Protein AF-A0A2Z6P5V9-F1 (afdb_monomer_lite)

Foldseek 3Di:
DQVVVVVVCVVLPHDDDDRPDPPPDDDPVVVVVVVVVVSVVVVVVVVCVVVVVVVLVVVLVDDDPVNLVVLLVQCPPHDPVSNLVSLLSVVSNLCRVPVVVPPDDDDDPPPDDLLVVLVSVLVVQVVDDPDLSSLLSNCVNCVVPNCSLLVLLSLLCQLLDPPRPQDPSSNLSSLSSNLSSLCVQQPHDSDPDDDPDDGPHDPSQAVNQVSCLVRLLVNLVVCLLPPSSNLSSLLSLVSHQQQVCVVVVSLVSLLSSLVSLLVSCVNDLAPRSVVSSVVSLVSQCVRHDDPSNVSSVVSVVVSVVVVVVVVVVLVVVLVVLVVVLVVLVVVQVPDPHRDPVSVVVNVVSVVVSVVSVVVVVCSVPVSPPPDDDDDDPVPPVVPD

Sequence (384 aa):
MVELLTMLFEACGAKYHDKSDLMDEIDVDDVIVALVSCAKQDLYLKYLGWTLNDQVINIHQLIAEDDLGHLYDLLIDDPPEIRHATGALVYDHLITQKFNSSQSGSRGENDNSSKVHLDRMLRILEELPPNPIMTIYVIDDVWDYMKAIKDWKCIISMLLDENSSISDKGATNLVQLLCASVKKAIGERIVPAIDNRKQYHSKAQKDITVAMMESYPLLLRKFISDKAKVSLLVESVLYMKLEFYSSRRQEQNFKNVLQLMKEAFFKHGDKYPLRACVKAINFCCTESQGELQDFARSKLTELEKEIIAKLKSAIREVVNMCLHLSWSLQSIIDGESVSAASLTSLVSKRDALLQELEYFVNLATDSNEGGKSGSELAGRVREL

InterPro domains:
  IPR039662 Cohesin subunit Scc3/SA [PTHR11199] (60-317)
  IPR056396 Cohesin subunit SCC3/SA, HEAT-repeats domain [PF24571] (137-321)

Organism: Trifolium subterraneum (NCBI:txid3900)

pLDDT: mean 70.82, std 21.52, range [30.19, 98.25]

Secondary structure (DSSP, 8-state):
-HHHHHHHHHHHT------SSS-SS--HHHHHHHHHHHHHHHHHHHHHHHHHHHHHHHHTT---TTTHHHHHHTTTSS-HHHHHHHHHHHHHHHHHHHTSTT-SS---TT---HHHHHHHHHHHHHHS-S-HHHHHHHHHHTTTT-GGGG-HHHHHHHHH-TT----HHHHHHHHHHHHHHHHHHTT--SSSS--------HHHHHHHHHHHTTTHHHHHHHHTT-HHHHHHHHHGGGGS-THHHHHTT-HHHHHHHHHHHHHHHHH--SHHHHHHHHHHHHHHHHH--THHHHHHHHHHHHHHHHHHHHHHHHHHHHHHHHHHHHHHHHHHHTSSS--HHHHHHHHHHHHHHHHHHHHHHHHHHGGG-SS----SSTTSSS--

Structure (mmCIF, N/CA/C/O backbone):
data_AF-A0A2Z6P5V9-F1
#
_entry.id   AF-A0A2Z6P5V9-F1
#
loop_
_atom_site.group_PDB
_atom_site.id
_atom_site.type_symbol
_atom_site.label_atom_id
_atom_site.label_alt_id
_atom_site.label_comp_id
_atom_site.label_asym_id
_atom_site.label_entity_id
_atom_site.label_seq_id
_atom_site.pdbx_PDB_ins_code
_atom_site.Cartn_x
_atom_site.Cartn_y
_atom_site.Cartn_z
_atom_site.occupancy
_atom_site.B_iso_or_equiv
_atom_site.auth_seq_id
_atom_site.auth_comp_id
_atom_site.auth_asym_id
_atom_site.auth_atom_id
_atom_site.pdbx_PDB_model_num
ATOM 1 N N . MET A 1 1 ? 26.733 -48.497 -40.998 1.00 46.56 1 MET A N 1
ATOM 2 C CA . MET A 1 1 ? 25.335 -48.011 -41.049 1.00 46.56 1 MET A CA 1
ATOM 3 C C . MET A 1 1 ? 25.095 -46.902 -40.021 1.00 46.56 1 MET A C 1
ATOM 5 O O . MET A 1 1 ? 24.682 -45.827 -40.425 1.00 46.56 1 MET A O 1
ATOM 9 N N . VAL A 1 2 ? 25.459 -47.100 -38.745 1.00 46.34 2 VAL A N 1
ATOM 10 C CA . VAL A 1 2 ? 25.345 -46.085 -37.671 1.00 46.34 2 VAL A CA 1
ATOM 11 C C . VAL A 1 2 ? 26.013 -44.743 -38.016 1.00 46.34 2 VAL A C 1
ATOM 13 O O . VAL A 1 2 ? 25.368 -43.712 -37.900 1.00 46.34 2 VAL A O 1
ATOM 16 N N . GLU A 1 3 ? 27.259 -44.727 -38.506 1.00 44.28 3 GLU A N 1
ATOM 17 C CA . GLU A 1 3 ? 27.953 -43.471 -38.871 1.00 44.28 3 GLU A CA 1
ATOM 18 C C . GLU A 1 3 ? 27.327 -42.741 -40.069 1.00 44.28 3 GLU A C 1
ATOM 20 O O . GLU A 1 3 ? 27.308 -41.515 -40.109 1.00 44.28 3 GLU A O 1
ATOM 25 N N . LEU A 1 4 ? 26.771 -43.488 -41.026 1.00 44.81 4 LEU A N 1
ATOM 26 C CA . LEU A 1 4 ? 26.102 -42.941 -42.211 1.00 44.81 4 LEU A CA 1
ATOM 27 C C . LEU A 1 4 ? 24.759 -42.294 -41.835 1.00 44.81 4 LEU A C 1
ATOM 29 O O . LEU A 1 4 ? 24.437 -41.213 -42.321 1.00 44.81 4 LEU A O 1
ATOM 33 N N . LEU A 1 5 ? 24.026 -42.918 -40.907 1.00 47.19 5 LEU A N 1
ATOM 34 C CA . LEU A 1 5 ? 22.815 -42.366 -40.300 1.00 47.19 5 LEU A CA 1
ATOM 35 C C . LEU A 1 5 ? 23.125 -41.124 -39.458 1.00 47.19 5 LEU A C 1
ATOM 37 O O . LEU A 1 5 ? 22.460 -40.108 -39.623 1.00 47.19 5 LEU A O 1
ATOM 41 N N . THR A 1 6 ? 24.168 -41.157 -38.620 1.00 48.88 6 THR A N 1
ATOM 42 C CA . THR A 1 6 ? 24.596 -39.987 -37.831 1.00 48.88 6 THR A CA 1
ATOM 43 C C . THR A 1 6 ? 24.954 -38.795 -38.729 1.00 48.88 6 THR A C 1
ATOM 45 O O . THR A 1 6 ? 24.480 -37.693 -38.471 1.00 48.88 6 THR A O 1
ATOM 48 N N . MET A 1 7 ? 25.690 -39.010 -39.828 1.00 48.06 7 MET A N 1
ATOM 49 C CA . MET A 1 7 ? 26.002 -37.940 -40.789 1.00 48.06 7 MET A CA 1
ATOM 50 C C . MET A 1 7 ? 24.756 -37.378 -41.494 1.00 48.06 7 MET A C 1
ATOM 52 O O . MET A 1 7 ? 24.681 -36.174 -41.729 1.00 48.06 7 MET A O 1
ATOM 56 N N . LEU A 1 8 ? 23.764 -38.216 -41.813 1.00 44.12 8 LEU A N 1
ATOM 57 C CA . LEU A 1 8 ? 22.490 -37.772 -42.395 1.00 44.12 8 LEU A CA 1
ATOM 58 C C . LEU A 1 8 ? 21.645 -36.954 -41.400 1.00 44.12 8 LEU A C 1
ATOM 60 O O . LEU A 1 8 ? 21.058 -35.946 -41.796 1.00 44.12 8 LEU A O 1
ATOM 64 N N . PHE A 1 9 ? 21.627 -37.330 -40.115 1.00 48.09 9 PHE A N 1
ATOM 65 C CA . PHE A 1 9 ? 20.954 -36.568 -39.053 1.00 48.09 9 PHE A CA 1
ATOM 66 C C . PHE A 1 9 ? 21.620 -35.208 -38.801 1.00 48.09 9 PHE A C 1
ATOM 68 O O . PHE A 1 9 ? 20.924 -34.193 -38.709 1.00 48.09 9 PHE A O 1
ATOM 75 N N . GLU A 1 10 ? 22.954 -35.159 -38.772 1.00 52.38 10 GLU A N 1
ATOM 76 C CA . GLU A 1 10 ? 23.709 -33.910 -38.614 1.00 52.38 10 GLU A CA 1
ATOM 77 C C . GLU A 1 10 ? 23.544 -32.979 -39.825 1.00 52.38 10 GLU A C 1
ATOM 79 O O . GLU A 1 10 ? 23.341 -31.777 -39.645 1.00 52.38 10 GLU A O 1
ATOM 84 N N . ALA A 1 11 ? 23.530 -33.518 -41.052 1.00 43.78 11 ALA A N 1
ATOM 85 C CA . ALA A 1 11 ? 23.284 -32.745 -42.274 1.00 43.78 11 ALA A CA 1
ATOM 86 C C . ALA A 1 11 ? 21.861 -32.151 -42.343 1.00 43.78 11 ALA A C 1
ATOM 88 O O . ALA A 1 11 ? 21.660 -31.107 -42.964 1.00 43.78 11 ALA A O 1
ATOM 89 N N . CYS A 1 12 ? 20.883 -32.775 -41.675 1.00 41.38 12 CYS A N 1
ATOM 90 C CA . CYS A 1 12 ? 19.512 -32.262 -41.544 1.00 41.38 12 CYS A CA 1
ATOM 91 C C . CYS A 1 12 ? 19.313 -31.346 -40.312 1.00 41.38 12 CYS A C 1
ATOM 93 O O . CYS A 1 12 ? 18.281 -30.678 -40.195 1.00 41.38 12 CYS A O 1
ATOM 95 N N . GLY A 1 13 ? 20.317 -31.244 -39.429 1.00 42.06 13 GLY A N 1
ATOM 96 C CA . GLY A 1 13 ? 20.339 -30.355 -38.262 1.00 42.06 13 GLY A CA 1
ATOM 97 C C . GLY A 1 13 ? 19.771 -30.943 -36.963 1.00 42.06 13 GLY A C 1
ATOM 98 O O . GLY A 1 13 ? 19.563 -30.188 -36.013 1.00 42.06 13 GLY A O 1
ATOM 99 N N . ALA A 1 14 ? 19.536 -32.255 -36.896 1.00 44.34 14 ALA A N 1
ATOM 100 C CA . ALA A 1 14 ? 19.054 -32.936 -35.696 1.00 44.34 14 ALA A CA 1
ATOM 101 C C . ALA A 1 14 ? 20.234 -33.407 -34.823 1.00 44.34 14 ALA A C 1
ATOM 103 O O . ALA A 1 14 ? 21.149 -34.071 -35.308 1.00 44.34 14 ALA A O 1
ATOM 104 N N . LYS A 1 15 ? 20.223 -33.088 -33.519 1.00 49.62 15 LYS A N 1
ATOM 105 C CA . LYS A 1 15 ? 21.207 -33.607 -32.549 1.00 49.62 15 LYS A CA 1
ATOM 106 C C . LYS A 1 15 ? 20.645 -34.852 -31.867 1.00 49.62 15 LYS A C 1
ATOM 108 O O . LYS A 1 15 ? 19.795 -34.731 -30.991 1.00 49.62 15 LYS A O 1
ATOM 113 N N . TYR A 1 16 ? 21.116 -36.031 -32.262 1.00 49.59 16 TYR A N 1
ATOM 114 C CA . TYR A 1 16 ? 20.701 -37.308 -31.674 1.00 49.59 16 TYR A CA 1
ATOM 115 C C . TYR A 1 16 ? 21.801 -37.859 -30.758 1.00 49.59 16 TYR A C 1
ATOM 117 O O . TYR A 1 16 ? 22.963 -37.895 -31.161 1.00 49.59 16 TYR A O 1
ATOM 125 N N . HIS A 1 17 ? 21.455 -38.259 -29.528 1.00 47.31 17 HIS A N 1
ATOM 126 C CA . HIS A 1 17 ? 22.441 -38.533 -28.471 1.00 47.31 17 HIS A CA 1
ATOM 127 C C . HIS A 1 17 ? 22.511 -39.969 -27.939 1.00 47.31 17 HIS A C 1
ATOM 129 O O . HIS A 1 17 ? 23.351 -40.205 -27.077 1.00 47.31 17 HIS A O 1
ATOM 135 N N . ASP A 1 18 ? 21.750 -40.934 -28.464 1.00 49.59 18 ASP A N 1
ATOM 136 C CA . ASP A 1 18 ? 21.836 -42.316 -27.969 1.00 49.59 18 ASP A CA 1
ATOM 137 C C . ASP A 1 18 ? 21.997 -43.348 -29.088 1.00 49.59 18 ASP A C 1
ATOM 139 O O . ASP A 1 18 ? 21.361 -43.246 -30.139 1.00 49.59 18 ASP A O 1
ATOM 143 N N . LYS A 1 19 ? 22.932 -44.288 -28.895 1.00 52.59 19 LYS A N 1
ATOM 144 C CA . LYS A 1 19 ? 23.603 -45.024 -29.985 1.00 52.59 19 LYS A CA 1
ATOM 145 C C . LYS A 1 19 ? 23.482 -46.554 -29.925 1.00 52.59 19 LYS A C 1
ATOM 147 O O . LYS A 1 19 ? 24.199 -47.206 -30.679 1.00 52.59 19 LYS A O 1
ATOM 152 N N . SER A 1 20 ? 22.617 -47.147 -29.095 1.00 45.09 20 SER A N 1
ATOM 153 C CA . SER A 1 20 ? 22.606 -48.616 -28.912 1.00 45.09 20 SER A CA 1
ATOM 154 C C . SER A 1 20 ? 21.319 -49.375 -29.247 1.00 45.09 20 SER A C 1
ATOM 156 O O . SER A 1 20 ? 21.425 -50.568 -29.506 1.00 45.09 20 SER A O 1
ATOM 158 N N . ASP A 1 21 ? 20.141 -48.751 -29.324 1.00 49.25 21 ASP A N 1
ATOM 159 C CA . ASP A 1 21 ? 18.890 -49.535 -29.201 1.00 49.25 21 ASP A CA 1
ATOM 160 C C . ASP A 1 21 ? 18.117 -49.778 -30.513 1.00 49.25 21 ASP A C 1
ATOM 162 O O . ASP A 1 21 ? 16.981 -50.235 -30.489 1.00 49.25 21 ASP A O 1
ATOM 166 N N . LEU A 1 22 ? 18.710 -49.496 -31.678 1.00 48.38 22 LEU A N 1
ATOM 167 C CA . LEU A 1 22 ? 18.017 -49.574 -32.980 1.00 48.38 22 LEU A CA 1
ATOM 168 C C . LEU A 1 22 ? 18.578 -50.635 -33.942 1.00 48.38 22 LEU A C 1
ATOM 170 O O . LEU A 1 22 ? 18.295 -50.589 -35.135 1.00 48.38 22 LEU A O 1
ATOM 174 N N . MET A 1 23 ? 19.414 -51.556 -33.453 1.00 48.38 23 MET A N 1
ATOM 175 C CA . MET A 1 23 ? 20.180 -52.477 -34.309 1.00 48.38 23 MET A CA 1
ATOM 176 C C . MET A 1 23 ? 19.686 -53.925 -34.347 1.00 48.38 23 MET A C 1
ATOM 178 O O . MET A 1 23 ? 20.343 -54.723 -35.007 1.00 48.38 23 MET A O 1
ATOM 182 N N . ASP A 1 24 ? 18.530 -54.254 -33.766 1.00 47.72 24 ASP A N 1
ATOM 183 C CA . ASP A 1 24 ? 17.939 -55.584 -33.946 1.00 47.72 24 ASP A CA 1
ATOM 184 C C . ASP A 1 24 ? 16.589 -55.486 -34.679 1.00 47.72 24 ASP A C 1
ATOM 186 O O . ASP A 1 24 ? 15.593 -55.007 -34.146 1.00 47.72 24 ASP A O 1
ATOM 190 N N . GLU A 1 25 ? 16.615 -55.930 -35.941 1.00 48.53 25 GLU A N 1
ATOM 191 C CA . GLU A 1 25 ? 15.471 -56.229 -36.822 1.00 48.53 25 GLU A CA 1
ATOM 192 C C . GLU A 1 25 ? 14.499 -55.083 -37.157 1.00 48.53 25 GLU A C 1
ATOM 194 O O . GLU A 1 25 ? 13.292 -55.194 -36.952 1.00 48.53 25 GLU A O 1
ATOM 199 N N . ILE A 1 26 ? 14.986 -54.005 -37.782 1.00 46.47 26 ILE A N 1
ATOM 200 C CA . ILE A 1 26 ? 14.101 -53.030 -38.443 1.00 46.47 26 ILE A CA 1
ATOM 201 C C . ILE A 1 26 ? 14.476 -52.943 -39.925 1.00 46.47 26 ILE A C 1
ATOM 203 O O . ILE A 1 26 ? 15.636 -52.697 -40.266 1.00 46.47 26 ILE A O 1
ATOM 207 N N . ASP A 1 27 ? 13.494 -53.203 -40.794 1.00 52.12 27 ASP A N 1
ATOM 208 C CA . ASP A 1 27 ? 13.621 -53.169 -42.251 1.00 52.12 27 ASP A CA 1
ATOM 209 C C . ASP A 1 27 ? 14.150 -51.798 -42.701 1.00 52.12 27 ASP A C 1
ATOM 211 O O . ASP A 1 27 ? 13.705 -50.743 -42.238 1.00 52.12 27 ASP A O 1
ATOM 215 N N . VAL A 1 28 ? 15.145 -51.804 -43.587 1.00 45.47 28 VAL A N 1
ATOM 216 C CA . VAL A 1 28 ? 15.833 -50.589 -44.044 1.00 45.47 28 VAL A CA 1
ATOM 217 C C . VAL A 1 28 ? 14.844 -49.635 -44.718 1.00 45.47 28 VAL A C 1
ATOM 219 O O . VAL A 1 28 ? 14.992 -48.417 -44.592 1.00 45.47 28 VAL A O 1
ATOM 222 N N . ASP A 1 29 ? 13.807 -50.173 -45.361 1.00 45.69 29 ASP A N 1
ATOM 223 C CA . ASP A 1 29 ? 12.748 -49.381 -45.981 1.00 45.69 29 ASP A CA 1
ATOM 224 C C . ASP A 1 29 ? 11.890 -48.641 -44.939 1.00 45.69 29 ASP A C 1
ATOM 226 O O . ASP A 1 29 ? 11.593 -47.459 -45.130 1.00 45.69 29 ASP A O 1
ATOM 230 N N . ASP A 1 30 ? 11.591 -49.251 -43.787 1.00 48.59 30 ASP A N 1
ATOM 231 C CA . ASP A 1 30 ? 10.843 -48.602 -42.700 1.00 48.59 30 ASP A CA 1
ATOM 232 C C . ASP A 1 30 ? 11.660 -47.484 -42.038 1.00 48.59 30 ASP A C 1
ATOM 234 O O . ASP A 1 30 ? 11.131 -46.412 -41.726 1.00 48.59 30 ASP A O 1
ATOM 238 N N . VAL A 1 31 ? 12.975 -47.682 -41.894 1.00 45.12 31 VAL A N 1
ATOM 239 C CA . VAL A 1 31 ? 13.892 -46.651 -41.383 1.00 45.12 31 VAL A CA 1
ATOM 240 C C . VAL A 1 31 ? 13.989 -45.475 -42.356 1.00 45.12 31 VAL A C 1
ATOM 242 O O . VAL A 1 31 ? 13.964 -44.322 -41.925 1.00 45.12 31 VAL A O 1
ATOM 245 N N . ILE A 1 32 ? 14.053 -45.734 -43.667 1.00 46.00 32 ILE A N 1
ATOM 246 C CA . ILE A 1 32 ? 14.089 -44.686 -44.698 1.00 46.00 32 ILE A CA 1
ATOM 247 C C . ILE A 1 32 ? 12.756 -43.933 -44.758 1.00 46.00 32 ILE A C 1
ATOM 249 O O . ILE A 1 32 ? 12.761 -42.705 -44.843 1.00 46.00 32 ILE A O 1
ATOM 253 N N . VAL A 1 33 ? 11.616 -44.621 -44.665 1.00 49.47 33 VAL A N 1
ATOM 254 C CA . VAL A 1 33 ? 10.292 -43.981 -44.629 1.00 49.47 33 VAL A CA 1
ATOM 255 C C . VAL A 1 33 ? 10.134 -43.127 -43.370 1.00 49.47 33 VAL A C 1
ATOM 257 O O . VAL A 1 33 ? 9.698 -41.978 -43.474 1.00 49.47 33 VAL A O 1
ATOM 260 N N . ALA A 1 34 ? 10.561 -43.620 -42.204 1.00 46.56 34 ALA A N 1
ATOM 261 C CA . ALA A 1 34 ? 10.566 -42.850 -40.962 1.00 46.56 34 ALA A CA 1
ATOM 262 C C . ALA A 1 34 ? 11.502 -41.631 -41.043 1.00 46.56 34 ALA A C 1
ATOM 264 O O . ALA A 1 34 ? 11.118 -40.540 -40.631 1.00 46.56 34 ALA A O 1
ATOM 265 N N . LEU A 1 35 ? 12.686 -41.769 -41.651 1.00 41.47 35 LEU A N 1
ATOM 266 C CA . LEU A 1 35 ? 13.630 -40.669 -41.887 1.00 41.47 35 LEU A CA 1
ATOM 267 C C . LEU A 1 35 ? 13.083 -39.616 -42.845 1.00 41.47 35 LEU A C 1
ATOM 269 O O . LEU A 1 35 ? 13.191 -38.426 -42.566 1.00 41.47 35 LEU A O 1
ATOM 273 N N . VAL A 1 36 ? 12.481 -40.029 -43.960 1.00 46.72 36 VAL A N 1
ATOM 274 C CA . VAL A 1 36 ? 11.867 -39.114 -44.930 1.00 46.72 36 VAL A CA 1
ATOM 275 C C . VAL A 1 36 ? 10.646 -38.435 -44.319 1.00 46.72 36 VAL A C 1
ATOM 277 O O . VAL A 1 36 ? 10.418 -37.257 -44.589 1.00 46.72 36 VAL A O 1
ATOM 280 N N . SER A 1 37 ? 9.885 -39.131 -43.472 1.00 49.12 37 SER A N 1
ATOM 281 C CA . SER A 1 37 ? 8.759 -38.548 -42.744 1.00 49.12 37 SER A CA 1
ATOM 282 C C . SER A 1 37 ? 9.231 -37.548 -41.686 1.00 49.12 37 SER A C 1
ATOM 284 O O . SER A 1 37 ? 8.743 -36.424 -41.685 1.00 49.12 37 SER A O 1
ATOM 286 N N . CYS A 1 38 ? 10.236 -37.883 -40.868 1.00 44.44 38 CYS A N 1
ATOM 287 C CA . CYS A 1 38 ? 10.841 -36.971 -39.891 1.00 44.44 38 CYS A CA 1
ATOM 288 C C . CYS A 1 38 ? 11.495 -35.758 -40.562 1.00 44.44 38 CYS A C 1
ATOM 290 O O . CYS A 1 38 ? 11.271 -34.632 -40.133 1.00 44.44 38 CYS A O 1
ATOM 292 N N . ALA A 1 39 ? 12.235 -35.955 -41.657 1.00 43.41 39 ALA A N 1
ATOM 293 C CA . ALA A 1 39 ? 12.835 -34.864 -42.418 1.00 43.41 39 ALA A CA 1
ATOM 294 C C . ALA A 1 39 ? 11.764 -33.982 -43.065 1.00 43.41 39 ALA A C 1
ATOM 296 O O . ALA A 1 39 ? 11.879 -32.762 -43.012 1.00 43.41 39 ALA A O 1
ATOM 297 N N . LYS A 1 40 ? 10.692 -34.566 -43.626 1.00 45.75 40 LYS A N 1
ATOM 298 C CA . LYS A 1 40 ? 9.535 -33.799 -44.107 1.00 45.75 40 LYS A CA 1
ATOM 299 C C . LYS A 1 40 ? 8.867 -33.041 -42.975 1.00 45.75 40 LYS A C 1
ATOM 301 O O . LYS A 1 40 ? 8.488 -31.908 -43.207 1.00 45.75 40 LYS A O 1
ATOM 306 N N . GLN A 1 41 ? 8.743 -33.614 -41.785 1.00 48.19 41 GLN A N 1
ATOM 307 C CA . GLN A 1 41 ? 8.099 -32.982 -40.638 1.00 48.19 41 GLN A CA 1
ATOM 308 C C . GLN A 1 41 ? 8.947 -31.833 -40.079 1.00 48.19 41 GLN A C 1
ATOM 310 O O . GLN A 1 41 ? 8.400 -30.767 -39.837 1.00 48.19 41 GLN A O 1
ATOM 315 N N . ASP A 1 42 ? 10.273 -31.973 -40.012 1.00 44.38 42 ASP A N 1
ATOM 316 C CA . ASP A 1 42 ? 11.197 -30.891 -39.639 1.00 44.38 42 ASP A CA 1
ATOM 317 C C . ASP A 1 42 ? 11.323 -29.812 -40.723 1.00 44.38 42 ASP A C 1
ATOM 319 O O . ASP A 1 42 ? 11.409 -28.628 -40.406 1.00 44.38 42 ASP A O 1
ATOM 323 N N . LEU A 1 43 ? 11.295 -30.177 -42.009 1.00 41.69 43 LEU A N 1
ATOM 324 C CA . LEU A 1 43 ? 11.204 -29.219 -43.118 1.00 41.69 43 LEU A CA 1
ATOM 325 C C . LEU A 1 43 ? 9.846 -28.524 -43.140 1.00 41.69 43 LEU A C 1
ATOM 327 O O . LEU A 1 43 ? 9.798 -27.343 -43.445 1.00 41.69 43 LEU A O 1
ATOM 331 N N . TYR A 1 44 ? 8.763 -29.212 -42.782 1.00 43.22 44 TYR A N 1
ATOM 332 C CA . TYR A 1 44 ? 7.427 -28.636 -42.660 1.00 43.22 44 TYR A CA 1
ATOM 333 C C . TYR A 1 44 ? 7.327 -27.745 -41.424 1.00 43.22 44 TYR A C 1
ATOM 335 O O . TYR A 1 44 ? 6.705 -26.703 -41.507 1.00 43.22 44 TYR A O 1
ATOM 343 N N . LEU A 1 45 ? 7.994 -28.080 -40.316 1.00 43.16 45 LEU A N 1
ATOM 344 C CA . LEU A 1 45 ? 8.108 -27.237 -39.122 1.00 43.16 45 LEU A CA 1
ATOM 345 C C . LEU A 1 45 ? 9.053 -26.052 -39.342 1.00 43.16 45 LEU A C 1
ATOM 347 O O . LEU A 1 45 ? 8.778 -24.975 -38.832 1.00 43.16 45 LEU A O 1
ATOM 351 N N . LYS A 1 46 ? 10.123 -26.193 -40.135 1.00 43.88 46 LYS A N 1
ATOM 352 C CA . LYS A 1 46 ? 10.970 -25.070 -40.577 1.00 43.88 46 LYS A CA 1
ATOM 353 C C . LYS A 1 46 ? 10.271 -24.208 -41.614 1.00 43.88 46 LYS A C 1
ATOM 355 O O . LYS A 1 46 ? 10.431 -23.002 -41.560 1.00 43.88 46 LYS A O 1
ATOM 360 N N . TYR A 1 47 ? 9.502 -24.790 -42.530 1.00 38.25 47 TYR A N 1
ATOM 361 C CA . TYR A 1 47 ? 8.720 -24.058 -43.521 1.00 38.25 47 TYR A CA 1
ATOM 362 C C . TYR A 1 47 ? 7.539 -23.367 -42.853 1.00 38.25 47 TYR A C 1
ATOM 364 O O . TYR A 1 47 ? 7.368 -22.183 -43.071 1.00 38.25 47 TYR A O 1
ATOM 372 N N . LEU A 1 48 ? 6.797 -24.027 -41.962 1.00 38.3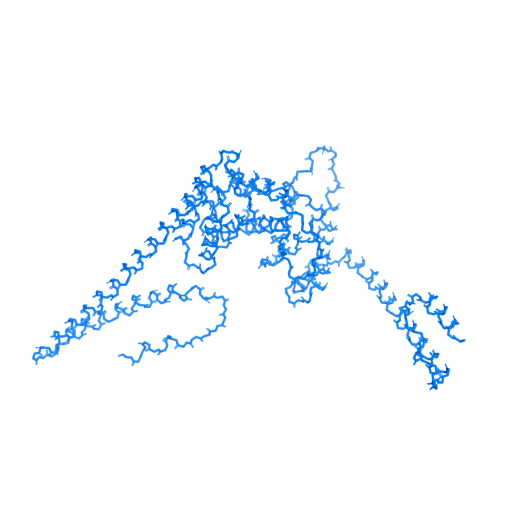1 48 LEU A N 1
ATOM 373 C CA . LEU A 1 48 ? 5.826 -23.383 -41.077 1.00 38.31 48 LEU A CA 1
ATOM 374 C C . LEU A 1 48 ? 6.514 -22.357 -40.196 1.00 38.31 48 LEU A C 1
ATOM 376 O O . LEU A 1 48 ? 5.983 -21.282 -40.059 1.00 38.31 48 LEU A O 1
ATOM 380 N N . GLY A 1 49 ? 7.699 -22.626 -39.657 1.00 37.66 49 GLY A N 1
ATOM 381 C CA . GLY A 1 49 ? 8.467 -21.675 -38.862 1.00 37.66 49 GLY A CA 1
ATOM 382 C C . GLY A 1 49 ? 8.880 -20.447 -39.666 1.00 37.66 49 GLY A C 1
ATOM 383 O O . GLY A 1 49 ? 8.744 -19.345 -39.172 1.00 37.66 49 GLY A O 1
ATOM 384 N N . TRP A 1 50 ? 9.316 -20.603 -40.916 1.00 34.91 50 TRP A N 1
ATOM 385 C CA . TRP A 1 50 ? 9.661 -19.507 -41.824 1.00 34.91 50 TRP A CA 1
ATOM 386 C C . TRP A 1 50 ? 8.426 -18.791 -42.353 1.00 34.91 50 TRP A C 1
ATOM 388 O O . TRP A 1 50 ? 8.452 -17.579 -42.432 1.00 34.91 50 TRP A O 1
ATOM 398 N N . THR A 1 51 ? 7.351 -19.508 -42.672 1.00 32.41 51 THR A N 1
ATOM 399 C CA . THR A 1 51 ? 6.091 -18.943 -43.177 1.00 32.41 51 THR A CA 1
ATOM 400 C C . THR A 1 51 ? 5.331 -18.259 -42.051 1.00 32.41 51 THR A C 1
ATOM 402 O O . THR A 1 51 ? 4.800 -17.186 -42.268 1.00 32.41 51 THR A O 1
ATOM 405 N N . LEU A 1 52 ? 5.344 -18.814 -40.837 1.00 36.75 52 LEU A N 1
ATOM 406 C CA . LEU A 1 52 ? 4.885 -18.160 -39.615 1.00 36.75 52 LEU A CA 1
ATOM 407 C C . LEU A 1 52 ? 5.806 -17.005 -39.273 1.00 36.75 52 LEU A C 1
ATOM 409 O O . LEU A 1 52 ? 5.286 -15.991 -38.877 1.00 36.75 52 LEU A O 1
ATOM 413 N N . ASN A 1 53 ? 7.125 -17.083 -39.458 1.00 36.44 53 ASN A N 1
ATOM 414 C CA . ASN A 1 53 ? 8.001 -15.937 -39.212 1.00 36.44 53 ASN A CA 1
ATOM 415 C C . ASN A 1 53 ? 7.790 -14.832 -40.261 1.00 36.44 53 ASN A C 1
ATOM 417 O O . ASN A 1 53 ? 7.723 -13.681 -39.880 1.00 36.44 53 ASN A O 1
ATOM 421 N N . ASP A 1 54 ? 7.578 -15.142 -41.543 1.00 32.31 54 ASP A N 1
ATOM 422 C CA . ASP A 1 54 ? 7.238 -14.167 -42.598 1.00 32.31 54 ASP A CA 1
ATOM 423 C C . ASP A 1 54 ? 5.806 -13.628 -42.453 1.00 32.31 54 ASP A C 1
ATOM 425 O O . ASP A 1 54 ? 5.541 -12.468 -42.767 1.00 32.31 54 ASP A O 1
ATOM 429 N N . GLN A 1 55 ? 4.866 -14.445 -41.966 1.00 34.16 55 GLN A N 1
ATOM 430 C CA . GLN A 1 55 ? 3.503 -14.021 -41.640 1.00 34.16 55 GLN A CA 1
ATOM 431 C C . GLN A 1 55 ? 3.463 -13.224 -40.339 1.00 34.16 55 GLN A C 1
ATOM 433 O O . GLN A 1 55 ? 2.751 -12.238 -40.287 1.00 34.16 55 GLN A O 1
ATOM 438 N N . VAL A 1 56 ? 4.257 -13.569 -39.328 1.00 37.12 56 VAL A N 1
ATOM 439 C CA . VAL A 1 56 ? 4.422 -12.822 -38.072 1.00 37.12 56 VAL A CA 1
ATOM 440 C C . VAL A 1 56 ? 5.159 -11.511 -38.348 1.00 37.12 56 VAL A C 1
ATOM 442 O O . VAL A 1 56 ? 4.692 -10.475 -37.907 1.00 37.12 56 VAL A O 1
ATOM 445 N N . ILE A 1 57 ? 6.192 -11.503 -39.199 1.00 34.53 57 ILE A N 1
ATOM 446 C CA . ILE A 1 57 ? 6.862 -10.286 -39.693 1.00 34.53 57 ILE A CA 1
ATOM 447 C C . ILE A 1 57 ? 5.921 -9.421 -40.553 1.00 34.53 57 ILE A C 1
ATOM 449 O O . ILE A 1 57 ? 6.013 -8.197 -40.497 1.00 34.53 57 ILE A O 1
ATOM 453 N N . ASN A 1 58 ? 4.980 -10.003 -41.305 1.00 33.12 58 ASN A N 1
ATOM 454 C CA . ASN A 1 58 ? 3.937 -9.226 -41.993 1.00 33.12 58 ASN A CA 1
ATOM 455 C C . ASN A 1 58 ? 2.825 -8.738 -41.047 1.00 33.12 58 ASN A C 1
ATOM 457 O O . ASN A 1 58 ? 2.349 -7.616 -41.204 1.00 33.12 58 ASN A O 1
ATOM 461 N N . ILE A 1 59 ? 2.450 -9.519 -40.028 1.00 37.94 59 ILE A N 1
ATOM 462 C CA . ILE A 1 59 ? 1.562 -9.083 -38.940 1.00 37.94 59 ILE A CA 1
ATOM 463 C C . ILE A 1 59 ? 2.230 -7.935 -38.162 1.00 37.94 59 ILE A C 1
ATOM 465 O O . ILE A 1 59 ? 1.549 -6.978 -37.804 1.00 37.94 59 ILE A O 1
ATOM 469 N N . HIS A 1 60 ? 3.564 -7.931 -38.012 1.00 37.75 60 HIS A N 1
ATOM 470 C CA . HIS A 1 60 ? 4.327 -6.826 -37.411 1.00 37.75 60 HIS A CA 1
ATOM 471 C C . HIS A 1 60 ? 4.158 -5.482 -38.147 1.00 37.75 60 HIS A C 1
ATOM 473 O O . HIS A 1 60 ? 4.469 -4.440 -37.573 1.00 37.75 60 HIS A O 1
ATOM 479 N N . GLN A 1 61 ? 3.647 -5.461 -39.386 1.00 42.25 61 GLN A N 1
ATOM 480 C CA . GLN A 1 61 ? 3.351 -4.215 -40.102 1.00 42.25 61 GLN A CA 1
ATOM 481 C C . GLN A 1 61 ? 1.872 -3.801 -40.076 1.00 42.25 61 GLN A C 1
ATOM 483 O O . GLN A 1 61 ? 1.590 -2.632 -40.337 1.00 42.25 61 GLN A O 1
ATOM 488 N N . LEU A 1 62 ? 0.929 -4.691 -39.743 1.00 44.28 62 LEU A N 1
ATOM 489 C CA . LEU A 1 62 ? -0.511 -4.441 -39.909 1.00 44.28 62 LEU A CA 1
ATOM 490 C C . LEU A 1 62 ? -1.378 -5.250 -38.918 1.00 44.28 62 LEU A C 1
ATOM 492 O O . LEU A 1 62 ? -2.254 -6.000 -39.336 1.00 44.28 62 LEU A O 1
ATOM 496 N N . ILE A 1 63 ? -1.189 -5.092 -37.604 1.00 48.47 63 ILE A N 1
ATOM 497 C CA . ILE A 1 63 ? -2.286 -5.405 -36.666 1.00 48.47 63 ILE A CA 1
ATOM 498 C C . ILE A 1 63 ? -3.241 -4.210 -36.722 1.00 48.47 63 ILE A C 1
ATOM 500 O O . ILE A 1 63 ? -2.858 -3.101 -36.338 1.00 48.47 63 ILE A O 1
ATOM 504 N N . ALA A 1 64 ? -4.442 -4.410 -37.268 1.00 52.97 64 ALA A N 1
ATOM 505 C CA . ALA A 1 64 ? -5.502 -3.410 -37.209 1.00 52.97 64 ALA A CA 1
ATOM 506 C C . ALA A 1 64 ? -5.928 -3.210 -35.744 1.00 52.97 64 ALA A C 1
ATOM 508 O O . ALA A 1 64 ? -5.903 -4.163 -34.967 1.00 52.97 64 ALA A O 1
ATOM 509 N N . GLU A 1 65 ? -6.326 -1.993 -35.352 1.00 49.88 65 GLU A N 1
ATOM 510 C CA . GLU A 1 65 ? -6.776 -1.701 -33.973 1.00 49.88 65 GLU A CA 1
ATOM 511 C C . GLU A 1 65 ? -7.889 -2.664 -33.505 1.00 49.88 65 GLU A C 1
ATOM 513 O O . GLU A 1 65 ? -7.964 -2.996 -32.323 1.00 49.88 65 GLU A O 1
ATOM 518 N N . ASP A 1 66 ? -8.680 -3.182 -34.449 1.00 51.06 66 ASP A N 1
ATOM 519 C CA . ASP A 1 66 ? -9.772 -4.131 -34.222 1.00 51.06 66 ASP A CA 1
ATOM 520 C C . ASP A 1 66 ? -9.299 -5.544 -33.806 1.00 51.06 66 ASP A C 1
ATOM 522 O O . ASP A 1 66 ? -10.008 -6.235 -33.076 1.00 51.06 66 ASP A O 1
ATOM 526 N N . ASP A 1 67 ? -8.087 -5.965 -34.191 1.00 51.56 67 ASP A N 1
ATOM 527 C CA . ASP A 1 67 ? -7.532 -7.301 -33.886 1.00 51.56 67 ASP A CA 1
ATOM 528 C C . ASP A 1 67 ? -6.745 -7.333 -32.563 1.00 51.56 67 ASP A C 1
ATOM 530 O O . ASP A 1 67 ? -6.416 -8.394 -32.021 1.00 51.56 67 ASP A O 1
ATOM 534 N N . LEU A 1 68 ? -6.458 -6.155 -32.009 1.00 53.38 68 LEU A N 1
ATOM 535 C CA . LEU A 1 68 ? -5.676 -5.977 -30.790 1.00 53.38 68 LEU A CA 1
ATOM 536 C C . LEU A 1 68 ? -6.438 -6.468 -29.544 1.00 53.38 68 LEU A C 1
ATOM 538 O O . LEU A 1 68 ? -5.828 -6.961 -28.595 1.00 53.38 68 LEU A O 1
ATOM 542 N N . GLY A 1 69 ? -7.776 -6.420 -29.586 1.00 53.22 69 GLY A N 1
ATOM 543 C CA . GLY A 1 69 ? -8.659 -6.953 -28.543 1.00 53.22 69 GLY A CA 1
ATOM 544 C C . GLY A 1 69 ? -8.432 -8.440 -28.260 1.00 53.22 69 GLY A C 1
ATOM 545 O O . GLY A 1 69 ? -8.352 -8.839 -27.101 1.00 53.22 69 GLY A O 1
ATOM 546 N N . HIS A 1 70 ? -8.225 -9.247 -29.304 1.00 59.53 70 HIS A N 1
ATOM 547 C CA . HIS A 1 70 ? -7.981 -10.684 -29.164 1.00 59.53 70 HIS A CA 1
ATOM 548 C C . HIS A 1 70 ? -6.606 -10.997 -28.564 1.00 59.53 70 HIS A C 1
ATOM 550 O O . HIS A 1 70 ? -6.474 -11.946 -27.797 1.00 59.53 70 HIS A O 1
ATOM 556 N N . LEU A 1 71 ? -5.588 -10.176 -28.840 1.00 56.09 71 LEU A N 1
ATOM 557 C CA . LEU A 1 71 ? -4.277 -10.295 -28.190 1.00 56.09 71 LEU A CA 1
ATOM 558 C C . LEU A 1 71 ? -4.354 -9.953 -26.694 1.00 56.09 71 LEU A C 1
ATOM 560 O O . LEU A 1 71 ? -3.602 -10.497 -25.890 1.00 56.09 71 LEU A O 1
ATOM 564 N N . TYR A 1 72 ? -5.285 -9.092 -26.288 1.00 58.03 72 TYR A N 1
ATOM 565 C CA . TYR A 1 72 ? -5.491 -8.783 -24.875 1.00 58.03 72 TYR A CA 1
ATOM 566 C C . TYR A 1 72 ? -6.174 -9.909 -24.104 1.00 58.03 72 TYR A C 1
ATOM 568 O O . TYR A 1 72 ? -5.786 -10.150 -22.962 1.00 58.03 72 TYR A O 1
ATOM 576 N N . ASP A 1 73 ? -7.104 -10.642 -24.718 1.00 58.78 73 ASP A N 1
ATOM 577 C CA . ASP A 1 73 ? -7.693 -11.845 -24.111 1.00 58.78 73 ASP A CA 1
ATOM 578 C C . ASP A 1 73 ? -6.614 -12.913 -23.849 1.00 58.78 73 ASP A C 1
ATOM 580 O O . ASP A 1 73 ? -6.554 -13.500 -22.763 1.00 58.78 73 ASP A O 1
ATOM 584 N N . LEU A 1 74 ? -5.676 -13.064 -24.795 1.00 56.78 74 LEU A N 1
ATOM 585 C CA . LEU A 1 74 ? -4.547 -13.996 -24.699 1.00 56.78 74 LEU A CA 1
ATOM 586 C C . LEU A 1 74 ? -3.518 -13.626 -23.611 1.00 56.78 74 LEU A C 1
ATOM 588 O O . LEU A 1 74 ? -2.635 -14.418 -23.294 1.00 56.78 74 LEU A O 1
ATOM 592 N N . LEU A 1 75 ? -3.586 -12.427 -23.023 1.00 54.66 75 LEU A N 1
ATOM 593 C CA . LEU A 1 75 ? -2.724 -12.022 -21.903 1.00 54.66 75 LEU A CA 1
ATOM 594 C C . LEU A 1 75 ? -3.299 -12.404 -20.533 1.00 54.66 75 LEU A C 1
ATOM 596 O O . LEU A 1 75 ? -2.588 -12.344 -19.524 1.00 54.66 75 LEU A O 1
ATOM 600 N N . ILE A 1 76 ? -4.568 -12.813 -20.483 1.00 50.41 76 ILE A N 1
ATOM 601 C CA . ILE A 1 76 ? -5.289 -13.085 -19.238 1.00 50.41 76 ILE A CA 1
ATOM 602 C C . ILE A 1 76 ? -5.240 -14.580 -18.912 1.00 50.41 76 ILE A C 1
ATOM 604 O O . ILE A 1 76 ? -4.699 -14.952 -17.865 1.00 50.41 76 ILE A O 1
ATOM 608 N N . ASP A 1 77 ? -5.729 -15.421 -19.826 1.00 51.81 77 ASP A N 1
ATOM 609 C CA . ASP A 1 77 ? -6.073 -16.820 -19.528 1.00 51.81 77 ASP A CA 1
ATOM 610 C C . ASP A 1 77 ? -5.101 -17.867 -20.101 1.00 51.81 77 ASP A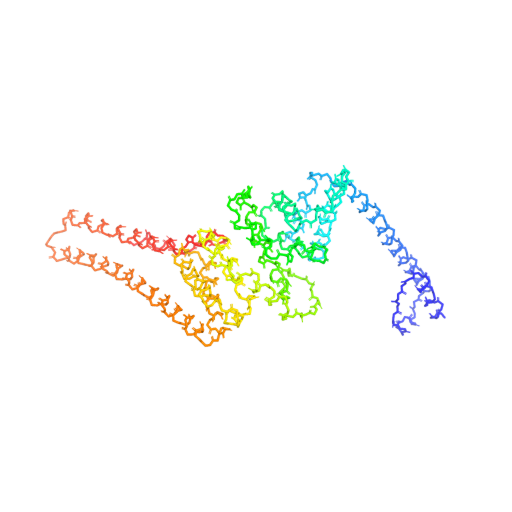 C 1
ATOM 612 O O . ASP A 1 77 ? -5.214 -19.052 -19.780 1.00 51.81 77 ASP A O 1
ATOM 616 N N . ASP A 1 78 ? -4.107 -17.456 -20.891 1.00 56.44 78 ASP A N 1
ATOM 617 C CA . ASP A 1 78 ? -3.237 -18.400 -21.593 1.00 56.44 78 ASP A CA 1
ATOM 618 C C . ASP A 1 78 ? -1.962 -18.822 -20.838 1.00 56.44 78 ASP A C 1
ATOM 620 O O . ASP A 1 78 ? -1.491 -18.143 -19.913 1.00 56.44 78 ASP A O 1
ATOM 624 N N . PRO A 1 79 ? -1.357 -19.959 -21.247 1.00 47.72 79 PRO A N 1
ATOM 625 C CA . PRO A 1 79 ? -0.051 -20.403 -20.783 1.00 47.72 79 PRO A CA 1
ATOM 626 C C . PRO A 1 79 ? 1.022 -19.299 -20.828 1.00 47.72 79 PRO A C 1
ATOM 628 O O . PRO A 1 79 ? 1.019 -18.456 -21.729 1.00 47.72 79 PRO A O 1
ATOM 631 N N . PRO A 1 80 ? 1.977 -19.298 -19.879 1.00 48.62 80 PRO A N 1
ATOM 632 C CA . PRO A 1 80 ? 3.065 -18.322 -19.802 1.00 48.62 80 PRO A CA 1
ATOM 633 C C . PRO A 1 80 ? 3.790 -18.010 -21.109 1.00 48.62 80 PRO A C 1
ATOM 635 O O . PRO A 1 80 ? 4.137 -16.860 -21.359 1.00 48.62 80 PRO A O 1
ATOM 638 N N . GLU A 1 81 ? 4.019 -19.027 -21.929 1.00 45.84 81 GLU A N 1
ATOM 639 C CA . GLU A 1 81 ? 4.748 -18.936 -23.187 1.00 45.84 81 GLU A CA 1
ATOM 640 C C . GLU A 1 81 ? 3.963 -18.121 -24.222 1.00 45.84 81 GLU A C 1
ATOM 642 O O . GLU A 1 81 ? 4.540 -17.289 -24.921 1.00 45.84 81 GLU A O 1
ATOM 647 N N . ILE A 1 82 ? 2.639 -18.307 -24.262 1.00 50.62 82 ILE A N 1
ATOM 648 C CA . ILE A 1 82 ? 1.720 -17.557 -25.124 1.00 50.62 82 ILE A CA 1
ATOM 649 C C . ILE A 1 82 ? 1.591 -16.128 -24.604 1.00 50.62 82 ILE A C 1
ATOM 651 O O . ILE A 1 82 ? 1.745 -15.189 -25.375 1.00 50.62 82 ILE A O 1
ATOM 655 N N . ARG A 1 83 ? 1.437 -15.937 -23.289 1.00 54.69 83 ARG A N 1
ATOM 656 C CA . ARG A 1 83 ? 1.391 -14.591 -22.696 1.00 54.69 83 ARG A CA 1
ATOM 657 C C . ARG A 1 83 ? 2.661 -13.786 -22.943 1.00 54.69 83 ARG A C 1
ATOM 659 O O . ARG A 1 83 ? 2.564 -12.600 -23.221 1.00 54.69 83 ARG A O 1
ATOM 666 N N . HIS A 1 84 ? 3.839 -14.402 -22.863 1.00 53.75 84 HIS A N 1
ATOM 667 C CA . HIS A 1 84 ? 5.102 -13.707 -23.115 1.00 53.75 84 HIS A CA 1
ATOM 668 C C . HIS A 1 84 ? 5.289 -13.374 -24.599 1.00 53.75 84 HIS A C 1
ATOM 670 O O . HIS A 1 84 ? 5.709 -12.269 -24.924 1.00 53.75 84 HIS A O 1
ATOM 676 N N . ALA A 1 85 ? 4.927 -14.285 -25.509 1.00 51.84 85 ALA A N 1
ATOM 677 C CA . ALA A 1 85 ? 4.943 -14.002 -26.943 1.00 51.84 85 ALA A CA 1
ATOM 678 C C . ALA A 1 85 ? 3.952 -12.886 -27.309 1.00 51.84 85 ALA A C 1
ATOM 680 O O . ALA A 1 85 ? 4.298 -11.974 -28.054 1.00 51.84 85 ALA A O 1
ATOM 681 N N . THR A 1 86 ? 2.751 -12.908 -26.731 1.00 55.03 86 THR A N 1
ATOM 682 C CA . THR A 1 86 ? 1.733 -11.871 -26.916 1.00 55.03 86 THR A CA 1
ATOM 683 C C . THR A 1 86 ? 2.146 -10.544 -26.282 1.00 55.03 86 THR A C 1
ATOM 685 O O . THR A 1 86 ? 1.958 -9.502 -26.896 1.00 55.03 86 THR A O 1
ATOM 688 N N . GLY A 1 87 ? 2.762 -10.554 -25.098 1.00 53.34 87 GLY A N 1
ATOM 689 C CA . GLY A 1 87 ? 3.309 -9.363 -24.439 1.00 53.34 87 GLY A CA 1
ATOM 690 C C . GLY A 1 87 ? 4.448 -8.738 -25.241 1.00 53.34 87 GLY A C 1
ATOM 691 O O . GLY A 1 87 ? 4.436 -7.534 -25.490 1.00 53.34 87 GLY A O 1
ATOM 692 N N . ALA A 1 88 ? 5.352 -9.567 -25.771 1.00 54.25 88 ALA A N 1
ATOM 693 C CA . ALA A 1 88 ? 6.411 -9.150 -26.682 1.00 54.25 88 ALA A CA 1
ATOM 694 C C . ALA A 1 88 ? 5.866 -8.607 -28.012 1.00 54.25 88 ALA A C 1
ATOM 696 O O . ALA A 1 88 ? 6.388 -7.612 -28.497 1.00 54.25 88 ALA A O 1
ATOM 697 N N . LEU A 1 89 ? 4.810 -9.202 -28.578 1.00 55.31 89 LEU A N 1
ATOM 698 C CA . LEU A 1 89 ? 4.138 -8.712 -29.790 1.00 55.31 89 LEU A CA 1
ATOM 699 C C . LEU A 1 89 ? 3.395 -7.400 -29.546 1.00 55.31 89 LEU A C 1
ATOM 701 O O . LEU A 1 89 ? 3.493 -6.482 -30.355 1.00 55.31 89 LEU A O 1
ATOM 705 N N . VAL A 1 90 ? 2.690 -7.284 -28.417 1.00 57.06 90 VAL A N 1
ATOM 706 C CA . VAL A 1 90 ? 2.078 -6.028 -27.983 1.00 57.06 90 VAL A CA 1
ATOM 707 C C . VAL A 1 90 ? 3.181 -4.997 -27.831 1.00 57.06 90 VAL A C 1
ATOM 709 O O . VAL A 1 90 ? 3.074 -3.951 -28.445 1.00 57.06 90 VAL A O 1
ATOM 712 N N . TYR A 1 91 ? 4.273 -5.295 -27.123 1.00 55.81 91 TYR A N 1
ATOM 713 C CA . TYR A 1 91 ? 5.415 -4.400 -26.948 1.00 55.81 91 TYR A CA 1
ATOM 714 C C . TYR A 1 91 ? 6.113 -4.020 -28.262 1.00 55.81 91 TYR A C 1
ATOM 716 O O . TYR A 1 91 ? 6.439 -2.851 -28.450 1.00 55.81 91 TYR A O 1
ATOM 724 N N . ASP A 1 92 ? 6.308 -4.949 -29.194 1.00 55.22 92 ASP A N 1
ATOM 725 C CA . ASP A 1 92 ? 6.893 -4.661 -30.505 1.00 55.22 92 ASP A CA 1
ATOM 72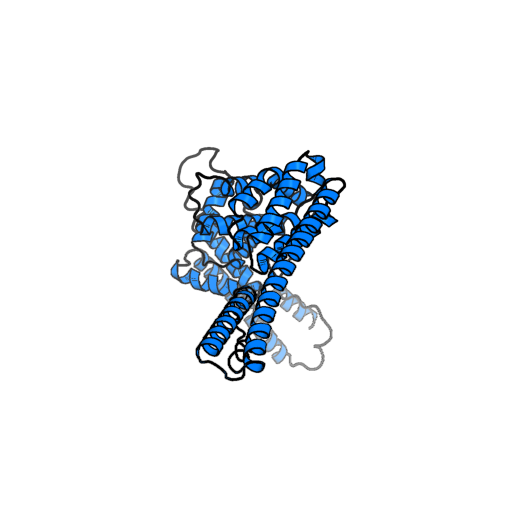6 C C . ASP A 1 92 ? 5.940 -3.818 -31.359 1.00 55.22 92 ASP A C 1
ATOM 728 O O . ASP A 1 92 ? 6.376 -2.890 -32.032 1.00 55.22 92 ASP A O 1
ATOM 732 N N . HIS A 1 93 ? 4.626 -4.016 -31.234 1.00 53.72 93 HIS A N 1
ATOM 733 C CA . HIS A 1 93 ? 3.610 -3.109 -31.766 1.00 53.72 93 HIS A CA 1
ATOM 734 C C . HIS A 1 93 ? 3.633 -1.736 -31.053 1.00 53.72 93 HIS A C 1
ATOM 736 O O . HIS A 1 93 ? 3.549 -0.699 -31.720 1.00 53.72 93 HIS A O 1
ATOM 742 N N . LEU A 1 94 ? 3.854 -1.698 -29.726 1.00 52.34 94 LEU A N 1
ATOM 743 C CA . LEU A 1 94 ? 4.027 -0.474 -28.928 1.00 52.34 94 LEU A CA 1
ATOM 744 C C . LEU A 1 94 ? 5.249 0.317 -29.410 1.00 52.34 94 LEU A C 1
ATOM 746 O O . LEU A 1 94 ? 5.162 1.545 -29.495 1.00 52.34 94 LEU A O 1
ATOM 750 N N . ILE A 1 95 ? 6.354 -0.369 -29.740 1.00 51.47 95 ILE A N 1
ATOM 751 C CA . ILE A 1 95 ? 7.576 0.190 -30.336 1.00 51.47 95 ILE A CA 1
ATOM 752 C C . ILE A 1 95 ? 7.306 0.650 -31.777 1.00 51.47 95 ILE A C 1
ATOM 754 O O . ILE A 1 95 ? 7.536 1.813 -32.116 1.00 51.47 95 ILE A O 1
ATOM 758 N N . THR A 1 96 ? 6.782 -0.232 -32.623 1.00 49.62 96 THR A N 1
ATOM 759 C CA . THR A 1 96 ? 6.749 -0.067 -34.081 1.00 49.62 96 THR A CA 1
ATOM 760 C C . THR A 1 96 ? 5.715 0.957 -34.549 1.00 49.62 96 THR A C 1
ATOM 762 O O . THR A 1 96 ? 6.056 1.804 -35.377 1.00 49.62 96 THR A O 1
ATOM 765 N N . GLN A 1 97 ? 4.493 0.980 -33.997 1.00 49.28 97 GLN A N 1
ATOM 766 C CA . GLN A 1 97 ? 3.452 1.908 -34.467 1.00 49.28 97 GLN A CA 1
ATOM 767 C C . GLN A 1 97 ? 3.630 3.350 -33.977 1.00 49.28 97 GLN A C 1
ATOM 769 O O . GLN A 1 97 ? 3.267 4.298 -34.682 1.00 49.28 97 GLN A O 1
ATOM 774 N N . LYS A 1 98 ? 4.198 3.560 -32.782 1.00 48.66 98 LYS A N 1
ATOM 775 C CA . LYS A 1 98 ? 4.271 4.910 -32.203 1.00 48.66 98 LYS A CA 1
ATOM 776 C C . LYS A 1 98 ? 5.706 5.419 -31.990 1.00 48.66 98 LYS A C 1
ATOM 778 O O . LYS A 1 98 ? 5.884 6.635 -31.986 1.00 48.66 98 LYS A O 1
ATOM 783 N N . PHE A 1 99 ? 6.758 4.599 -31.767 1.00 50.38 99 PHE A N 1
ATOM 784 C CA . PHE A 1 99 ? 8.112 5.151 -31.462 1.00 50.38 99 PHE A CA 1
ATOM 785 C C . PHE A 1 99 ? 8.820 5.674 -32.709 1.00 50.38 99 PHE A C 1
ATOM 787 O O . PHE A 1 99 ? 9.537 6.668 -32.611 1.00 50.38 99 PHE A O 1
ATOM 794 N N . ASN A 1 100 ? 8.526 5.103 -33.877 1.00 43.31 100 ASN A N 1
ATOM 795 C CA . ASN A 1 100 ? 9.119 5.526 -35.146 1.00 43.31 100 ASN A CA 1
ATOM 796 C C . ASN A 1 100 ? 8.346 6.659 -35.848 1.00 43.31 100 ASN A C 1
ATOM 798 O O . ASN A 1 100 ? 8.936 7.394 -36.636 1.00 43.31 100 ASN A O 1
ATOM 802 N N . SER A 1 101 ? 7.064 6.878 -35.536 1.00 42.41 101 SER A N 1
ATOM 803 C CA . SER A 1 101 ? 6.239 7.927 -36.166 1.00 42.41 101 SER A CA 1
ATOM 804 C C . SER A 1 101 ? 6.481 9.343 -35.617 1.00 42.41 101 SER A C 1
ATOM 806 O O . SER A 1 101 ? 5.864 10.294 -36.086 1.00 42.41 101 SER A O 1
ATOM 808 N N . SER A 1 102 ? 7.395 9.521 -34.653 1.00 43.66 102 SER A N 1
ATOM 809 C CA . SER A 1 102 ? 7.743 10.842 -34.095 1.00 43.66 102 SER A CA 1
ATOM 810 C C . SER A 1 102 ? 9.157 11.331 -34.438 1.00 43.66 102 SER A C 1
ATOM 812 O O . SER A 1 102 ? 9.502 12.454 -34.085 1.00 43.66 102 SER A O 1
ATOM 814 N N . GLN A 1 103 ? 9.973 10.564 -35.172 1.00 43.59 103 GLN A N 1
ATOM 815 C CA . GLN A 1 103 ? 11.248 11.066 -35.706 1.00 43.59 103 GLN A CA 1
ATOM 816 C C . GLN A 1 103 ? 11.078 11.649 -37.113 1.00 43.59 103 GLN A C 1
ATOM 818 O O . GLN A 1 103 ? 11.663 11.187 -38.088 1.00 43.59 103 GLN A O 1
ATOM 823 N N . SER A 1 104 ? 10.303 12.723 -37.224 1.00 39.44 104 SER A N 1
ATOM 824 C CA . SER A 1 104 ? 10.384 13.607 -38.389 1.00 39.44 104 SER A CA 1
ATOM 825 C C . SER A 1 104 ? 10.144 15.051 -37.969 1.00 39.44 104 SER A C 1
ATOM 827 O O . SER A 1 104 ? 9.094 15.631 -38.230 1.00 39.44 104 SER A O 1
ATOM 829 N N . GLY A 1 105 ? 11.130 15.644 -37.299 1.00 35.66 105 GLY A N 1
ATOM 830 C CA . GLY A 1 105 ? 11.146 17.086 -37.087 1.00 35.66 105 GLY A CA 1
ATOM 831 C C . GLY A 1 105 ? 12.013 17.536 -35.923 1.00 35.66 105 GLY A C 1
ATOM 832 O O . GLY A 1 105 ? 11.643 17.356 -34.777 1.00 35.66 105 GLY A O 1
ATOM 833 N N . SER A 1 106 ? 13.097 18.240 -36.256 1.00 35.09 106 SER A N 1
ATOM 834 C CA . SER A 1 106 ? 13.846 19.151 -35.379 1.00 35.09 106 SER A CA 1
ATOM 835 C C . SER A 1 106 ? 14.807 18.534 -34.348 1.00 35.09 106 SER A C 1
ATOM 837 O O . SER A 1 106 ? 14.460 18.217 -33.216 1.00 35.09 106 SER A O 1
ATOM 839 N N . ARG A 1 107 ? 16.091 18.535 -34.734 1.00 44.19 107 ARG A N 1
ATOM 840 C CA . ARG A 1 107 ? 17.261 18.542 -33.843 1.00 44.19 107 ARG A CA 1
ATOM 841 C C . ARG A 1 107 ? 17.086 19.553 -32.700 1.00 44.19 107 ARG A C 1
ATOM 843 O O . ARG A 1 107 ? 17.169 20.757 -32.923 1.00 44.19 107 ARG A O 1
ATOM 850 N N . GLY A 1 108 ? 16.967 19.043 -31.483 1.00 33.78 108 GLY A N 1
ATOM 851 C CA . GLY A 1 108 ? 17.235 19.758 -30.242 1.00 33.78 108 GLY A CA 1
ATOM 852 C C . GLY A 1 108 ? 17.604 18.735 -29.173 1.00 33.78 108 GLY A C 1
ATOM 853 O O . GLY A 1 108 ? 16.833 17.821 -28.908 1.00 33.78 108 GLY A O 1
ATOM 854 N N . GLU A 1 109 ? 18.792 18.849 -28.585 1.00 39.84 109 GLU A N 1
ATOM 855 C CA . GLU A 1 109 ? 19.372 17.914 -27.605 1.00 39.84 109 GLU A CA 1
ATOM 856 C C . GLU A 1 109 ? 18.655 17.894 -26.232 1.00 39.84 109 GLU A C 1
ATOM 858 O O . GLU A 1 109 ? 19.295 17.753 -25.199 1.00 39.84 109 GLU A O 1
ATOM 863 N N . ASN A 1 110 ? 17.323 18.006 -26.185 1.00 42.69 110 ASN A N 1
ATOM 864 C CA . ASN A 1 110 ? 16.544 17.936 -24.940 1.00 42.69 110 ASN A CA 1
ATOM 865 C C . ASN A 1 110 ? 15.253 17.098 -25.030 1.00 42.69 110 ASN A C 1
ATOM 867 O O . ASN A 1 110 ? 14.461 17.091 -24.091 1.00 42.69 110 ASN A O 1
ATOM 871 N N . ASP A 1 111 ? 15.060 16.330 -26.105 1.00 45.81 111 ASP A N 1
ATOM 872 C CA . ASP A 1 111 ? 13.833 15.550 -26.359 1.00 45.81 111 ASP A CA 1
ATOM 873 C C . ASP A 1 111 ? 13.817 14.148 -25.695 1.00 45.81 111 ASP A C 1
ATOM 875 O O . ASP A 1 111 ? 13.075 13.250 -26.080 1.00 45.81 111 ASP A O 1
ATOM 879 N N . ASN A 1 112 ? 14.667 13.929 -24.682 1.00 54.50 112 ASN A N 1
ATOM 880 C CA . ASN A 1 112 ? 14.917 12.620 -24.062 1.00 54.50 112 ASN A CA 1
ATOM 881 C C . ASN A 1 112 ? 14.648 12.620 -22.544 1.00 54.50 112 ASN A C 1
ATOM 883 O O . ASN A 1 112 ? 15.436 12.090 -21.761 1.00 54.50 112 ASN A O 1
ATOM 887 N N . SER A 1 113 ? 13.571 13.275 -22.099 1.00 79.31 113 SER A N 1
ATOM 888 C CA . SER A 1 113 ? 13.206 13.268 -20.676 1.00 79.31 113 SER A CA 1
ATOM 889 C C . SER A 1 113 ? 12.452 11.982 -20.315 1.00 79.31 113 SER A C 1
ATOM 891 O O . SER A 1 113 ? 11.557 11.557 -21.046 1.00 79.31 113 SER A O 1
ATOM 893 N N . SER A 1 114 ? 12.776 11.363 -19.170 1.00 85.88 114 SER A N 1
ATOM 894 C CA . SER A 1 114 ? 12.040 10.200 -18.639 1.00 85.88 114 SER A CA 1
ATOM 895 C C . SER A 1 114 ? 10.529 10.446 -18.602 1.00 85.88 114 SER A C 1
ATOM 897 O O . SER A 1 114 ? 9.754 9.533 -18.868 1.00 85.88 114 SER A O 1
ATOM 899 N N . LYS A 1 115 ? 10.121 11.700 -18.358 1.00 87.88 115 LYS A N 1
ATOM 900 C CA . LYS A 1 115 ? 8.726 12.146 -18.355 1.00 87.88 115 LYS A CA 1
ATOM 901 C C . LYS A 1 115 ? 8.031 11.904 -19.697 1.00 87.88 115 LYS A C 1
ATOM 903 O O . LYS A 1 115 ? 6.951 11.338 -19.698 1.00 87.88 115 LYS A O 1
ATOM 908 N N . VAL A 1 116 ? 8.660 12.247 -20.825 1.00 85.19 116 VAL A N 1
ATOM 909 C CA . VAL A 1 116 ? 8.079 12.038 -22.169 1.00 85.19 116 VAL A CA 1
ATOM 910 C C . VAL A 1 116 ? 7.850 10.551 -22.447 1.00 85.19 116 VAL A C 1
ATOM 912 O O . VAL A 1 116 ? 6.782 10.163 -22.921 1.00 85.19 116 VAL A O 1
ATOM 915 N N . HIS A 1 117 ? 8.825 9.706 -22.103 1.00 83.62 117 HIS A N 1
ATOM 916 C CA . HIS A 1 117 ? 8.707 8.253 -22.262 1.00 83.62 117 HIS A CA 1
ATOM 917 C C . HIS A 1 117 ? 7.604 7.669 -21.366 1.00 83.62 117 HIS A C 1
ATOM 919 O O . HIS A 1 117 ? 6.819 6.838 -21.822 1.00 83.62 117 HIS A O 1
ATOM 925 N N . LEU A 1 118 ? 7.509 8.125 -20.114 1.00 88.69 118 LEU A N 1
ATOM 926 C CA . LEU A 1 118 ? 6.476 7.698 -19.165 1.00 88.69 118 LEU A CA 1
ATOM 927 C C . LEU A 1 118 ? 5.079 8.179 -19.574 1.00 88.69 118 LEU A C 1
ATOM 929 O O . LEU A 1 118 ? 4.165 7.364 -19.607 1.00 88.69 118 LEU A O 1
ATOM 933 N N . ASP A 1 119 ? 4.910 9.449 -19.954 1.00 86.06 119 ASP A N 1
ATOM 934 C CA . ASP A 1 119 ? 3.638 9.997 -20.454 1.00 86.06 119 ASP A CA 1
ATOM 935 C C . ASP A 1 119 ? 3.129 9.187 -21.645 1.00 86.06 119 ASP A C 1
ATOM 937 O O . ASP A 1 119 ? 1.942 8.886 -21.767 1.00 86.06 119 ASP A O 1
ATOM 941 N N . ARG A 1 120 ? 4.045 8.789 -22.523 1.00 80.69 120 ARG A N 1
ATOM 942 C CA . ARG A 1 120 ? 3.717 7.984 -23.687 1.00 80.69 120 ARG A CA 1
ATOM 943 C C . ARG A 1 120 ? 3.302 6.559 -23.336 1.00 80.69 120 ARG A C 1
ATOM 945 O O . ARG A 1 120 ? 2.328 6.066 -23.898 1.00 80.69 120 ARG A O 1
ATOM 952 N N . MET A 1 121 ? 4.003 5.921 -22.402 1.00 82.25 121 MET A N 1
ATOM 953 C CA . MET A 1 121 ? 3.612 4.615 -21.870 1.00 82.25 121 MET A CA 1
ATOM 954 C C . MET A 1 121 ? 2.254 4.682 -21.164 1.00 82.25 121 MET A C 1
ATOM 956 O O . MET A 1 121 ? 1.442 3.781 -21.330 1.00 82.25 121 MET A O 1
ATOM 960 N N . LEU A 1 122 ? 1.967 5.756 -20.427 1.00 83.25 122 LEU A N 1
ATOM 961 C CA . LEU A 1 122 ? 0.679 5.927 -19.756 1.00 83.25 122 LEU A CA 1
ATOM 962 C C . LEU A 1 122 ? -0.481 6.049 -20.738 1.00 83.25 122 LEU A C 1
ATOM 964 O O . LEU A 1 122 ? -1.487 5.386 -20.521 1.00 83.25 122 LEU A O 1
ATOM 968 N N . ARG A 1 123 ? -0.329 6.809 -21.832 1.00 79.06 123 ARG A N 1
ATOM 969 C CA . ARG A 1 123 ? -1.356 6.887 -22.889 1.00 79.06 123 ARG A CA 1
ATOM 970 C C . ARG A 1 123 ? -1.689 5.509 -23.457 1.00 79.06 123 ARG A C 1
ATOM 972 O O . ARG A 1 123 ? -2.851 5.187 -23.643 1.00 79.06 123 ARG A O 1
ATOM 979 N N . ILE A 1 124 ? -0.669 4.677 -23.662 1.00 73.06 124 ILE A N 1
ATOM 980 C CA . ILE A 1 124 ? -0.842 3.292 -24.113 1.00 73.06 124 ILE A CA 1
ATOM 981 C C . ILE A 1 124 ? -1.594 2.472 -23.058 1.00 73.06 124 ILE A C 1
ATOM 983 O O . ILE A 1 124 ? -2.592 1.836 -23.368 1.00 73.06 124 ILE A O 1
ATOM 987 N N . LEU A 1 125 ? -1.155 2.504 -21.796 1.00 76.12 125 LEU A N 1
ATOM 988 C CA . LEU A 1 125 ? -1.825 1.775 -20.710 1.00 76.12 125 LEU A CA 1
ATOM 989 C C . LEU A 1 125 ? -3.268 2.266 -20.473 1.00 76.12 125 LEU A C 1
ATOM 991 O O . LEU A 1 125 ? -4.098 1.531 -19.940 1.00 76.12 125 LEU A O 1
ATOM 995 N N . GLU A 1 126 ? -3.582 3.512 -20.830 1.00 77.44 126 GLU A N 1
ATOM 996 C CA . GLU A 1 126 ? -4.942 4.056 -20.815 1.00 77.44 126 GLU A CA 1
ATOM 997 C C . GLU A 1 126 ? -5.803 3.540 -21.979 1.00 77.44 126 GLU A C 1
ATOM 999 O O . GLU A 1 126 ? -7.010 3.387 -21.783 1.00 77.44 126 GLU A O 1
ATOM 1004 N N . GLU A 1 127 ? -5.212 3.222 -23.135 1.00 71.12 127 GLU A N 1
ATOM 1005 C CA . GLU A 1 127 ? -5.881 2.553 -24.267 1.00 71.12 127 GLU A CA 1
ATOM 1006 C C . GLU A 1 127 ? -6.186 1.072 -23.945 1.00 71.12 127 GLU A C 1
ATOM 1008 O O . GLU A 1 127 ? -7.173 0.522 -24.431 1.00 71.12 127 GLU A O 1
ATOM 1013 N N . LEU A 1 128 ? -5.412 0.440 -23.051 1.00 64.69 128 LEU A N 1
ATOM 1014 C CA . LEU A 1 128 ? -5.629 -0.953 -22.640 1.00 64.69 128 LEU A CA 1
ATOM 1015 C C . LEU A 1 128 ? -6.901 -1.150 -21.786 1.00 64.69 128 LEU A C 1
ATOM 1017 O O . LEU A 1 128 ? -7.275 -0.271 -20.988 1.00 64.69 128 LEU A O 1
ATOM 1021 N N . PRO A 1 129 ? -7.539 -2.339 -21.854 1.00 60.19 129 PRO A N 1
ATOM 1022 C CA . PRO A 1 129 ? -8.560 -2.743 -20.894 1.00 60.19 129 PRO A CA 1
ATOM 1023 C C . PRO A 1 129 ? -8.031 -2.635 -19.453 1.00 60.19 129 PRO A C 1
ATOM 1025 O O . PRO A 1 129 ? -6.860 -2.938 -19.207 1.00 60.19 129 PRO A O 1
ATOM 1028 N N . PRO A 1 130 ? -8.858 -2.209 -18.479 1.00 60.28 130 PRO A N 1
ATOM 1029 C CA . PRO A 1 130 ? -8.434 -2.059 -17.092 1.00 60.28 130 PRO A CA 1
ATOM 1030 C C . PRO A 1 130 ? -8.179 -3.435 -16.464 1.00 60.28 130 PRO A C 1
ATOM 1032 O O . PRO A 1 130 ? -9.055 -4.023 -15.837 1.00 60.28 130 PRO A O 1
ATOM 1035 N N . ASN A 1 131 ? -6.963 -3.949 -16.628 1.00 61.78 131 ASN A N 1
ATOM 1036 C CA . ASN A 1 131 ? -6.521 -5.189 -16.014 1.00 61.78 131 ASN A CA 1
ATOM 1037 C C . ASN A 1 131 ? -5.175 -4.959 -15.299 1.00 61.78 131 ASN A C 1
ATOM 1039 O O . ASN A 1 131 ? -4.176 -4.668 -15.958 1.00 61.78 131 ASN A O 1
ATOM 1043 N N . PRO A 1 132 ? -5.110 -5.107 -13.960 1.00 61.03 132 PRO A N 1
ATOM 1044 C CA . PRO A 1 132 ? -3.885 -4.884 -13.186 1.00 61.03 132 PRO A CA 1
ATOM 1045 C C . PRO A 1 132 ? -2.737 -5.824 -13.578 1.00 61.03 132 PRO A C 1
ATOM 1047 O O . PRO A 1 132 ? -1.576 -5.520 -13.311 1.00 61.03 132 PRO A O 1
ATOM 1050 N N . ILE A 1 133 ? -3.052 -6.955 -14.211 1.00 63.78 133 ILE A N 1
ATOM 1051 C CA . ILE A 1 133 ? -2.079 -7.922 -14.710 1.00 63.78 133 ILE A CA 1
ATOM 1052 C C . ILE A 1 133 ? -1.363 -7.349 -15.941 1.00 63.78 133 ILE A C 1
ATOM 1054 O O . ILE A 1 133 ? -0.144 -7.409 -16.010 1.00 63.78 133 ILE A O 1
ATOM 1058 N N . MET A 1 134 ? -2.072 -6.684 -16.853 1.00 64.88 134 MET A N 1
ATOM 1059 C CA . MET A 1 134 ? -1.498 -6.141 -18.094 1.00 64.88 134 MET A CA 1
ATOM 1060 C C . MET A 1 134 ? -0.341 -5.173 -17.838 1.00 64.88 134 MET A C 1
ATOM 1062 O O . MET A 1 134 ? 0.724 -5.305 -18.436 1.00 64.88 134 MET A O 1
ATOM 1066 N N . THR A 1 135 ? -0.511 -4.248 -16.888 1.00 71.69 135 THR A N 1
ATOM 1067 C CA . THR A 1 135 ? 0.541 -3.298 -16.496 1.00 71.69 135 THR A CA 1
ATOM 1068 C C . THR A 1 135 ? 1.816 -4.020 -16.052 1.00 71.69 135 THR A C 1
ATOM 1070 O O . THR A 1 135 ? 2.919 -3.595 -16.385 1.00 71.69 135 THR A O 1
ATOM 1073 N N . ILE A 1 136 ? 1.676 -5.136 -15.332 1.00 73.06 136 ILE A N 1
ATOM 1074 C CA . ILE A 1 136 ? 2.796 -5.935 -14.831 1.00 73.06 136 ILE A CA 1
ATOM 1075 C C . ILE A 1 136 ? 3.560 -6.610 -15.977 1.00 73.06 136 ILE A C 1
ATOM 1077 O O . ILE A 1 136 ? 4.788 -6.576 -15.969 1.00 73.06 136 ILE A O 1
ATOM 1081 N N . TYR A 1 137 ? 2.857 -7.176 -16.961 1.00 69.38 137 TYR A N 1
ATOM 1082 C CA . TYR A 1 137 ? 3.482 -7.825 -18.120 1.00 69.38 137 TYR A CA 1
ATOM 1083 C C . TYR A 1 137 ? 4.197 -6.813 -19.010 1.00 69.38 137 TYR A C 1
ATOM 1085 O O . TYR A 1 137 ? 5.365 -7.008 -19.327 1.00 69.38 137 TYR A O 1
ATOM 1093 N N . VAL A 1 138 ? 3.562 -5.672 -19.301 1.00 73.75 138 VAL A N 1
ATOM 1094 C CA . VAL A 1 138 ? 4.208 -4.599 -20.072 1.00 73.75 138 VAL A CA 1
ATOM 1095 C C . VAL A 1 138 ? 5.499 -4.152 -19.380 1.00 73.75 138 VAL A C 1
ATOM 1097 O O . VAL A 1 138 ? 6.534 -4.018 -20.023 1.00 73.75 138 VAL A O 1
ATOM 1100 N N . ILE A 1 139 ? 5.482 -3.961 -18.057 1.00 77.94 139 ILE A N 1
ATOM 1101 C CA . ILE A 1 139 ? 6.692 -3.608 -17.293 1.00 77.94 139 ILE A CA 1
ATOM 1102 C C . ILE A 1 139 ? 7.746 -4.707 -17.365 1.00 77.94 139 ILE A C 1
ATOM 1104 O O . ILE A 1 139 ? 8.943 -4.401 -17.368 1.00 77.94 139 ILE A O 1
ATOM 1108 N N . ASP A 1 140 ? 7.316 -5.968 -17.390 1.00 76.12 140 ASP A N 1
ATOM 1109 C CA . ASP A 1 140 ? 8.222 -7.092 -17.512 1.00 76.12 140 ASP A CA 1
ATOM 1110 C C . ASP A 1 140 ? 8.984 -7.039 -18.844 1.00 76.12 140 ASP A C 1
ATOM 1112 O O . ASP A 1 140 ? 10.220 -7.003 -18.835 1.00 76.12 140 ASP A O 1
ATOM 1116 N N . ASP A 1 141 ? 8.246 -6.891 -19.942 1.00 72.00 141 ASP A N 1
ATOM 1117 C CA . ASP A 1 141 ? 8.759 -6.899 -21.312 1.00 72.00 141 ASP A CA 1
ATOM 1118 C C . ASP A 1 141 ? 9.637 -5.675 -21.616 1.00 72.00 141 ASP A C 1
ATOM 1120 O O . ASP A 1 141 ? 10.715 -5.791 -22.207 1.00 72.00 141 ASP A O 1
ATOM 1124 N N . VAL A 1 142 ? 9.244 -4.484 -21.145 1.00 73.94 142 VAL A N 1
ATOM 1125 C CA . VAL A 1 142 ? 9.994 -3.243 -21.416 1.00 73.94 142 VAL A CA 1
ATOM 1126 C C . VAL A 1 142 ? 11.226 -3.077 -20.516 1.00 73.94 142 VAL A C 1
ATOM 1128 O O . VAL A 1 142 ? 11.983 -2.112 -20.679 1.00 73.94 142 VAL A O 1
ATOM 1131 N N . TRP A 1 143 ? 11.450 -3.987 -19.556 1.00 83.38 143 TRP A N 1
ATOM 1132 C CA . TRP A 1 143 ? 12.375 -3.776 -18.437 1.00 83.38 143 TRP A CA 1
ATOM 1133 C C . TRP A 1 143 ? 13.804 -3.427 -18.848 1.00 83.38 143 TRP A C 1
ATOM 1135 O O . TRP A 1 143 ? 14.442 -2.540 -18.264 1.00 83.38 143 TRP A O 1
ATOM 1145 N N . ASP A 1 144 ? 14.325 -4.143 -19.838 1.00 77.50 144 ASP A N 1
ATOM 1146 C CA . ASP A 1 144 ? 15.715 -4.023 -20.273 1.00 77.50 144 ASP A CA 1
ATOM 1147 C C . ASP A 1 144 ? 15.925 -2.853 -21.252 1.00 77.50 144 ASP A C 1
ATOM 1149 O O . ASP A 1 144 ? 17.038 -2.335 -21.368 1.00 77.50 144 ASP A O 1
ATOM 1153 N N . TYR A 1 145 ? 14.850 -2.357 -21.868 1.00 70.81 145 TYR A N 1
ATOM 1154 C CA . TYR A 1 145 ? 14.895 -1.376 -22.954 1.00 70.81 145 TYR A CA 1
ATOM 1155 C C . TYR A 1 145 ? 14.497 0.037 -22.503 1.00 70.81 145 TYR A C 1
ATOM 1157 O O . TYR A 1 145 ? 15.172 1.018 -22.826 1.00 70.81 145 TYR A O 1
ATOM 1165 N N . MET A 1 146 ? 13.431 0.166 -21.710 1.00 80.19 146 MET A N 1
ATOM 1166 C CA . MET A 1 146 ? 12.874 1.456 -21.312 1.00 80.19 146 MET A CA 1
ATOM 1167 C C . MET A 1 146 ? 13.458 1.919 -19.974 1.00 80.19 146 MET A C 1
ATOM 1169 O O . MET A 1 146 ? 12.893 1.699 -18.906 1.00 80.19 146 MET A O 1
ATOM 1173 N N . LYS A 1 147 ? 14.594 2.627 -20.010 1.00 85.69 147 LYS A N 1
ATOM 1174 C CA . LYS A 1 147 ? 15.265 3.125 -18.787 1.00 85.69 147 LYS A CA 1
ATOM 1175 C C . LYS A 1 147 ? 14.369 4.004 -17.903 1.00 85.69 147 LYS A C 1
ATOM 1177 O O . LYS A 1 147 ? 14.557 4.019 -16.690 1.00 85.69 147 LYS A O 1
ATOM 1182 N N . ALA A 1 148 ? 13.397 4.700 -18.492 1.00 88.19 148 ALA A N 1
ATOM 1183 C CA . ALA A 1 148 ? 12.500 5.612 -17.786 1.00 88.19 148 ALA A CA 1
ATOM 1184 C C . ALA A 1 148 ? 11.637 4.925 -16.708 1.00 88.19 148 ALA A C 1
ATOM 1186 O O . ALA A 1 148 ? 11.335 5.550 -15.698 1.00 88.19 148 ALA A O 1
ATOM 1187 N N . ILE A 1 149 ? 11.316 3.629 -16.836 1.00 88.38 149 ILE A N 1
ATOM 1188 C CA . ILE A 1 149 ? 10.548 2.894 -15.805 1.00 88.38 149 ILE A CA 1
ATOM 1189 C C . ILE A 1 149 ? 11.337 2.702 -14.494 1.00 88.38 149 ILE A C 1
ATOM 1191 O O . ILE A 1 149 ? 10.759 2.381 -13.456 1.00 88.38 149 ILE A O 1
ATOM 1195 N N . LYS A 1 150 ? 12.669 2.856 -14.555 1.00 91.12 150 LYS A N 1
ATOM 1196 C CA . LYS A 1 150 ? 13.596 2.803 -13.413 1.00 91.12 150 LYS A CA 1
ATOM 1197 C C . LYS A 1 150 ? 13.858 4.200 -12.838 1.00 91.12 150 LYS A C 1
ATOM 1199 O O . LYS A 1 150 ? 14.538 4.325 -11.823 1.00 91.12 150 LYS A O 1
ATOM 1204 N N . ASP A 1 151 ? 13.328 5.255 -13.460 1.00 93.50 151 ASP A N 1
ATOM 1205 C CA . ASP A 1 151 ? 13.415 6.625 -12.959 1.00 93.50 151 ASP A CA 1
ATOM 1206 C C . ASP A 1 151 ? 12.293 6.893 -11.948 1.00 93.50 151 ASP A C 1
ATOM 1208 O O . ASP A 1 151 ? 11.324 7.612 -12.203 1.00 93.50 151 ASP A O 1
ATOM 1212 N N . TRP A 1 152 ? 12.421 6.280 -10.767 1.00 95.12 152 TRP A N 1
ATOM 1213 C CA . TRP A 1 152 ? 11.427 6.401 -9.698 1.00 95.12 152 TRP A CA 1
ATOM 1214 C C . TRP A 1 152 ? 11.203 7.850 -9.270 1.00 95.12 152 TRP A C 1
ATOM 1216 O O . TRP A 1 152 ? 10.077 8.213 -8.955 1.00 95.12 152 TRP A O 1
ATOM 1226 N N . LYS A 1 153 ? 12.235 8.705 -9.302 1.00 93.88 153 LYS A N 1
ATOM 1227 C CA . LYS A 1 153 ? 12.078 10.131 -8.979 1.00 93.88 153 LYS A CA 1
ATOM 1228 C C . LYS A 1 153 ? 11.150 10.824 -9.973 1.00 93.88 153 LYS A C 1
ATOM 1230 O O . LYS A 1 153 ? 10.265 11.563 -9.547 1.00 93.88 153 LYS A O 1
ATOM 1235 N N . CYS A 1 154 ? 11.319 10.560 -11.270 1.00 93.88 154 CYS A N 1
ATOM 1236 C CA . CYS A 1 154 ? 10.428 11.092 -12.295 1.00 93.88 154 CYS A CA 1
ATOM 1237 C C . CYS A 1 154 ? 8.992 10.573 -12.110 1.00 93.88 154 CYS A C 1
ATOM 1239 O O . CYS A 1 154 ? 8.070 11.384 -12.027 1.00 93.88 154 CYS A O 1
ATOM 1241 N N . ILE A 1 155 ? 8.811 9.262 -11.915 1.00 94.88 155 ILE A N 1
ATOM 1242 C CA . ILE A 1 155 ? 7.495 8.642 -11.678 1.00 94.88 155 ILE A CA 1
ATOM 1243 C C . ILE A 1 155 ? 6.784 9.277 -10.470 1.00 94.88 155 ILE A C 1
ATOM 1245 O O . ILE A 1 155 ? 5.624 9.674 -10.557 1.00 94.88 155 ILE A O 1
ATOM 1249 N N . ILE A 1 156 ? 7.492 9.428 -9.348 1.00 95.00 156 ILE A N 1
ATOM 1250 C CA . ILE A 1 156 ? 6.962 10.039 -8.123 1.00 95.00 156 ILE A CA 1
ATOM 1251 C C . ILE A 1 156 ? 6.606 11.513 -8.350 1.00 95.00 156 ILE A C 1
ATOM 1253 O O . ILE A 1 156 ? 5.555 11.962 -7.896 1.00 95.00 156 ILE A O 1
ATOM 1257 N N . SER A 1 157 ? 7.446 12.260 -9.074 1.00 94.12 157 SER A N 1
ATOM 1258 C CA . SER A 1 157 ? 7.174 13.665 -9.394 1.00 94.12 157 SER A CA 1
ATOM 1259 C C . SER A 1 157 ? 5.905 13.823 -10.231 1.00 94.12 157 SER A C 1
ATOM 1261 O O . SER A 1 157 ? 5.091 14.687 -9.931 1.00 94.12 157 SER A O 1
ATOM 1263 N N . MET A 1 158 ? 5.686 12.935 -11.206 1.00 93.62 158 MET A N 1
ATOM 1264 C CA . MET A 1 158 ? 4.471 12.917 -12.021 1.00 93.62 158 MET A CA 1
ATOM 1265 C C . MET A 1 158 ? 3.238 12.581 -11.178 1.00 93.62 158 MET A C 1
ATOM 1267 O O . MET A 1 158 ? 2.212 13.237 -11.311 1.00 93.62 158 MET A O 1
ATOM 1271 N N . LEU A 1 159 ? 3.343 11.613 -10.259 1.00 94.31 159 LEU A N 1
ATOM 1272 C CA . LEU A 1 159 ? 2.254 11.272 -9.337 1.00 94.31 159 LEU A CA 1
ATOM 1273 C C . LEU A 1 159 ? 1.899 12.414 -8.382 1.00 94.31 159 LEU A C 1
ATOM 1275 O O . LEU A 1 159 ? 0.747 12.510 -7.960 1.00 94.31 159 LEU A O 1
ATOM 1279 N N . LEU A 1 160 ? 2.861 13.257 -8.005 1.00 94.06 160 LEU A N 1
ATOM 1280 C CA . LEU A 1 160 ? 2.645 14.370 -7.080 1.00 94.06 160 LEU A CA 1
ATOM 1281 C C . LEU A 1 160 ? 2.213 15.663 -7.776 1.00 94.06 160 LEU A C 1
ATOM 1283 O O . LEU A 1 160 ? 1.481 16.426 -7.154 1.00 94.06 160 LEU A O 1
ATOM 1287 N N . ASP A 1 161 ? 2.582 15.872 -9.040 1.00 89.88 161 ASP A N 1
ATOM 1288 C CA . ASP A 1 161 ? 2.282 17.085 -9.808 1.00 89.88 161 ASP A CA 1
ATOM 1289 C C . ASP A 1 161 ? 0.772 17.379 -9.855 1.00 89.88 161 ASP A C 1
ATOM 1291 O O . ASP A 1 161 ? -0.015 16.638 -10.451 1.00 89.88 161 ASP A O 1
ATOM 1295 N N . GLU A 1 162 ? 0.362 18.464 -9.198 1.00 80.06 162 GLU A N 1
ATOM 1296 C CA . GLU A 1 162 ? -1.027 18.941 -9.160 1.00 80.06 162 GLU A CA 1
ATOM 1297 C C . GLU A 1 162 ? -1.470 19.550 -10.495 1.00 80.06 162 GLU A C 1
ATOM 1299 O O . GLU A 1 162 ? -2.662 19.592 -10.783 1.00 80.06 162 GLU A O 1
ATOM 1304 N N . ASN A 1 163 ? -0.518 19.979 -11.328 1.00 73.12 163 ASN A N 1
ATOM 1305 C CA . ASN A 1 163 ? -0.791 20.556 -12.643 1.00 73.12 163 ASN A CA 1
ATOM 1306 C C . ASN A 1 163 ? -0.828 19.493 -13.746 1.00 73.12 163 ASN A C 1
ATOM 1308 O O . ASN A 1 163 ? -1.063 19.816 -14.912 1.00 73.12 163 ASN A O 1
ATOM 1312 N N . SER A 1 164 ? -0.563 18.230 -13.403 1.00 69.69 164 SER A N 1
ATOM 1313 C CA . SER A 1 164 ? -0.591 17.141 -14.366 1.00 69.69 164 SER A CA 1
ATOM 1314 C C . SER A 1 164 ? -2.037 16.801 -14.732 1.00 69.69 164 SER A C 1
ATOM 1316 O O . SER A 1 164 ? -2.877 16.536 -13.876 1.00 69.69 164 SER A O 1
ATOM 1318 N N . SER A 1 165 ? -2.345 16.783 -16.029 1.00 70.38 165 SER A N 1
ATOM 1319 C CA . SER A 1 165 ? -3.654 16.379 -16.557 1.00 70.38 165 SER A CA 1
ATOM 1320 C C . SER A 1 165 ? -3.822 14.851 -16.578 1.00 70.38 165 SER A C 1
ATOM 1322 O O . SER A 1 165 ? -4.401 14.306 -17.517 1.00 70.38 165 SER A O 1
ATOM 1324 N N . ILE A 1 166 ? -3.239 14.145 -15.604 1.00 81.31 166 ILE A N 1
ATOM 1325 C CA . ILE A 1 166 ? -3.286 12.684 -15.529 1.00 81.31 166 ILE A CA 1
ATOM 1326 C C . ILE A 1 166 ? -4.691 12.284 -15.072 1.00 81.31 166 ILE A C 1
ATOM 1328 O O . ILE A 1 166 ? -5.174 12.740 -14.035 1.00 81.31 166 ILE A O 1
ATOM 1332 N N . SER A 1 167 ? -5.354 11.435 -15.857 1.00 86.94 167 SER A N 1
ATOM 1333 C CA . SER A 1 167 ? -6.671 10.900 -15.507 1.00 86.94 167 SER A CA 1
ATOM 1334 C C . SER A 1 167 ? -6.586 9.996 -14.266 1.00 86.94 167 SER A C 1
ATOM 1336 O O . SER A 1 167 ? -5.515 9.495 -13.928 1.00 86.94 167 SER A O 1
ATOM 1338 N N . ASP A 1 168 ? -7.702 9.709 -13.586 1.00 88.19 168 ASP A N 1
ATOM 1339 C CA . ASP A 1 168 ? -7.677 8.757 -12.458 1.00 88.19 168 ASP A CA 1
ATOM 1340 C C . ASP A 1 168 ? -7.198 7.349 -12.884 1.00 88.19 168 ASP A C 1
ATOM 1342 O O . ASP A 1 168 ? -6.457 6.674 -12.156 1.00 88.19 168 ASP A O 1
ATOM 1346 N N . LYS A 1 169 ? -7.535 6.940 -14.118 1.00 86.12 169 LYS A N 1
ATOM 1347 C CA . LYS A 1 169 ? -7.030 5.707 -14.740 1.00 86.12 169 LYS A CA 1
ATOM 1348 C C . LYS A 1 169 ? -5.514 5.782 -14.942 1.00 86.12 169 LYS A C 1
ATOM 1350 O O . LYS A 1 169 ? -4.799 4.879 -14.511 1.00 86.12 169 LYS A O 1
ATOM 1355 N N . GLY A 1 170 ? -5.013 6.881 -15.501 1.00 87.81 170 GLY A N 1
ATOM 1356 C CA . GLY A 1 170 ? -3.583 7.134 -15.677 1.00 87.81 170 GLY A CA 1
ATOM 1357 C C . GLY A 1 170 ? -2.816 7.154 -14.355 1.00 87.81 170 GLY A C 1
ATOM 1358 O O . GLY A 1 170 ? -1.746 6.559 -14.253 1.00 87.81 170 GLY A O 1
ATOM 1359 N N . ALA A 1 171 ? -3.388 7.746 -13.304 1.00 90.94 171 ALA A N 1
ATOM 1360 C CA . ALA A 1 171 ? -2.799 7.752 -11.968 1.00 90.94 171 ALA A CA 1
ATOM 1361 C C . ALA A 1 171 ? -2.733 6.334 -11.383 1.00 90.94 171 ALA A C 1
ATOM 1363 O O . ALA A 1 171 ? -1.724 5.957 -10.789 1.00 90.94 171 ALA A O 1
ATOM 1364 N N . THR A 1 172 ? -3.776 5.524 -11.589 1.00 90.75 172 THR A N 1
ATOM 1365 C CA . THR A 1 172 ? -3.789 4.105 -11.196 1.00 90.75 172 THR A CA 1
ATOM 1366 C C . THR A 1 172 ? -2.691 3.324 -11.917 1.00 90.75 172 THR A C 1
ATOM 1368 O O . THR A 1 172 ? -1.908 2.633 -11.264 1.00 90.75 172 THR A O 1
ATOM 1371 N N . ASN A 1 173 ? -2.580 3.492 -13.236 1.00 88.56 173 ASN A N 1
ATOM 1372 C CA . ASN A 1 173 ? -1.550 2.856 -14.057 1.00 88.56 173 ASN A CA 1
ATOM 1373 C C . ASN A 1 173 ? -0.141 3.282 -13.628 1.00 88.56 173 ASN A C 1
ATOM 1375 O O . ASN A 1 173 ? 0.753 2.447 -13.529 1.00 88.56 173 ASN A O 1
ATOM 1379 N N . LEU A 1 174 ? 0.062 4.561 -13.307 1.00 92.31 174 LEU A N 1
ATOM 1380 C CA . LEU A 1 174 ? 1.355 5.074 -12.866 1.00 92.31 174 LEU A CA 1
ATOM 1381 C C . LEU A 1 174 ? 1.740 4.577 -11.460 1.00 92.31 174 LEU A C 1
ATOM 1383 O O . LEU A 1 174 ? 2.909 4.274 -11.223 1.00 92.31 174 LEU A O 1
ATOM 1387 N N . VAL A 1 175 ? 0.776 4.431 -10.539 1.00 94.00 175 VAL A N 1
ATOM 1388 C CA . VAL A 1 175 ? 1.004 3.786 -9.229 1.00 94.00 175 VAL A CA 1
ATOM 1389 C C . VAL A 1 175 ? 1.367 2.313 -9.411 1.00 94.00 175 VAL A C 1
ATOM 1391 O O . VAL A 1 175 ? 2.339 1.844 -8.820 1.00 94.00 175 VAL A O 1
ATOM 1394 N N . GLN A 1 176 ? 0.633 1.584 -10.255 1.00 91.06 176 GLN A N 1
ATOM 1395 C CA . GLN A 1 176 ? 0.962 0.196 -10.586 1.00 91.06 176 GLN A CA 1
ATOM 1396 C C . GLN A 1 176 ? 2.357 0.088 -11.203 1.00 91.06 176 GLN A C 1
ATOM 1398 O O . GLN A 1 176 ? 3.123 -0.793 -10.813 1.00 91.06 176 GLN A O 1
ATOM 1403 N N . LEU A 1 177 ? 2.710 1.020 -12.093 1.00 91.44 177 LEU A N 1
ATOM 1404 C CA . LEU A 1 177 ? 4.024 1.096 -12.716 1.00 91.44 177 LEU A CA 1
ATOM 1405 C C . LEU A 1 177 ? 5.130 1.293 -11.690 1.00 91.44 177 LEU A C 1
ATOM 1407 O O . LEU A 1 177 ? 6.095 0.530 -11.689 1.00 91.44 177 LEU A O 1
ATOM 1411 N N . LEU A 1 178 ? 4.968 2.257 -10.781 1.00 94.38 178 LEU A N 1
ATOM 1412 C CA . LEU A 1 178 ? 5.902 2.485 -9.682 1.00 94.38 178 LEU A CA 1
ATOM 1413 C C . LEU A 1 178 ? 6.100 1.215 -8.845 1.00 94.38 178 LEU A C 1
ATOM 1415 O O . LEU A 1 178 ? 7.229 0.794 -8.604 1.00 94.38 178 LEU A O 1
ATOM 1419 N N . CYS A 1 179 ? 5.009 0.595 -8.399 1.00 92.31 179 CYS A N 1
ATOM 1420 C CA . CYS A 1 179 ? 5.080 -0.545 -7.492 1.00 92.31 179 CYS A CA 1
ATOM 1421 C C . CYS A 1 179 ? 5.652 -1.794 -8.176 1.00 92.31 179 CYS A C 1
ATOM 1423 O O . CYS A 1 179 ? 6.490 -2.479 -7.592 1.00 92.31 179 CYS A O 1
ATOM 1425 N N . ALA A 1 180 ? 5.246 -2.092 -9.411 1.00 89.44 180 ALA A N 1
ATOM 1426 C CA . ALA A 1 180 ? 5.770 -3.230 -10.160 1.00 89.44 180 ALA A CA 1
ATOM 1427 C C . ALA A 1 180 ? 7.243 -3.028 -10.546 1.00 89.44 180 ALA A C 1
ATOM 1429 O O . ALA A 1 180 ? 8.030 -3.970 -10.432 1.00 89.44 180 ALA A O 1
ATOM 1430 N N . SER A 1 181 ? 7.656 -1.807 -10.911 1.00 91.50 181 SER A N 1
ATOM 1431 C CA . SER A 1 181 ? 9.064 -1.526 -11.206 1.00 91.50 181 SER A CA 1
ATOM 1432 C C . SER A 1 181 ? 9.942 -1.659 -9.960 1.00 91.50 181 SER A C 1
ATOM 1434 O O . SER A 1 181 ? 11.029 -2.227 -10.045 1.00 91.50 181 SER A O 1
ATOM 1436 N N . VAL A 1 182 ? 9.460 -1.224 -8.790 1.00 91.88 182 VAL A N 1
ATOM 1437 C CA . VAL A 1 182 ? 10.127 -1.421 -7.491 1.00 91.88 182 VAL A CA 1
ATOM 1438 C C . VAL A 1 182 ? 10.281 -2.909 -7.161 1.00 91.88 182 VAL A C 1
ATOM 1440 O O . VAL A 1 182 ? 11.388 -3.340 -6.835 1.00 91.88 182 VAL A O 1
ATOM 1443 N N . LYS A 1 183 ? 9.213 -3.707 -7.300 1.00 88.75 183 LYS A N 1
ATOM 1444 C CA . LYS A 1 183 ? 9.241 -5.164 -7.076 1.00 88.75 183 LYS A CA 1
ATOM 1445 C C . LYS A 1 183 ? 10.238 -5.862 -7.999 1.00 88.75 183 LYS A C 1
ATOM 1447 O O . LYS A 1 183 ? 11.116 -6.591 -7.536 1.00 88.75 183 LYS A O 1
ATOM 1452 N N . LYS A 1 184 ? 10.171 -5.584 -9.303 1.00 86.50 184 LYS A N 1
ATOM 1453 C CA . LYS A 1 184 ? 11.080 -6.190 -10.285 1.00 86.50 184 LYS A CA 1
ATOM 1454 C C . LYS A 1 184 ? 12.536 -5.793 -10.042 1.00 86.50 184 LYS A C 1
ATOM 1456 O O . LYS A 1 184 ? 13.427 -6.634 -10.129 1.00 86.50 184 LYS A O 1
ATOM 1461 N N . ALA A 1 185 ? 12.793 -4.543 -9.660 1.00 87.88 185 ALA A N 1
ATOM 1462 C CA . ALA A 1 185 ? 14.141 -4.048 -9.384 1.00 87.88 185 ALA A CA 1
ATOM 1463 C C . ALA A 1 185 ? 14.863 -4.794 -8.258 1.00 87.88 185 ALA A C 1
ATOM 1465 O O . ALA A 1 185 ? 16.085 -4.939 -8.303 1.00 87.88 185 ALA A O 1
ATOM 1466 N N . ILE A 1 186 ? 14.122 -5.244 -7.244 1.00 83.44 186 ILE A N 1
ATOM 1467 C CA . ILE A 1 186 ? 14.676 -6.009 -6.123 1.00 83.44 186 ILE A CA 1
ATOM 1468 C C . ILE A 1 186 ? 14.678 -7.521 -6.385 1.00 83.44 186 ILE A C 1
ATOM 1470 O O . ILE A 1 186 ? 15.119 -8.278 -5.524 1.00 83.44 186 ILE A O 1
ATOM 1474 N N . GLY A 1 187 ? 14.224 -7.962 -7.561 1.00 74.25 187 GLY A N 1
ATOM 1475 C CA . GLY A 1 187 ? 14.179 -9.366 -7.957 1.00 74.25 187 GLY A CA 1
ATOM 1476 C C . GLY A 1 187 ? 12.948 -10.128 -7.465 1.00 74.25 187 GLY A C 1
ATOM 1477 O O . GLY A 1 187 ? 12.989 -11.358 -7.447 1.00 74.25 187 GLY A O 1
ATOM 1478 N N . GLU A 1 188 ? 11.869 -9.446 -7.054 1.00 76.62 188 GLU A N 1
ATOM 1479 C CA . GLU A 1 188 ? 10.583 -10.128 -6.908 1.00 76.62 188 GLU A CA 1
ATOM 1480 C C . GLU A 1 188 ? 10.040 -10.516 -8.281 1.00 76.62 188 GLU A C 1
ATOM 1482 O O . GLU A 1 188 ? 10.089 -9.746 -9.244 1.00 76.62 188 GLU A O 1
ATOM 1487 N N . ARG A 1 189 ? 9.480 -11.724 -8.347 1.00 69.50 189 ARG A N 1
ATOM 1488 C CA . ARG A 1 189 ? 8.778 -12.207 -9.530 1.00 69.50 189 ARG A CA 1
ATOM 1489 C C . ARG A 1 189 ? 7.455 -11.470 -9.634 1.00 69.50 189 ARG A C 1
ATOM 1491 O O . ARG A 1 189 ? 6.546 -11.723 -8.847 1.00 69.50 189 ARG A O 1
ATOM 1498 N N . ILE A 1 190 ? 7.370 -10.554 -10.591 1.00 71.94 190 ILE A N 1
ATOM 1499 C CA . ILE A 1 190 ? 6.129 -9.831 -10.866 1.00 71.94 190 ILE A CA 1
ATOM 1500 C C . ILE A 1 190 ? 5.201 -10.639 -11.790 1.00 71.94 190 ILE A C 1
ATOM 1502 O O . ILE A 1 190 ? 3.989 -10.568 -11.623 1.00 71.94 190 ILE A O 1
ATOM 1506 N N . VAL A 1 191 ? 5.751 -11.491 -12.668 1.00 63.34 191 VAL A N 1
ATOM 1507 C CA . VAL A 1 191 ? 5.003 -12.430 -13.524 1.00 63.34 191 VAL A CA 1
ATOM 1508 C C . VAL A 1 191 ? 5.191 -13.881 -13.032 1.00 63.34 191 VAL A C 1
ATOM 1510 O O . VAL A 1 191 ? 6.331 -14.308 -12.816 1.00 63.34 191 VAL A O 1
ATOM 1513 N N . PRO A 1 192 ? 4.117 -14.680 -12.839 1.00 54.72 192 PRO A N 1
ATOM 1514 C CA . PRO A 1 192 ? 4.225 -16.079 -12.438 1.00 54.72 192 PRO A CA 1
ATOM 1515 C C . PRO A 1 192 ? 4.493 -16.976 -13.653 1.00 54.72 192 PRO A C 1
ATOM 1517 O O . PRO A 1 192 ? 3.585 -17.642 -14.138 1.00 54.72 192 PRO A O 1
ATOM 1520 N N . ALA A 1 193 ? 5.735 -16.962 -14.146 1.00 51.75 193 ALA A N 1
ATOM 1521 C CA . ALA A 1 193 ? 6.414 -18.052 -14.856 1.00 51.75 193 ALA A CA 1
ATOM 1522 C C . ALA A 1 193 ? 7.693 -17.527 -15.529 1.00 51.75 193 ALA A C 1
ATOM 1524 O O . ALA A 1 193 ? 7.713 -16.437 -16.081 1.00 51.75 193 ALA A O 1
ATOM 1525 N N . ILE A 1 194 ? 8.740 -18.354 -15.476 1.00 47.62 194 ILE A N 1
ATOM 1526 C CA . ILE A 1 194 ? 10.045 -18.179 -16.128 1.00 47.62 194 ILE A CA 1
ATOM 1527 C C . ILE A 1 194 ? 10.805 -16.913 -15.697 1.00 47.62 194 ILE A C 1
ATOM 1529 O O . ILE A 1 194 ? 10.936 -15.955 -16.446 1.00 47.62 194 ILE A O 1
ATOM 1533 N N . ASP A 1 195 ? 11.440 -16.951 -14.521 1.00 41.88 195 ASP A N 1
ATOM 1534 C CA . ASP A 1 195 ? 12.643 -16.133 -14.355 1.00 41.88 195 ASP A CA 1
ATOM 1535 C C . ASP A 1 195 ? 13.744 -16.870 -13.578 1.00 41.88 195 ASP A C 1
ATOM 1537 O O . ASP A 1 195 ? 13.629 -17.153 -12.378 1.00 41.88 195 ASP A O 1
ATOM 1541 N N . ASN A 1 196 ? 14.809 -17.200 -14.315 1.00 47.66 196 ASN A N 1
ATOM 1542 C CA . ASN A 1 196 ? 16.068 -17.762 -13.823 1.00 47.66 196 ASN A CA 1
ATOM 1543 C C . ASN A 1 196 ? 17.118 -16.657 -13.564 1.00 47.66 196 ASN A C 1
ATOM 1545 O O . ASN A 1 196 ? 18.292 -16.963 -13.329 1.00 47.66 196 ASN A O 1
ATOM 1549 N N . ARG A 1 197 ? 16.748 -15.367 -13.638 1.00 49.50 197 ARG A N 1
ATOM 1550 C CA . ARG A 1 197 ? 17.683 -14.252 -13.437 1.00 49.50 197 ARG A CA 1
ATOM 1551 C C . ARG A 1 197 ? 18.153 -14.167 -11.984 1.00 49.50 197 ARG A C 1
ATOM 1553 O O . ARG A 1 197 ? 17.398 -14.293 -11.021 1.00 49.50 197 ARG A O 1
ATOM 1560 N N . LYS A 1 198 ? 19.461 -13.946 -11.840 1.00 46.31 198 LYS A N 1
ATOM 1561 C CA . LYS A 1 198 ? 20.150 -13.859 -10.553 1.00 46.31 198 LYS A CA 1
ATOM 1562 C C . LYS A 1 198 ? 19.705 -12.617 -9.780 1.00 46.31 198 LYS A C 1
ATOM 1564 O O . LYS A 1 198 ? 19.883 -11.486 -10.216 1.00 46.31 198 LYS A O 1
ATOM 1569 N N . GLN A 1 199 ? 19.197 -12.889 -8.594 1.00 49.38 199 GLN A N 1
ATOM 1570 C CA . GLN A 1 199 ? 19.089 -12.057 -7.405 1.00 49.38 199 GLN A CA 1
ATOM 1571 C C . GLN A 1 199 ? 20.242 -11.027 -7.221 1.00 49.38 199 GLN A C 1
ATOM 1573 O O . GLN A 1 199 ? 21.271 -11.326 -6.618 1.00 49.38 199 GLN A O 1
ATOM 1578 N N . TYR A 1 200 ? 20.086 -9.793 -7.725 1.00 49.12 200 TYR A N 1
ATOM 1579 C CA . TYR A 1 200 ? 21.020 -8.668 -7.500 1.00 49.12 200 TYR A CA 1
ATOM 1580 C C . TYR A 1 200 ? 20.374 -7.604 -6.595 1.00 49.12 200 TYR A C 1
ATOM 1582 O O . TYR A 1 200 ? 19.789 -6.627 -7.051 1.00 49.12 200 TYR A O 1
ATOM 1590 N N . HIS A 1 201 ? 20.473 -7.804 -5.280 1.00 58.75 201 HIS A N 1
ATOM 1591 C CA . HIS A 1 201 ? 19.468 -7.284 -4.342 1.00 58.75 201 HIS A CA 1
ATOM 1592 C C . HIS A 1 201 ? 19.737 -5.948 -3.641 1.00 58.75 201 HIS A C 1
ATOM 1594 O O . HIS A 1 201 ? 18.800 -5.303 -3.190 1.00 58.75 201 HIS A O 1
ATOM 1600 N N . SER A 1 202 ? 20.985 -5.491 -3.504 1.00 66.38 202 SER A N 1
ATOM 1601 C CA . SER A 1 202 ? 21.276 -4.391 -2.558 1.00 66.38 202 SER A CA 1
ATOM 1602 C C . SER A 1 202 ? 21.235 -2.985 -3.176 1.00 66.38 202 SER A C 1
ATOM 1604 O O . SER A 1 202 ? 20.794 -2.036 -2.524 1.00 66.38 202 SER A O 1
ATOM 1606 N N . LYS A 1 203 ? 21.704 -2.826 -4.425 1.00 81.38 203 LYS A N 1
ATOM 1607 C CA . LYS A 1 203 ? 21.893 -1.497 -5.036 1.00 81.38 203 LYS A CA 1
ATOM 1608 C C . LYS A 1 203 ? 20.569 -0.850 -5.442 1.00 81.38 203 LYS A C 1
ATOM 1610 O O . LYS A 1 203 ? 20.306 0.274 -5.035 1.00 81.38 203 LYS A O 1
ATOM 1615 N N . ALA A 1 204 ? 19.725 -1.576 -6.173 1.00 84.06 204 ALA A N 1
ATOM 1616 C CA . ALA A 1 204 ? 18.427 -1.066 -6.604 1.00 84.06 204 ALA A CA 1
ATOM 1617 C C . ALA A 1 204 ? 17.533 -0.706 -5.408 1.00 84.06 204 ALA A C 1
ATOM 1619 O O . ALA A 1 204 ? 16.959 0.375 -5.372 1.00 84.06 204 ALA A O 1
ATOM 1620 N N . GLN A 1 205 ? 17.512 -1.551 -4.372 1.00 87.19 205 GLN A N 1
ATOM 1621 C CA . GLN A 1 205 ? 16.764 -1.300 -3.137 1.00 87.19 205 GLN A CA 1
ATOM 1622 C C . GLN A 1 205 ? 17.181 0.013 -2.449 1.00 87.19 205 GLN A C 1
ATOM 1624 O O . GLN A 1 205 ? 16.338 0.772 -1.965 1.00 87.19 205 GLN A O 1
ATOM 1629 N N . LYS A 1 206 ? 18.487 0.317 -2.437 1.00 90.00 206 LYS A N 1
ATOM 1630 C CA . LYS A 1 206 ? 19.016 1.598 -1.948 1.00 90.00 206 LYS A CA 1
ATOM 1631 C C . LYS A 1 206 ? 18.530 2.768 -2.805 1.00 90.00 206 LYS A C 1
ATOM 1633 O O . LYS A 1 206 ? 18.075 3.764 -2.247 1.00 90.00 206 LYS A O 1
ATOM 1638 N N . ASP A 1 207 ? 18.628 2.656 -4.126 1.00 91.00 207 ASP A N 1
ATOM 1639 C CA . ASP A 1 207 ? 18.243 3.727 -5.052 1.00 91.00 207 ASP A CA 1
ATOM 1640 C C . ASP A 1 207 ? 16.733 4.028 -4.962 1.00 91.00 207 ASP A C 1
ATOM 1642 O O . ASP A 1 207 ? 16.344 5.195 -4.893 1.00 91.00 207 ASP A O 1
ATOM 1646 N N . ILE A 1 208 ? 15.899 2.990 -4.820 1.00 93.38 208 ILE A N 1
ATOM 1647 C CA . ILE A 1 208 ? 14.452 3.091 -4.555 1.00 93.38 208 ILE A CA 1
ATOM 1648 C C . ILE A 1 208 ? 14.188 3.817 -3.240 1.00 93.38 208 ILE A C 1
ATOM 1650 O O . ILE A 1 208 ? 13.415 4.773 -3.198 1.00 93.38 208 ILE A O 1
ATOM 1654 N N . THR A 1 209 ? 14.853 3.390 -2.162 1.00 94.06 209 THR A N 1
ATOM 1655 C CA . THR A 1 209 ? 14.653 3.988 -0.836 1.00 94.06 209 THR A CA 1
ATOM 1656 C C . THR A 1 209 ? 14.990 5.479 -0.865 1.00 94.06 209 THR A C 1
ATOM 1658 O O . THR A 1 209 ? 14.221 6.294 -0.362 1.00 94.06 209 THR A O 1
ATOM 1661 N N . VAL A 1 210 ? 16.106 5.853 -1.503 1.00 94.06 210 VAL A N 1
ATOM 1662 C CA . VAL A 1 210 ? 16.528 7.255 -1.669 1.00 94.06 210 VAL A CA 1
ATOM 1663 C C . VAL A 1 210 ? 15.563 8.052 -2.548 1.00 94.06 210 VAL A C 1
ATOM 1665 O O . VAL A 1 210 ? 15.343 9.227 -2.275 1.00 94.06 210 VAL A O 1
ATOM 1668 N N . ALA A 1 211 ? 14.976 7.447 -3.582 1.00 94.19 211 ALA A N 1
ATOM 1669 C CA . ALA A 1 211 ? 13.978 8.115 -4.412 1.00 94.19 211 ALA A CA 1
ATOM 1670 C C . ALA A 1 211 ? 12.650 8.351 -3.670 1.00 94.19 211 ALA A C 1
ATOM 1672 O O . ALA A 1 211 ? 12.022 9.385 -3.878 1.00 94.19 211 ALA A O 1
ATOM 1673 N N . MET A 1 212 ? 12.232 7.425 -2.797 1.00 94.38 212 MET A N 1
ATOM 1674 C CA . MET A 1 212 ? 10.942 7.510 -2.104 1.00 94.38 212 MET A CA 1
ATOM 1675 C C . MET A 1 212 ? 10.975 8.282 -0.781 1.00 94.38 212 MET A C 1
ATOM 1677 O O . MET A 1 212 ? 10.002 8.967 -0.492 1.00 94.38 212 MET A O 1
ATOM 1681 N N . MET A 1 213 ? 12.044 8.211 0.019 1.00 94.19 213 MET A N 1
ATOM 1682 C CA . MET A 1 213 ? 12.041 8.626 1.439 1.00 94.19 213 MET A CA 1
ATOM 1683 C C . MET A 1 213 ? 11.456 10.017 1.745 1.00 94.19 213 MET A C 1
ATOM 1685 O O . MET A 1 213 ? 10.768 10.167 2.751 1.00 94.19 213 MET A O 1
ATOM 1689 N N . GLU A 1 214 ? 11.684 11.019 0.892 1.00 94.62 214 GLU A N 1
ATOM 1690 C CA . GLU A 1 214 ? 11.166 12.384 1.093 1.00 94.62 214 GLU A CA 1
ATOM 1691 C C . GLU A 1 214 ? 9.720 12.549 0.605 1.00 94.62 214 GLU A C 1
ATOM 1693 O O . GLU A 1 214 ? 8.926 13.273 1.200 1.00 94.62 214 GLU A O 1
ATOM 1698 N N . SER A 1 215 ? 9.360 11.855 -0.476 1.00 96.12 215 SER A N 1
ATOM 1699 C CA . SER A 1 215 ? 8.076 12.010 -1.171 1.00 96.12 215 SER A CA 1
ATOM 1700 C C . SER A 1 215 ? 7.030 10.967 -0.771 1.00 96.12 215 SER A C 1
ATOM 1702 O O . SER A 1 215 ? 5.849 11.119 -1.074 1.00 96.12 215 SER A O 1
ATOM 1704 N N . TYR A 1 216 ? 7.430 9.907 -0.068 1.00 96.94 216 TYR A N 1
ATOM 1705 C CA . TYR A 1 216 ? 6.547 8.804 0.299 1.00 96.94 216 TYR A CA 1
ATOM 1706 C C . TYR A 1 216 ? 5.384 9.227 1.215 1.00 96.94 216 TYR A C 1
ATOM 1708 O O . TYR A 1 216 ? 4.248 8.850 0.913 1.00 96.94 216 TYR A O 1
ATOM 1716 N N . PRO A 1 217 ? 5.581 10.074 2.252 1.00 97.69 217 PRO A N 1
ATOM 1717 C CA . PRO A 1 217 ? 4.454 10.616 3.012 1.00 97.69 217 PRO A CA 1
ATOM 1718 C C . PRO A 1 217 ? 3.464 11.403 2.141 1.00 97.69 217 PRO A C 1
ATOM 1720 O O . PRO A 1 217 ? 2.256 11.327 2.351 1.00 97.69 217 PRO A O 1
ATOM 1723 N N . LEU A 1 218 ? 3.962 12.155 1.153 1.00 97.19 218 LEU A N 1
ATOM 1724 C CA . LEU A 1 218 ? 3.126 12.959 0.258 1.00 97.19 218 LEU A CA 1
ATOM 1725 C C . LEU A 1 218 ? 2.284 12.065 -0.658 1.00 97.19 218 LEU A C 1
ATOM 1727 O O . LEU A 1 218 ? 1.085 12.296 -0.799 1.00 97.19 218 LEU A O 1
ATOM 1731 N N . LEU A 1 219 ? 2.885 11.006 -1.210 1.00 96.69 219 LEU A N 1
ATOM 1732 C CA . LEU A 1 219 ? 2.181 10.016 -2.028 1.00 96.69 219 LEU A CA 1
ATOM 1733 C C . LEU A 1 219 ? 1.078 9.316 -1.239 1.00 96.69 219 LEU A C 1
ATOM 1735 O O . LEU A 1 219 ? -0.063 9.261 -1.696 1.00 96.69 219 LEU A O 1
ATOM 1739 N N . LEU A 1 220 ? 1.404 8.814 -0.042 1.00 97.31 220 LEU A N 1
ATOM 1740 C CA . LEU A 1 220 ? 0.420 8.156 0.813 1.00 97.31 220 LEU A CA 1
ATOM 1741 C C . LEU A 1 220 ? -0.724 9.107 1.147 1.00 97.31 220 LEU A C 1
ATOM 1743 O O . LEU A 1 220 ? -1.874 8.722 0.991 1.00 97.31 220 LEU A O 1
ATOM 1747 N N . ARG A 1 221 ? -0.432 10.358 1.525 1.00 97.31 221 ARG A N 1
ATOM 1748 C CA . ARG A 1 221 ? -1.467 11.357 1.819 1.00 97.31 221 ARG A CA 1
ATOM 1749 C C . ARG A 1 221 ? -2.350 11.660 0.603 1.00 97.31 221 ARG A C 1
ATOM 1751 O O . ARG A 1 221 ? -3.565 11.730 0.773 1.00 97.31 221 ARG A O 1
ATOM 1758 N N . LYS A 1 222 ? -1.776 11.803 -0.599 1.00 96.25 222 LYS A N 1
ATOM 1759 C CA . LYS A 1 222 ? -2.526 12.078 -1.841 1.00 96.25 222 LYS A CA 1
ATOM 1760 C C . LYS A 1 222 ? -3.512 10.956 -2.174 1.00 96.25 222 LYS A C 1
ATOM 1762 O O . LYS A 1 222 ? -4.652 11.233 -2.532 1.00 96.25 222 LYS A O 1
ATOM 1767 N N . PHE A 1 223 ? -3.100 9.701 -2.001 1.00 95.62 223 PHE A N 1
ATOM 1768 C CA . PHE A 1 223 ? -3.894 8.530 -2.391 1.00 95.62 223 PHE A CA 1
ATOM 1769 C C . PHE A 1 223 ? -4.551 7.790 -1.218 1.00 95.62 223 PHE A C 1
ATOM 1771 O O . PHE A 1 223 ? -5.115 6.719 -1.416 1.00 95.62 223 PHE A O 1
ATOM 1778 N N . ILE A 1 224 ? -4.540 8.351 -0.002 1.00 95.88 224 ILE A N 1
ATOM 1779 C CA . ILE A 1 224 ? -5.022 7.656 1.203 1.00 95.88 224 ILE A CA 1
ATOM 1780 C C . ILE A 1 224 ? -6.501 7.269 1.125 1.00 95.88 224 ILE A C 1
ATOM 1782 O O . ILE A 1 224 ? -6.916 6.326 1.782 1.00 95.88 224 ILE A O 1
ATOM 1786 N N . SER A 1 225 ? -7.313 7.994 0.351 1.00 95.25 225 SER A N 1
ATOM 1787 C CA . SER A 1 225 ? -8.743 7.707 0.161 1.00 95.25 225 SER A CA 1
ATOM 1788 C C . SER A 1 225 ? -9.017 6.612 -0.872 1.00 95.25 225 SER A C 1
ATOM 1790 O O . SER A 1 225 ? -10.140 6.129 -0.942 1.00 95.25 225 SER A O 1
ATOM 1792 N N . ASP A 1 226 ? -8.028 6.237 -1.681 1.00 94.38 226 ASP A N 1
ATOM 1793 C CA . ASP A 1 226 ? -8.208 5.309 -2.792 1.00 94.38 226 ASP A CA 1
ATOM 1794 C C . ASP A 1 226 ? -7.761 3.901 -2.397 1.00 94.38 226 ASP A C 1
ATOM 1796 O O . ASP A 1 226 ? -6.569 3.637 -2.240 1.00 94.38 226 ASP A O 1
ATOM 1800 N N . LYS A 1 227 ? -8.717 2.981 -2.253 1.00 88.56 227 LYS A N 1
ATOM 1801 C CA . LYS A 1 227 ? -8.446 1.623 -1.761 1.00 88.56 227 LYS A CA 1
ATOM 1802 C C . LYS A 1 227 ? -7.515 0.802 -2.661 1.00 88.56 227 LYS A C 1
ATOM 1804 O O . LYS A 1 227 ? -6.727 -0.003 -2.153 1.00 88.56 227 LYS A O 1
ATOM 1809 N N . ALA A 1 228 ? -7.572 1.010 -3.978 1.00 85.56 228 ALA A N 1
ATOM 1810 C CA . ALA A 1 228 ? -6.753 0.279 -4.940 1.00 85.56 228 ALA A CA 1
ATOM 1811 C C . ALA A 1 228 ? -5.311 0.804 -4.937 1.00 85.56 228 ALA A C 1
ATOM 1813 O O . ALA A 1 228 ? -4.361 0.023 -4.865 1.00 85.56 228 ALA A O 1
ATOM 1814 N N . LYS A 1 229 ? -5.141 2.131 -4.942 1.00 93.44 229 LYS A N 1
ATOM 1815 C CA . LYS A 1 229 ? -3.827 2.784 -4.979 1.00 93.44 229 LYS A CA 1
ATOM 1816 C C . LYS A 1 229 ? -3.116 2.719 -3.619 1.00 93.44 229 LYS A C 1
ATOM 1818 O O . LYS A 1 229 ? -1.924 2.416 -3.572 1.00 93.44 229 LYS A O 1
ATOM 1823 N N . VAL A 1 230 ? -3.826 2.940 -2.505 1.00 95.56 230 VAL A N 1
ATOM 1824 C CA . VAL A 1 230 ? -3.225 2.967 -1.154 1.00 95.56 230 VAL A CA 1
ATOM 1825 C C . VAL A 1 230 ? -2.615 1.623 -0.767 1.00 95.56 230 VAL A C 1
ATOM 1827 O O . VAL A 1 230 ? -1.534 1.596 -0.186 1.00 95.56 230 VAL A O 1
ATOM 1830 N N . SER A 1 231 ? -3.260 0.510 -1.133 1.00 94.06 231 SER A N 1
ATOM 1831 C CA . SER A 1 231 ? -2.780 -0.838 -0.807 1.00 94.06 231 SER A CA 1
ATOM 1832 C C . SER A 1 231 ? -1.410 -1.095 -1.440 1.00 94.06 231 SER A C 1
ATOM 1834 O O . SER A 1 231 ? -0.484 -1.541 -0.765 1.00 94.06 231 SER A O 1
ATOM 1836 N N . LEU A 1 232 ? -1.261 -0.738 -2.721 1.00 92.81 232 LEU A N 1
ATOM 1837 C CA . LEU A 1 232 ? -0.006 -0.869 -3.466 1.00 92.81 232 LEU A CA 1
ATOM 1838 C C . LEU A 1 232 ? 1.089 0.048 -2.906 1.00 92.81 232 LEU A C 1
ATOM 1840 O O . LEU A 1 232 ? 2.231 -0.379 -2.710 1.00 92.81 232 LEU A O 1
ATOM 1844 N N . LEU A 1 233 ? 0.736 1.302 -2.611 1.00 96.69 233 LEU A N 1
ATOM 1845 C CA . LEU A 1 233 ? 1.683 2.269 -2.067 1.00 96.69 233 LEU A CA 1
ATOM 1846 C C . LEU A 1 233 ? 2.181 1.840 -0.690 1.00 96.69 233 LEU A C 1
ATOM 1848 O O . LEU A 1 233 ? 3.387 1.827 -0.489 1.00 96.69 233 LEU A O 1
ATOM 1852 N N . VAL A 1 234 ? 1.296 1.425 0.219 1.00 96.69 234 VAL A N 1
ATOM 1853 C CA . VAL A 1 234 ? 1.663 0.967 1.569 1.00 96.69 234 VAL A CA 1
ATOM 1854 C C . VAL A 1 234 ? 2.600 -0.241 1.518 1.00 96.69 234 VAL A C 1
ATOM 1856 O O . VAL A 1 234 ? 3.610 -0.259 2.223 1.00 96.69 234 VAL A O 1
ATOM 1859 N N . GLU A 1 235 ? 2.326 -1.224 0.654 1.00 94.19 235 GLU A N 1
ATOM 1860 C CA . GLU A 1 235 ? 3.207 -2.388 0.487 1.00 94.19 235 GLU A CA 1
ATOM 1861 C C . GLU A 1 235 ? 4.581 -2.033 -0.093 1.00 94.19 235 GLU A C 1
ATOM 1863 O O . GLU A 1 235 ? 5.528 -2.795 0.090 1.00 94.19 235 GLU A O 1
ATOM 1868 N N . SER A 1 236 ? 4.742 -0.869 -0.727 1.00 94.00 236 SER A N 1
ATOM 1869 C CA . SER A 1 236 ? 6.031 -0.466 -1.304 1.00 94.00 236 SER A CA 1
ATOM 1870 C C . SER A 1 236 ? 7.137 -0.333 -0.249 1.00 94.00 236 SER A C 1
ATOM 1872 O O . SER A 1 236 ? 8.316 -0.456 -0.577 1.00 94.00 236 SER A O 1
ATOM 1874 N N . VAL A 1 237 ? 6.779 -0.151 1.031 1.00 95.69 237 VAL A N 1
ATOM 1875 C CA . VAL A 1 237 ? 7.750 -0.119 2.138 1.00 95.69 237 VAL A CA 1
ATOM 1876 C C . VAL A 1 237 ? 8.509 -1.438 2.304 1.00 95.69 237 VAL A C 1
ATOM 1878 O O . VAL A 1 237 ? 9.668 -1.414 2.712 1.00 95.69 237 VAL A O 1
ATOM 1881 N N . LEU A 1 238 ? 7.896 -2.571 1.937 1.00 93.44 238 LEU A N 1
ATOM 1882 C CA . LEU A 1 238 ? 8.483 -3.915 2.046 1.00 93.44 238 LEU A CA 1
ATOM 1883 C C . LEU A 1 238 ? 9.738 -4.078 1.178 1.00 93.44 238 LEU A C 1
ATOM 1885 O O . LEU A 1 238 ? 10.536 -4.991 1.368 1.00 93.44 238 LEU A O 1
ATOM 1889 N N . TYR A 1 239 ? 9.908 -3.177 0.214 1.00 92.06 239 TYR A N 1
ATOM 1890 C CA . TYR A 1 239 ? 10.969 -3.199 -0.781 1.00 92.06 239 TYR A CA 1
ATOM 1891 C C . TYR A 1 239 ? 12.028 -2.129 -0.520 1.00 92.06 239 TYR A C 1
ATOM 1893 O O . TYR A 1 239 ? 12.866 -1.863 -1.377 1.00 92.06 239 TYR A O 1
ATOM 1901 N N . MET A 1 240 ? 12.017 -1.516 0.664 1.00 92.19 240 MET A N 1
ATOM 1902 C CA . MET A 1 240 ? 12.959 -0.472 1.060 1.00 92.19 240 MET A 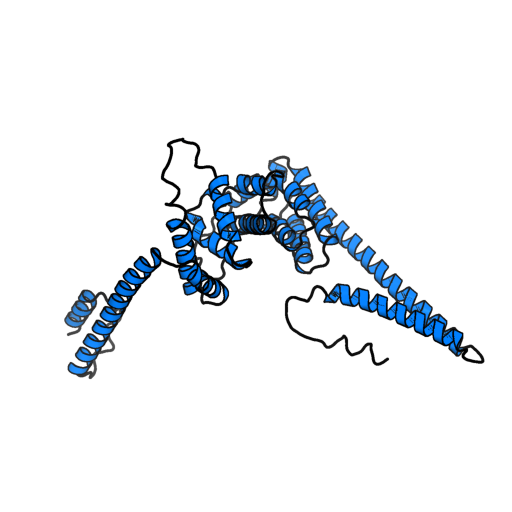CA 1
ATOM 1903 C C . MET A 1 240 ? 13.956 -0.966 2.107 1.00 92.19 240 MET A C 1
ATOM 1905 O O . MET A 1 240 ? 13.684 -1.883 2.877 1.00 92.19 240 MET A O 1
ATOM 1909 N N . LYS A 1 241 ? 15.109 -0.296 2.179 1.00 93.00 241 LYS A N 1
ATOM 1910 C CA . LYS A 1 241 ? 16.100 -0.487 3.242 1.00 93.00 241 LYS A CA 1
ATOM 1911 C C . LYS A 1 241 ? 15.902 0.549 4.338 1.00 93.00 241 LYS A C 1
ATOM 1913 O O . LYS A 1 241 ? 16.395 1.672 4.232 1.00 93.00 241 LYS A O 1
ATOM 1918 N N . LEU A 1 242 ? 15.188 0.179 5.398 1.00 94.56 242 LEU A N 1
ATOM 1919 C CA . LEU A 1 242 ? 14.763 1.128 6.433 1.00 94.56 242 LEU A CA 1
ATOM 1920 C C . LEU A 1 242 ? 15.931 1.787 7.189 1.00 94.56 242 LEU A C 1
ATOM 1922 O O . LEU A 1 242 ? 15.806 2.931 7.620 1.00 94.56 242 LEU A O 1
ATOM 1926 N N . GLU A 1 243 ? 17.100 1.141 7.244 1.00 92.62 243 GLU A N 1
ATOM 1927 C CA . GLU A 1 243 ? 18.359 1.703 7.772 1.00 92.62 243 GLU A CA 1
ATOM 1928 C C . GLU A 1 243 ? 18.776 3.040 7.118 1.00 92.62 243 GLU A C 1
ATOM 1930 O O . GLU A 1 243 ? 19.459 3.873 7.730 1.00 92.62 243 GLU A O 1
ATOM 1935 N N . PHE A 1 244 ? 18.339 3.296 5.877 1.00 93.62 244 PHE A N 1
ATOM 1936 C CA . PHE A 1 244 ? 18.640 4.546 5.183 1.00 93.62 244 PHE A CA 1
ATOM 1937 C C . PHE A 1 244 ? 17.870 5.738 5.745 1.00 93.62 244 PHE A C 1
ATOM 1939 O O . PHE A 1 244 ? 18.343 6.859 5.570 1.00 93.62 244 PHE A O 1
ATOM 1946 N N . TYR A 1 245 ? 16.744 5.533 6.437 1.00 95.62 245 TYR A N 1
ATOM 1947 C CA . TYR A 1 245 ? 16.015 6.640 7.056 1.00 95.62 245 TYR A CA 1
ATOM 1948 C C . TYR A 1 245 ? 16.847 7.297 8.162 1.00 95.62 245 TYR A C 1
ATOM 1950 O O . TYR A 1 245 ? 16.988 8.516 8.151 1.00 95.62 245 TYR A O 1
ATOM 1958 N N . SER A 1 246 ? 17.492 6.517 9.034 1.00 93.62 246 SER A N 1
ATOM 1959 C CA . SER A 1 246 ? 18.432 7.058 10.030 1.00 93.62 246 SER A CA 1
ATOM 1960 C C . SER A 1 246 ? 19.692 7.625 9.368 1.00 93.62 246 SER A C 1
ATOM 1962 O O . SER A 1 246 ? 20.095 8.759 9.610 1.00 93.62 246 SER A O 1
ATOM 1964 N N . SER A 1 247 ? 20.292 6.869 8.442 1.00 92.88 247 SER A N 1
ATOM 1965 C CA . SER A 1 247 ? 21.546 7.273 7.778 1.00 92.88 247 SER A CA 1
ATOM 1966 C C . SER A 1 247 ? 21.425 8.577 6.969 1.00 92.88 247 SER A C 1
ATOM 1968 O O . SER A 1 247 ? 22.425 9.253 6.727 1.00 92.88 247 SER A O 1
ATOM 1970 N N . ARG A 1 248 ? 20.213 8.933 6.517 1.00 94.06 248 ARG A N 1
ATOM 1971 C CA . ARG A 1 248 ? 19.913 10.147 5.736 1.00 94.06 248 ARG A CA 1
ATOM 1972 C C . ARG A 1 248 ? 19.178 11.233 6.528 1.00 94.06 248 ARG A C 1
ATOM 1974 O O . ARG A 1 248 ? 18.799 12.231 5.919 1.00 94.06 248 ARG A O 1
ATOM 1981 N N . ARG A 1 249 ? 19.007 11.072 7.847 1.00 94.88 249 ARG A N 1
ATOM 1982 C CA . ARG A 1 249 ? 18.279 12.014 8.721 1.00 94.88 249 ARG A CA 1
ATOM 1983 C C . ARG A 1 249 ? 16.826 12.254 8.283 1.00 94.88 249 ARG A C 1
ATOM 1985 O O . ARG A 1 249 ? 16.358 13.387 8.203 1.00 94.88 249 ARG A O 1
ATOM 1992 N N . GLN A 1 250 ? 16.144 11.176 7.906 1.00 96.50 250 GLN A N 1
ATOM 1993 C CA . GLN A 1 250 ? 14.762 11.163 7.415 1.00 96.50 250 GLN A CA 1
ATOM 1994 C C . GLN A 1 250 ? 13.797 10.538 8.431 1.00 96.50 250 GLN A C 1
ATOM 1996 O O . GLN A 1 250 ? 12.710 10.084 8.076 1.00 96.50 250 GLN A O 1
ATOM 2001 N N . GLU A 1 251 ? 14.159 10.509 9.712 1.00 96.69 251 GLU A N 1
ATOM 2002 C CA . GLU A 1 251 ? 13.382 9.876 10.779 1.00 96.69 251 GLU A CA 1
ATOM 2003 C C . GLU A 1 251 ? 11.961 10.442 10.856 1.00 96.69 251 GLU A C 1
ATOM 2005 O O . GLU A 1 251 ? 11.004 9.697 11.065 1.00 96.69 251 GLU A O 1
ATOM 2010 N N . GLN A 1 252 ? 11.794 11.749 10.627 1.00 97.38 252 GLN A N 1
ATOM 2011 C CA . GLN A 1 252 ? 10.471 12.370 10.614 1.00 97.38 252 GLN A CA 1
ATOM 2012 C C . GLN A 1 252 ? 9.604 11.865 9.455 1.00 97.38 252 GLN A C 1
ATOM 2014 O O . GLN A 1 252 ? 8.414 11.617 9.645 1.00 97.38 252 GLN A O 1
ATOM 2019 N N . ASN A 1 253 ? 10.189 11.659 8.273 1.00 97.56 253 ASN A N 1
ATOM 2020 C CA . ASN A 1 253 ? 9.459 11.110 7.133 1.00 97.56 253 ASN A CA 1
ATOM 2021 C C . ASN A 1 253 ? 9.038 9.661 7.392 1.00 97.56 253 ASN A C 1
ATOM 2023 O O . ASN A 1 253 ? 7.888 9.318 7.132 1.00 97.56 253 ASN A O 1
ATOM 2027 N N . PHE A 1 254 ? 9.894 8.847 8.015 1.00 98.06 254 PHE A N 1
ATOM 2028 C CA . PHE A 1 254 ? 9.518 7.501 8.462 1.00 98.06 254 PHE A CA 1
ATOM 2029 C C . PHE A 1 254 ? 8.347 7.521 9.459 1.00 98.06 254 PHE A C 1
ATOM 2031 O O . PHE A 1 254 ? 7.367 6.791 9.296 1.00 98.06 254 PHE A O 1
ATOM 2038 N N . LYS A 1 255 ? 8.412 8.397 10.472 1.00 97.81 255 LYS A N 1
ATOM 2039 C CA . LYS A 1 255 ? 7.339 8.563 11.467 1.00 97.81 255 LYS A CA 1
ATOM 2040 C C . LYS A 1 255 ? 6.018 8.977 10.809 1.00 97.81 255 LYS A C 1
ATOM 2042 O O . LYS A 1 255 ? 4.970 8.429 11.149 1.00 97.81 255 LYS A O 1
ATOM 2047 N N . ASN A 1 256 ? 6.072 9.885 9.834 1.00 98.25 256 ASN A N 1
ATOM 2048 C CA . ASN A 1 256 ? 4.909 10.311 9.056 1.00 98.25 256 ASN A CA 1
ATOM 2049 C C . ASN A 1 256 ? 4.325 9.161 8.218 1.00 98.25 256 ASN A C 1
ATOM 2051 O O . ASN A 1 256 ? 3.108 9.008 8.180 1.00 98.25 256 ASN A O 1
ATOM 2055 N N . VAL A 1 257 ? 5.166 8.333 7.585 1.00 98.12 257 VAL A N 1
ATOM 2056 C CA . VAL A 1 257 ? 4.722 7.146 6.829 1.00 98.12 257 VAL A CA 1
ATOM 2057 C C . VAL A 1 257 ? 3.946 6.184 7.729 1.00 98.12 257 VAL A C 1
ATOM 2059 O O . VAL A 1 257 ? 2.841 5.789 7.375 1.00 98.12 257 VAL A O 1
ATOM 2062 N N . LEU A 1 258 ? 4.469 5.848 8.913 1.00 98.00 258 LEU A N 1
ATOM 2063 C CA . LEU A 1 258 ? 3.775 4.963 9.859 1.00 98.00 258 LEU A CA 1
ATOM 2064 C C . LEU A 1 258 ? 2.444 5.541 10.344 1.00 98.00 258 LEU A C 1
ATOM 2066 O O . LEU A 1 258 ? 1.459 4.814 10.478 1.00 98.00 258 LEU A O 1
ATOM 2070 N N . GLN A 1 259 ? 2.405 6.850 10.586 1.00 98.12 259 GLN A N 1
ATOM 2071 C CA . GLN A 1 259 ? 1.176 7.537 10.962 1.00 98.12 259 GLN A CA 1
ATOM 2072 C C . GLN A 1 259 ? 0.133 7.469 9.832 1.00 98.12 259 GLN A C 1
ATOM 2074 O O . GLN A 1 259 ? -1.020 7.132 10.088 1.00 98.12 259 GLN A O 1
ATOM 2079 N N . LEU A 1 260 ? 0.548 7.677 8.579 1.00 98.25 260 LEU A N 1
ATOM 2080 C CA . LEU A 1 260 ? -0.322 7.553 7.406 1.00 98.25 260 LEU A CA 1
ATOM 2081 C C . LEU A 1 260 ? -0.772 6.107 7.150 1.00 98.25 260 LEU A C 1
ATOM 2083 O O . LEU A 1 260 ? -1.906 5.900 6.735 1.00 98.25 260 LEU A O 1
ATOM 2087 N N . MET A 1 261 ? 0.062 5.099 7.429 1.00 97.62 261 MET A N 1
ATOM 2088 C CA . MET A 1 261 ? -0.341 3.684 7.364 1.00 97.62 261 MET A CA 1
ATOM 2089 C C . MET A 1 261 ? -1.419 3.354 8.404 1.00 97.62 261 MET A C 1
ATOM 2091 O O . MET A 1 261 ? -2.380 2.656 8.090 1.00 97.62 261 MET A O 1
ATOM 2095 N N . LYS A 1 262 ? -1.298 3.885 9.630 1.00 96.25 262 LYS A N 1
ATOM 2096 C CA . LYS A 1 262 ? -2.345 3.766 10.657 1.00 96.25 262 LYS A CA 1
ATOM 2097 C C . LYS A 1 262 ? -3.638 4.462 10.211 1.00 96.25 262 LYS A C 1
ATOM 2099 O O . LYS A 1 262 ? -4.718 3.898 10.352 1.00 96.25 262 LYS A O 1
ATOM 2104 N N . GLU A 1 263 ? -3.539 5.673 9.667 1.00 96.62 263 GLU A N 1
ATOM 2105 C CA . GLU A 1 263 ? -4.696 6.406 9.137 1.00 96.62 263 GLU A CA 1
ATOM 2106 C C . GLU A 1 263 ? -5.362 5.654 7.981 1.00 96.62 263 GLU A C 1
ATOM 2108 O O . GLU A 1 263 ? -6.583 5.532 7.965 1.00 96.62 263 GLU A O 1
ATOM 2113 N N . ALA A 1 264 ? -4.578 5.087 7.059 1.00 96.31 264 ALA A N 1
ATOM 2114 C CA . ALA A 1 264 ? -5.084 4.253 5.975 1.00 96.31 264 ALA A CA 1
ATOM 2115 C C . ALA A 1 264 ? -5.825 3.022 6.517 1.00 96.31 264 ALA A C 1
ATOM 2117 O O . ALA A 1 264 ? -6.922 2.728 6.052 1.00 96.31 264 ALA A O 1
ATOM 2118 N N . PHE A 1 265 ? -5.285 2.352 7.542 1.00 94.75 265 PHE A N 1
ATOM 2119 C CA . PHE A 1 265 ? -5.952 1.215 8.179 1.00 94.75 265 PHE A CA 1
ATOM 2120 C C . PHE A 1 265 ? -7.347 1.580 8.698 1.00 94.75 265 PHE A C 1
ATOM 2122 O O . PHE A 1 265 ? -8.290 0.839 8.468 1.00 94.75 265 PHE A O 1
ATOM 2129 N N . PHE A 1 266 ? -7.502 2.716 9.382 1.00 93.31 266 PHE A N 1
ATOM 2130 C CA . PHE A 1 266 ? -8.810 3.118 9.916 1.00 93.31 266 PHE A CA 1
ATOM 2131 C C . PHE A 1 266 ? -9.727 3.782 8.890 1.00 93.31 266 PHE A C 1
ATOM 2133 O O . PHE A 1 266 ? -10.931 3.879 9.125 1.00 93.31 266 PHE A O 1
ATOM 2140 N N . LYS A 1 267 ? -9.175 4.257 7.773 1.00 94.44 267 LYS A N 1
ATOM 2141 C CA . LYS A 1 267 ? -9.948 4.857 6.687 1.00 94.44 267 LYS A CA 1
ATOM 2142 C C . LYS A 1 267 ? -10.635 3.813 5.807 1.00 94.44 267 LYS A C 1
ATOM 2144 O O . LYS A 1 267 ? -11.673 4.118 5.229 1.00 94.44 267 LYS A O 1
ATOM 2149 N N . HIS A 1 268 ? -10.068 2.613 5.709 1.00 90.12 268 HIS A N 1
ATOM 2150 C CA . HIS A 1 268 ? -10.567 1.536 4.855 1.00 90.12 268 HIS A CA 1
ATOM 2151 C C . HIS A 1 268 ? -11.130 0.380 5.684 1.00 90.12 268 HIS A C 1
ATOM 2153 O O . HIS A 1 268 ? -10.547 -0.003 6.690 1.00 90.12 268 HIS A O 1
ATOM 2159 N N . GLY A 1 269 ? -12.250 -0.198 5.242 1.00 77.19 269 GLY A N 1
ATOM 2160 C CA . GLY A 1 269 ? -12.834 -1.413 5.831 1.00 77.19 269 GLY A CA 1
ATOM 2161 C C . GLY A 1 269 ? -12.504 -2.695 5.058 1.00 77.19 269 GLY A C 1
ATOM 2162 O O . GLY A 1 269 ? -12.759 -3.795 5.542 1.00 77.19 269 GLY A O 1
ATOM 2163 N N . ASP A 1 270 ? -11.936 -2.575 3.854 1.00 84.19 270 ASP A N 1
ATOM 2164 C CA . ASP A 1 270 ? -11.692 -3.703 2.958 1.00 84.19 270 ASP A CA 1
ATOM 2165 C C . ASP A 1 270 ? -10.496 -4.572 3.407 1.00 84.19 270 ASP A C 1
ATOM 2167 O O . ASP A 1 270 ? -9.435 -4.087 3.817 1.00 84.19 270 ASP A O 1
ATOM 2171 N N . LYS A 1 271 ? -10.617 -5.891 3.206 1.00 86.88 271 LYS A N 1
ATOM 2172 C CA . LYS A 1 271 ? -9.595 -6.903 3.542 1.00 86.88 271 LYS A CA 1
ATOM 2173 C C . LYS A 1 271 ? -8.193 -6.583 3.000 1.00 86.88 271 LYS A C 1
ATOM 2175 O O . LYS A 1 271 ? -7.199 -6.849 3.679 1.00 86.88 271 LYS A O 1
ATOM 2180 N N . TYR A 1 272 ? -8.097 -6.058 1.775 1.00 86.75 272 TYR A N 1
ATOM 2181 C CA . TYR A 1 272 ? -6.818 -5.815 1.095 1.00 86.75 272 TYR A CA 1
ATOM 2182 C C . TYR A 1 272 ? -6.018 -4.646 1.715 1.00 86.75 272 TYR A C 1
ATOM 2184 O O . TYR A 1 272 ? -4.905 -4.913 2.178 1.00 86.75 272 TYR A O 1
ATOM 2192 N N . PRO A 1 273 ? -6.554 -3.409 1.824 1.00 90.75 273 PRO A N 1
ATOM 2193 C CA . PRO A 1 273 ? -5.919 -2.314 2.560 1.00 90.75 273 PRO A CA 1
ATOM 2194 C C . PRO A 1 273 ? -5.518 -2.678 3.992 1.00 90.75 273 PRO A C 1
ATOM 2196 O O . PRO A 1 273 ? -4.395 -2.383 4.403 1.00 90.75 273 PRO A O 1
ATOM 2199 N N . LEU A 1 274 ? -6.394 -3.360 4.742 1.00 91.19 274 LEU A N 1
ATOM 2200 C CA . LEU A 1 274 ? -6.110 -3.758 6.124 1.00 91.19 274 LEU A CA 1
ATOM 2201 C C . LEU A 1 274 ? -4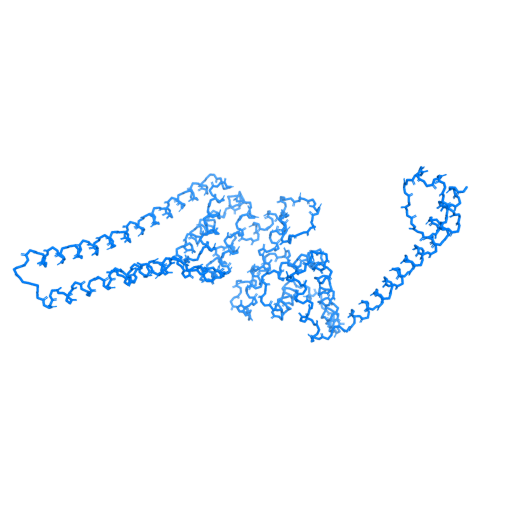.897 -4.695 6.198 1.00 91.19 274 LEU A C 1
ATOM 2203 O O . LEU A 1 274 ? -3.969 -4.458 6.976 1.00 91.19 274 LEU A O 1
ATOM 2207 N N . ARG A 1 275 ? -4.859 -5.730 5.346 1.00 91.38 275 ARG A N 1
ATOM 2208 C CA . ARG A 1 275 ? -3.731 -6.670 5.272 1.00 91.38 275 ARG A CA 1
ATOM 2209 C C . ARG A 1 275 ? -2.439 -5.970 4.858 1.00 91.38 275 ARG A C 1
ATOM 2211 O O . ARG A 1 275 ? -1.402 -6.242 5.462 1.00 91.38 275 ARG A O 1
ATOM 2218 N N . ALA A 1 276 ? -2.501 -5.084 3.864 1.00 93.88 276 ALA A N 1
ATOM 2219 C CA . ALA A 1 276 ? -1.354 -4.307 3.404 1.00 93.88 276 ALA A CA 1
ATOM 2220 C C . ALA A 1 276 ? -0.771 -3.452 4.541 1.00 93.88 276 ALA A C 1
ATOM 2222 O O . ALA A 1 276 ? 0.429 -3.522 4.804 1.00 93.88 276 ALA A O 1
ATOM 2223 N N . CYS A 1 277 ? -1.619 -2.722 5.275 1.00 96.50 277 CYS A N 1
ATOM 2224 C CA . CYS A 1 277 ? -1.201 -1.879 6.398 1.00 96.50 277 CYS A CA 1
ATOM 2225 C C . CYS A 1 277 ? -0.563 -2.686 7.530 1.00 96.50 277 CYS A C 1
ATOM 2227 O O . CYS A 1 277 ? 0.529 -2.345 7.980 1.00 96.50 277 CYS A O 1
ATOM 2229 N N . VAL A 1 278 ? -1.191 -3.784 7.965 1.00 95.00 278 VAL A N 1
ATOM 2230 C CA . VAL A 1 278 ? -0.635 -4.629 9.036 1.00 95.00 278 VAL A CA 1
ATOM 2231 C C . VAL A 1 278 ? 0.696 -5.245 8.610 1.00 95.00 278 VAL A C 1
ATOM 2233 O O . VAL A 1 278 ? 1.662 -5.210 9.370 1.00 95.00 278 VAL A O 1
ATOM 2236 N N . LYS A 1 279 ? 0.783 -5.760 7.376 1.00 96.06 279 LYS A N 1
ATOM 2237 C CA . LYS A 1 279 ? 2.019 -6.330 6.823 1.00 96.06 279 LYS A CA 1
ATOM 2238 C C . LYS A 1 279 ? 3.143 -5.290 6.774 1.00 96.06 279 LYS A C 1
ATOM 2240 O O . LYS A 1 279 ? 4.257 -5.586 7.198 1.00 96.06 279 LYS A O 1
ATOM 2245 N N . ALA A 1 280 ? 2.842 -4.080 6.305 1.00 97.56 280 ALA A N 1
ATOM 2246 C CA . ALA A 1 280 ? 3.783 -2.968 6.221 1.00 97.56 280 ALA A CA 1
ATOM 2247 C C . ALA A 1 280 ? 4.267 -2.498 7.602 1.00 97.56 280 ALA A C 1
ATOM 2249 O O . ALA A 1 280 ? 5.469 -2.365 7.819 1.00 97.56 280 ALA A O 1
ATOM 2250 N N . ILE A 1 281 ? 3.357 -2.302 8.562 1.00 97.44 281 ILE A N 1
ATOM 2251 C CA . ILE A 1 281 ? 3.712 -1.887 9.928 1.00 97.44 281 ILE A CA 1
ATOM 2252 C C . ILE A 1 281 ? 4.543 -2.972 10.623 1.00 97.44 281 ILE A C 1
ATOM 2254 O O . ILE A 1 281 ? 5.536 -2.653 11.278 1.00 97.44 281 ILE A O 1
ATOM 2258 N N . ASN A 1 282 ? 4.188 -4.250 10.456 1.00 97.31 282 ASN A N 1
ATOM 2259 C CA . ASN A 1 282 ? 4.953 -5.354 11.031 1.00 97.31 282 ASN A CA 1
ATOM 2260 C C . ASN A 1 282 ? 6.374 -5.421 10.451 1.00 97.31 282 ASN A C 1
ATOM 2262 O O . ASN A 1 282 ? 7.332 -5.526 11.208 1.00 97.31 282 ASN A O 1
ATOM 2266 N N . PHE A 1 283 ? 6.522 -5.266 9.132 1.00 97.19 283 PHE A N 1
ATOM 2267 C CA . PHE A 1 283 ? 7.833 -5.152 8.488 1.00 97.19 283 PHE A CA 1
ATOM 2268 C C . PHE A 1 283 ? 8.644 -3.971 9.038 1.00 97.19 283 PHE A C 1
ATOM 2270 O O . PHE A 1 283 ? 9.820 -4.114 9.354 1.00 97.19 283 PHE A O 1
ATOM 2277 N N . CYS A 1 284 ? 8.015 -2.810 9.245 1.00 97.69 284 CYS A N 1
ATOM 2278 C CA . CYS A 1 284 ? 8.675 -1.679 9.895 1.00 97.69 284 CYS A CA 1
ATOM 2279 C C . CYS A 1 284 ? 9.141 -2.013 11.321 1.00 97.69 284 CYS A C 1
ATOM 2281 O O . CYS A 1 284 ? 10.200 -1.545 11.731 1.00 97.69 284 CYS A O 1
ATOM 2283 N N . CYS A 1 285 ? 8.402 -2.832 12.073 1.00 97.31 285 CYS A N 1
ATOM 2284 C CA . CYS A 1 285 ? 8.799 -3.273 13.413 1.00 97.31 285 CYS A CA 1
ATOM 2285 C C . CYS A 1 285 ? 9.985 -4.251 13.405 1.00 97.31 285 CYS A C 1
ATOM 2287 O O . CYS A 1 285 ? 10.715 -4.307 14.397 1.00 97.31 285 CYS A O 1
ATOM 2289 N N . THR A 1 286 ? 10.175 -5.029 12.334 1.00 95.56 286 THR A N 1
ATOM 2290 C CA . THR A 1 286 ? 11.264 -6.015 12.235 1.00 95.56 286 THR A CA 1
ATOM 2291 C C . THR A 1 286 ? 12.519 -5.429 11.599 1.00 95.56 286 THR A C 1
ATOM 2293 O O . THR A 1 286 ? 13.602 -5.592 12.154 1.00 95.56 286 THR A O 1
ATOM 2296 N N . GLU A 1 287 ? 12.376 -4.696 10.493 1.00 95.06 287 GLU A N 1
ATOM 2297 C CA . GLU A 1 287 ? 13.504 -4.285 9.645 1.00 95.06 287 GLU A CA 1
ATOM 2298 C C . GLU A 1 287 ? 14.096 -2.911 9.988 1.00 95.06 287 GLU A C 1
ATOM 2300 O O . GLU A 1 287 ? 15.189 -2.575 9.527 1.00 95.06 287 GLU A O 1
ATOM 2305 N N . SER A 1 288 ? 13.403 -2.082 10.775 1.00 94.69 288 SER A N 1
ATOM 2306 C CA . SER A 1 288 ? 13.984 -0.826 11.272 1.00 94.69 288 SER A CA 1
ATOM 2307 C C . SER A 1 288 ? 14.829 -1.053 12.533 1.00 94.69 288 SER A C 1
ATOM 2309 O O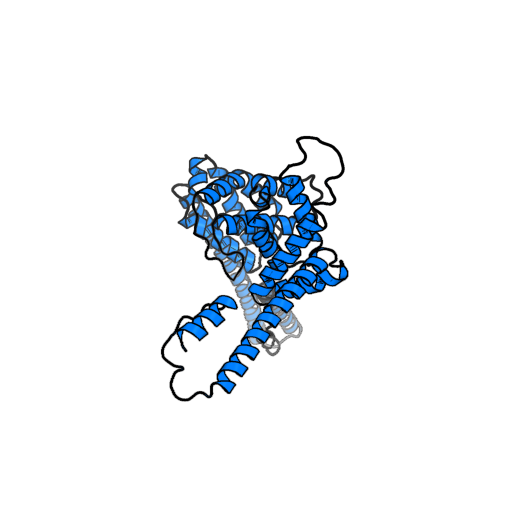 . SER A 1 288 ? 14.753 -2.101 13.171 1.00 94.69 288 SER A O 1
ATOM 2311 N N . GLN A 1 289 ? 15.664 -0.070 12.885 1.00 92.75 289 GLN A N 1
ATOM 2312 C CA . GLN A 1 289 ? 16.632 -0.164 13.983 1.00 92.75 289 GLN A CA 1
ATOM 2313 C C . GLN A 1 289 ? 16.523 1.041 14.927 1.00 92.75 289 GLN A C 1
ATOM 2315 O O . GLN A 1 289 ? 16.127 2.134 14.511 1.00 92.75 289 GLN A O 1
ATOM 2320 N N . GLY A 1 290 ? 16.901 0.845 16.194 1.00 94.94 290 GLY A N 1
ATOM 2321 C CA . GLY A 1 290 ? 16.946 1.900 17.215 1.00 94.94 290 GLY A CA 1
ATOM 2322 C C . GLY A 1 290 ? 15.606 2.618 17.406 1.00 94.94 290 GLY A C 1
ATOM 2323 O O . GLY A 1 290 ? 14.550 1.988 17.421 1.00 94.94 290 GLY A O 1
ATOM 2324 N N . GLU A 1 291 ? 15.642 3.952 17.484 1.00 94.94 291 GLU A N 1
ATOM 2325 C CA . GLU A 1 291 ? 14.454 4.786 17.735 1.00 94.94 291 GLU A CA 1
ATOM 2326 C C . GLU A 1 291 ? 13.329 4.604 16.700 1.00 94.94 291 GLU A C 1
ATOM 2328 O O . GLU A 1 291 ? 12.153 4.801 17.018 1.00 94.94 291 GLU A O 1
ATOM 2333 N N . LEU A 1 292 ? 13.660 4.230 15.456 1.00 96.25 292 LEU A N 1
ATOM 2334 C CA . LEU A 1 292 ? 12.653 3.957 14.425 1.00 96.25 292 LEU A CA 1
ATOM 2335 C C . LEU A 1 292 ? 11.870 2.679 14.738 1.00 96.25 292 LEU A C 1
ATOM 2337 O O . LEU A 1 292 ? 10.651 2.651 14.561 1.00 96.25 292 LEU A O 1
ATOM 2341 N N . GLN A 1 293 ? 12.557 1.657 15.254 1.00 97.56 293 GLN A N 1
ATOM 2342 C CA . GLN A 1 293 ? 11.947 0.389 15.644 1.00 97.56 293 GLN A CA 1
ATOM 2343 C C . GLN A 1 293 ? 11.030 0.566 16.850 1.00 97.56 293 GLN A C 1
ATOM 2345 O O . GLN A 1 293 ? 9.901 0.070 16.850 1.00 97.56 293 GLN A O 1
ATOM 2350 N N . ASP A 1 294 ? 11.481 1.330 17.845 1.00 97.56 294 ASP A N 1
ATOM 2351 C CA . ASP A 1 294 ? 10.680 1.653 19.025 1.00 97.56 294 ASP A CA 1
ATOM 2352 C C . ASP A 1 294 ? 9.423 2.441 18.645 1.00 97.56 294 ASP A C 1
ATOM 2354 O O . ASP A 1 294 ? 8.320 2.135 19.109 1.00 97.56 294 ASP A O 1
ATOM 2358 N N . PHE A 1 295 ? 9.552 3.410 17.733 1.00 97.75 295 PHE A N 1
ATOM 2359 C CA . PHE A 1 295 ? 8.405 4.151 17.220 1.00 97.75 295 PHE A CA 1
ATOM 2360 C C . PHE A 1 295 ? 7.437 3.256 16.430 1.00 97.75 295 PHE A C 1
ATOM 2362 O O . PHE A 1 295 ? 6.226 3.357 16.628 1.00 97.75 295 PHE A O 1
ATOM 2369 N N . ALA A 1 296 ? 7.939 2.355 15.579 1.00 98.00 296 ALA A N 1
ATOM 2370 C CA . ALA A 1 296 ? 7.111 1.409 14.826 1.00 98.00 296 ALA A CA 1
ATOM 2371 C C . ALA A 1 296 ? 6.305 0.485 15.752 1.00 98.00 296 ALA A C 1
ATOM 2373 O O . ALA A 1 296 ? 5.087 0.375 15.601 1.00 98.00 296 ALA A O 1
ATOM 2374 N N . ARG A 1 297 ? 6.951 -0.104 16.768 1.00 98.00 297 ARG A N 1
ATOM 2375 C CA . ARG A 1 297 ? 6.287 -0.956 17.773 1.00 98.00 297 ARG A CA 1
ATOM 2376 C C . ARG A 1 297 ? 5.266 -0.186 18.603 1.00 98.00 297 ARG A C 1
ATOM 2378 O O . ARG A 1 297 ? 4.180 -0.697 18.877 1.00 98.00 297 ARG A O 1
ATOM 2385 N N . SER A 1 298 ? 5.594 1.051 18.977 1.00 97.56 298 SER A N 1
ATOM 2386 C CA . SER A 1 298 ? 4.664 1.944 19.670 1.00 97.56 298 SER A CA 1
ATOM 2387 C C . SER A 1 298 ? 3.421 2.217 18.817 1.00 97.56 298 SER A C 1
ATOM 2389 O O . SER A 1 298 ? 2.298 2.074 19.302 1.00 97.56 298 SER A O 1
ATOM 2391 N N . LYS A 1 299 ? 3.597 2.500 17.518 1.00 97.00 299 LYS A N 1
ATOM 2392 C CA . LYS A 1 299 ? 2.483 2.701 16.579 1.00 97.00 299 LYS A CA 1
ATOM 2393 C C . LYS A 1 299 ? 1.637 1.448 16.370 1.00 97.00 299 LYS A C 1
ATOM 2395 O O . LYS A 1 299 ? 0.415 1.565 16.330 1.00 97.00 299 LYS A O 1
ATOM 2400 N N . LEU A 1 300 ? 2.252 0.267 16.292 1.00 96.44 300 LEU A N 1
ATOM 2401 C CA . LEU A 1 300 ? 1.521 -1.002 16.235 1.00 96.44 300 LEU A CA 1
ATOM 2402 C C . LEU A 1 300 ? 0.688 -1.224 17.507 1.00 96.44 300 LEU A C 1
ATOM 2404 O O . LEU A 1 300 ? -0.498 -1.523 17.423 1.00 96.44 300 LEU A O 1
ATOM 2408 N N . THR A 1 301 ? 1.270 -0.976 18.681 1.00 94.88 301 THR A N 1
ATOM 2409 C CA . THR A 1 301 ? 0.562 -1.088 19.969 1.00 94.88 301 THR A CA 1
ATOM 2410 C C . THR A 1 301 ? -0.609 -0.102 20.063 1.00 94.88 301 THR A C 1
ATOM 2412 O O . THR A 1 301 ? -1.660 -0.408 20.626 1.00 94.88 301 THR A O 1
ATOM 2415 N N . GLU A 1 302 ? -0.444 1.114 19.542 1.00 94.94 302 GLU A N 1
ATOM 2416 C CA . GLU A 1 302 ? -1.509 2.117 19.486 1.00 94.94 302 GLU A CA 1
ATOM 2417 C C . GLU A 1 302 ? -2.658 1.671 18.573 1.00 94.94 302 GLU A C 1
ATOM 2419 O O . GLU A 1 302 ? -3.821 1.782 18.960 1.00 94.94 302 GLU A O 1
ATOM 2424 N N . LEU A 1 303 ? -2.329 1.122 17.398 1.00 93.00 303 LEU A N 1
ATOM 2425 C CA . LEU A 1 303 ? -3.292 0.526 16.474 1.00 93.00 303 LEU A CA 1
ATOM 2426 C C . LEU A 1 303 ? -4.086 -0.602 17.155 1.00 93.00 303 LEU A C 1
ATOM 2428 O O . LEU A 1 303 ? -5.315 -0.574 17.144 1.00 93.00 303 LEU A O 1
ATOM 2432 N N . GLU A 1 304 ? -3.405 -1.544 17.811 1.00 89.75 304 GLU A N 1
ATOM 2433 C CA . GLU A 1 304 ? -4.038 -2.644 18.552 1.00 89.75 304 GLU A CA 1
ATOM 2434 C C . GLU A 1 304 ? -4.984 -2.138 19.647 1.00 89.75 304 GLU A C 1
ATOM 2436 O O . GLU A 1 304 ? -6.134 -2.574 19.735 1.00 89.75 304 GLU A O 1
ATOM 2441 N N . LYS A 1 305 ? -4.531 -1.184 20.471 1.00 91.69 305 LYS A N 1
ATOM 2442 C CA . LYS A 1 305 ? -5.346 -0.597 21.546 1.00 91.69 305 LYS A CA 1
ATOM 2443 C C . LYS A 1 305 ? -6.600 0.080 21.006 1.00 91.69 305 LYS A C 1
ATOM 2445 O O . LYS A 1 305 ? -7.669 -0.073 21.594 1.00 91.69 305 LYS A O 1
ATOM 2450 N N . GLU A 1 306 ? -6.479 0.816 19.906 1.00 92.12 306 GLU A N 1
ATOM 2451 C CA . GLU A 1 306 ? -7.604 1.519 19.297 1.00 92.12 306 GLU A CA 1
ATOM 2452 C C . GLU A 1 306 ? -8.617 0.548 18.671 1.00 92.12 306 GLU A C 1
ATOM 2454 O O . GLU A 1 306 ? -9.821 0.715 18.878 1.00 92.12 306 GLU A O 1
ATOM 2459 N N . ILE A 1 307 ? -8.154 -0.517 18.003 1.00 88.75 307 ILE A N 1
ATOM 2460 C CA . ILE A 1 307 ? -9.028 -1.590 17.500 1.00 88.75 307 ILE A CA 1
ATOM 2461 C C . ILE A 1 307 ? -9.769 -2.261 18.660 1.00 88.75 307 ILE A C 1
ATOM 2463 O O . ILE A 1 307 ? -10.992 -2.388 18.618 1.00 88.75 307 ILE A O 1
ATOM 2467 N N . ILE A 1 308 ? -9.055 -2.647 19.724 1.00 81.44 308 ILE A N 1
ATOM 2468 C CA . ILE A 1 308 ? -9.658 -3.278 20.906 1.00 81.44 308 ILE A CA 1
ATOM 2469 C C . ILE A 1 308 ? -10.692 -2.347 21.550 1.00 81.44 308 ILE A C 1
ATOM 2471 O O . ILE A 1 308 ? -11.756 -2.807 21.962 1.00 81.44 308 ILE A O 1
ATOM 2475 N N . ALA A 1 309 ? -10.408 -1.047 21.645 1.00 83.19 309 ALA A N 1
ATOM 2476 C CA . ALA A 1 309 ? -11.337 -0.071 22.207 1.00 83.19 309 ALA A CA 1
ATOM 2477 C C . ALA A 1 309 ? -12.612 0.064 21.359 1.00 83.19 309 ALA A C 1
ATOM 2479 O O . ALA A 1 309 ? -13.713 0.008 21.912 1.00 83.19 309 ALA A O 1
ATOM 2480 N N . LYS A 1 310 ? -12.473 0.181 20.031 1.00 84.19 310 LYS A N 1
ATOM 2481 C CA . LYS A 1 310 ? -13.606 0.239 19.093 1.00 84.19 310 LYS A CA 1
ATOM 2482 C C . LYS A 1 310 ? -14.447 -1.039 19.160 1.00 84.19 310 LYS A C 1
ATOM 2484 O O . LYS A 1 310 ? -15.661 -0.951 19.319 1.00 84.19 310 LYS A O 1
ATOM 2489 N N . LEU A 1 311 ? -13.807 -2.211 19.162 1.00 84.06 311 LEU A N 1
ATOM 2490 C CA . LEU A 1 311 ? -14.484 -3.504 19.284 1.00 84.06 311 LEU A CA 1
ATOM 2491 C C . LEU A 1 311 ? -15.237 -3.636 20.615 1.00 84.06 311 LEU A C 1
ATOM 2493 O O . LEU A 1 311 ? -16.398 -4.034 20.634 1.00 84.06 311 LEU A O 1
ATOM 2497 N N . LYS A 1 312 ? -14.612 -3.257 21.736 1.00 79.06 312 LYS A N 1
ATOM 2498 C CA . LYS A 1 312 ? -15.276 -3.255 23.049 1.00 79.06 312 LYS A CA 1
ATOM 2499 C C . LYS A 1 312 ? -16.482 -2.315 23.088 1.00 79.06 312 LYS A C 1
ATOM 2501 O O . LYS A 1 312 ? -17.469 -2.650 23.739 1.00 79.06 312 LYS A O 1
ATOM 2506 N N . SER A 1 313 ? -16.409 -1.156 22.427 1.00 83.00 313 SER A N 1
ATOM 2507 C CA . SER A 1 313 ? -17.546 -0.231 22.342 1.00 83.00 313 SER A CA 1
ATOM 2508 C C . SER A 1 313 ? -18.707 -0.849 21.569 1.00 83.00 313 SER A C 1
ATOM 2510 O O . SER A 1 313 ? -19.811 -0.889 22.102 1.00 83.00 313 SER A O 1
ATOM 2512 N N . ALA A 1 314 ? -18.432 -1.413 20.389 1.00 80.06 314 ALA A N 1
ATOM 2513 C CA . ALA A 1 314 ? -19.440 -2.072 19.561 1.00 80.06 314 ALA A CA 1
ATOM 2514 C C . ALA A 1 314 ? -20.107 -3.248 20.299 1.00 80.06 314 ALA A C 1
ATOM 2516 O O . ALA A 1 314 ? -21.329 -3.347 20.354 1.00 80.06 314 ALA A O 1
ATOM 2517 N N . ILE A 1 315 ? -19.319 -4.101 20.968 1.00 79.44 315 ILE A N 1
ATOM 2518 C CA . ILE A 1 315 ? -19.859 -5.210 21.772 1.00 79.44 315 ILE A CA 1
ATOM 2519 C C . ILE A 1 315 ? -20.764 -4.689 22.896 1.00 79.44 315 ILE A C 1
ATOM 2521 O O . ILE A 1 315 ? -21.828 -5.251 23.142 1.00 79.44 315 ILE A O 1
ATOM 2525 N N . ARG A 1 316 ? -20.367 -3.615 23.587 1.00 78.94 316 ARG A N 1
ATOM 2526 C CA . ARG A 1 316 ? -21.172 -3.031 24.669 1.00 78.94 316 ARG A CA 1
ATOM 2527 C C . ARG A 1 316 ? -22.500 -2.472 24.159 1.00 78.94 316 ARG A C 1
ATOM 2529 O O . ARG A 1 316 ? -23.503 -2.624 24.846 1.00 78.94 316 ARG A O 1
ATOM 2536 N N . GLU A 1 317 ? -22.515 -1.844 22.987 1.00 80.69 317 GLU A N 1
ATOM 2537 C CA . GLU A 1 317 ? -23.746 -1.357 22.354 1.00 80.69 317 GLU A CA 1
ATOM 2538 C C . GLU A 1 317 ? -24.709 -2.514 22.066 1.00 80.69 317 GLU A C 1
ATOM 2540 O O . GLU A 1 317 ? -25.863 -2.464 22.494 1.00 80.69 317 GLU A O 1
ATOM 2545 N N . VAL A 1 318 ? -24.211 -3.607 21.478 1.00 79.88 318 VAL A N 1
ATOM 2546 C CA . VAL A 1 318 ? -25.003 -4.826 21.243 1.00 79.88 318 VAL A CA 1
ATOM 2547 C C . VAL A 1 318 ? -25.535 -5.416 22.553 1.00 79.88 318 VAL A C 1
ATOM 2549 O O . VAL A 1 318 ? -26.722 -5.719 22.663 1.00 79.88 318 VAL A O 1
ATOM 2552 N N . VAL A 1 319 ? -24.692 -5.532 23.584 1.00 78.44 319 VAL A N 1
ATOM 2553 C CA . VAL A 1 319 ? -25.108 -6.045 24.902 1.00 78.44 319 VAL A CA 1
ATOM 2554 C C . VAL A 1 319 ? -26.190 -5.164 25.530 1.00 78.44 319 VAL A C 1
ATOM 2556 O O . VAL A 1 319 ? -27.177 -5.691 26.040 1.00 78.44 319 VAL A O 1
ATOM 2559 N N . ASN A 1 320 ? -26.049 -3.838 25.472 1.00 80.69 320 ASN A N 1
ATOM 2560 C CA . ASN A 1 320 ? -27.048 -2.912 26.007 1.00 80.69 320 ASN A CA 1
ATOM 2561 C C . ASN A 1 320 ? -28.400 -3.078 25.303 1.00 80.69 320 ASN A C 1
ATOM 2563 O O . ASN A 1 320 ? -29.433 -3.132 25.971 1.00 80.69 320 ASN A O 1
ATOM 2567 N N . MET A 1 321 ? -28.407 -3.212 23.975 1.00 79.44 321 MET A N 1
ATOM 2568 C CA . MET A 1 321 ? -29.638 -3.466 23.223 1.00 79.44 321 MET A CA 1
ATOM 2569 C C . MET A 1 321 ? -30.291 -4.798 23.624 1.00 79.44 321 MET A C 1
ATOM 2571 O O . MET A 1 321 ? -31.498 -4.837 23.874 1.00 79.44 321 MET A O 1
ATOM 2575 N N . CYS A 1 322 ? -29.506 -5.868 23.791 1.00 76.56 322 CYS A N 1
ATOM 2576 C CA . CYS A 1 322 ? -30.002 -7.155 24.290 1.00 76.56 322 CYS A CA 1
ATOM 2577 C C . CYS A 1 322 ? -30.600 -7.053 25.704 1.00 76.56 322 CYS A C 1
ATOM 2579 O O . CYS A 1 322 ? -31.651 -7.635 25.975 1.00 76.56 322 CYS A O 1
ATOM 2581 N N . LEU A 1 323 ? -29.971 -6.295 26.610 1.00 77.19 323 LEU A N 1
ATOM 2582 C CA . LEU A 1 323 ? -30.499 -6.060 27.959 1.00 77.19 323 LEU A CA 1
ATOM 2583 C C . LEU A 1 323 ? -31.821 -5.285 27.920 1.00 77.19 323 LEU A C 1
ATOM 2585 O O . LEU A 1 323 ? -32.767 -5.656 28.613 1.00 77.19 323 LEU A O 1
ATOM 2589 N N . HIS A 1 324 ? -31.926 -4.260 27.070 1.00 76.94 324 HIS A N 1
ATOM 2590 C CA . HIS A 1 324 ? -33.172 -3.515 26.882 1.00 76.94 324 HIS A CA 1
ATOM 2591 C C . HIS A 1 324 ? -34.310 -4.395 26.358 1.00 76.94 324 HIS A C 1
ATOM 2593 O O . HIS A 1 324 ? -35.457 -4.231 26.790 1.00 76.94 324 HIS A O 1
ATOM 2599 N N . LEU A 1 325 ? -34.014 -5.329 25.454 1.00 77.75 325 LEU A N 1
ATOM 2600 C CA . LEU A 1 325 ? -34.977 -6.324 24.987 1.00 77.75 325 LEU A CA 1
ATOM 2601 C C . LEU A 1 325 ? -35.401 -7.274 26.103 1.00 77.75 325 LEU A C 1
ATOM 2603 O O . LEU A 1 325 ? -36.598 -7.447 26.325 1.00 77.75 325 LEU A O 1
ATOM 2607 N N . SER A 1 326 ? -34.437 -7.816 26.847 1.00 74.00 326 SER A N 1
ATOM 2608 C CA . SER A 1 326 ? -34.688 -8.707 27.982 1.00 74.00 326 SER A CA 1
ATOM 2609 C C . SER A 1 326 ? -35.583 -8.052 29.040 1.00 74.00 326 SER A C 1
ATOM 2611 O O . SER A 1 326 ? -36.594 -8.622 29.439 1.00 74.00 326 SER A O 1
ATOM 2613 N N . TRP A 1 327 ? -35.304 -6.801 29.419 1.00 78.69 327 TRP A N 1
ATOM 2614 C CA . TRP A 1 327 ? -36.157 -6.051 30.348 1.00 78.69 327 TRP A CA 1
ATOM 2615 C C . TRP A 1 327 ? -37.556 -5.774 29.799 1.00 78.69 327 TRP A C 1
ATOM 2617 O O . TRP A 1 327 ? -38.529 -5.809 30.550 1.00 78.69 327 TRP A O 1
ATOM 2627 N N . SER A 1 328 ? -37.677 -5.517 28.495 1.00 78.38 328 SER A N 1
ATOM 2628 C CA . SER A 1 328 ? -38.985 -5.301 27.864 1.00 78.38 328 SER A CA 1
ATOM 2629 C C . SER A 1 328 ? -39.824 -6.579 27.870 1.00 78.38 328 SER A C 1
ATOM 2631 O O . SER A 1 328 ? -41.018 -6.515 28.141 1.00 78.38 328 SER A O 1
ATOM 2633 N N . LEU A 1 329 ? -39.199 -7.735 27.627 1.00 75.31 329 LEU A N 1
ATOM 2634 C CA . LEU A 1 329 ? -39.836 -9.048 27.734 1.00 75.31 329 LEU A CA 1
ATOM 2635 C C . LEU A 1 329 ? -40.254 -9.355 29.172 1.00 75.31 329 LEU A C 1
ATOM 2637 O O . LEU A 1 329 ? -41.396 -9.740 29.401 1.00 75.31 329 LEU A O 1
ATOM 2641 N N . GLN A 1 330 ? -39.364 -9.135 30.141 1.00 76.25 330 GLN A N 1
ATOM 2642 C CA . GLN A 1 330 ? -39.645 -9.399 31.552 1.00 76.25 330 GLN A CA 1
ATOM 2643 C C . GLN A 1 330 ? -40.833 -8.567 32.055 1.00 76.25 330 GLN A C 1
ATOM 2645 O O . GLN A 1 330 ? -41.739 -9.104 32.678 1.00 76.25 330 GLN A O 1
ATOM 2650 N N . SER A 1 331 ? -40.902 -7.282 31.686 1.00 78.94 331 SER A N 1
ATOM 2651 C CA . SER A 1 331 ? -42.046 -6.422 32.019 1.00 78.94 331 SER A CA 1
ATOM 2652 C C . SER A 1 331 ? -43.371 -6.896 31.410 1.00 78.94 331 SER A C 1
ATOM 2654 O O . SER A 1 331 ? -44.425 -6.556 31.942 1.00 78.94 331 SER A O 1
ATOM 2656 N N . ILE A 1 332 ? -43.336 -7.612 30.283 1.00 78.44 332 ILE A N 1
ATOM 2657 C CA . ILE A 1 332 ? -44.529 -8.201 29.663 1.00 78.44 332 ILE A CA 1
ATOM 2658 C C . ILE A 1 332 ? -44.929 -9.484 30.397 1.00 78.44 332 ILE A C 1
ATOM 2660 O O . ILE A 1 332 ? -46.116 -9.694 30.620 1.00 78.44 332 ILE A O 1
ATOM 2664 N N . ILE A 1 333 ? -43.954 -10.314 30.780 1.00 74.75 333 ILE A N 1
ATOM 2665 C CA . ILE A 1 333 ? -44.172 -11.564 31.524 1.00 74.75 333 ILE A CA 1
ATOM 2666 C C . ILE A 1 333 ? -44.746 -11.285 32.919 1.00 74.75 333 ILE A C 1
ATOM 2668 O O . ILE A 1 333 ? -45.663 -11.979 33.348 1.00 74.75 333 ILE A O 1
ATOM 2672 N N . ASP A 1 334 ? -44.237 -10.260 33.603 1.00 77.38 334 ASP A N 1
ATOM 2673 C CA . ASP A 1 334 ? -44.652 -9.904 34.966 1.00 77.38 334 ASP A CA 1
ATOM 2674 C C . ASP A 1 334 ? -45.970 -9.103 35.009 1.00 77.38 334 ASP A C 1
ATOM 2676 O O . ASP A 1 334 ? -46.511 -8.845 36.085 1.00 77.38 334 ASP A O 1
ATOM 2680 N N . GLY A 1 335 ? -46.492 -8.679 33.854 1.00 73.06 335 GLY A N 1
ATOM 2681 C CA . GLY A 1 335 ? -47.743 -7.931 33.755 1.00 73.06 335 GLY A CA 1
ATOM 2682 C C . GLY A 1 335 ? -48.977 -8.838 33.773 1.00 73.06 335 GLY A C 1
ATOM 2683 O O . GLY A 1 335 ? -49.025 -9.844 33.073 1.00 73.06 335 GLY A O 1
ATOM 2684 N N . GLU A 1 336 ? -50.033 -8.446 34.499 1.00 69.25 336 GLU A N 1
ATOM 2685 C CA . GLU A 1 336 ? -51.313 -9.187 34.543 1.00 69.25 336 GLU A CA 1
ATOM 2686 C C . GLU A 1 336 ? -52.012 -9.296 33.171 1.00 69.25 336 GLU A C 1
ATOM 2688 O O . GLU A 1 336 ? -52.848 -10.176 32.964 1.00 69.25 336 GLU A O 1
ATOM 2693 N N . SER A 1 337 ? -51.686 -8.412 32.219 1.00 65.88 337 SER A N 1
ATOM 2694 C CA . SER A 1 337 ? -52.154 -8.494 30.832 1.00 65.88 337 SER A CA 1
ATOM 2695 C C . SER A 1 337 ? -51.140 -7.900 29.851 1.00 65.88 337 SER A C 1
ATOM 2697 O O . SER A 1 337 ? -50.528 -6.859 30.102 1.00 65.88 337 SER A O 1
ATOM 2699 N N . VAL A 1 338 ? -50.970 -8.554 28.700 1.00 73.00 338 VAL A N 1
ATOM 2700 C CA . VAL A 1 338 ? -50.091 -8.077 27.625 1.00 73.00 338 VAL A CA 1
ATOM 2701 C C . VAL A 1 338 ? -50.823 -7.009 26.814 1.00 73.00 338 VAL A C 1
ATOM 2703 O O . VAL A 1 338 ? -51.739 -7.313 26.051 1.00 73.00 338 VAL A O 1
ATOM 2706 N N . SER A 1 339 ? -50.422 -5.745 26.963 1.00 78.19 339 SER A N 1
ATOM 2707 C CA . SER A 1 339 ? -50.997 -4.657 26.168 1.00 78.19 339 SER A CA 1
ATOM 2708 C C . SER A 1 339 ? -50.434 -4.641 24.739 1.00 78.19 339 SER A C 1
ATOM 2710 O O . SER A 1 339 ? -49.253 -4.923 24.516 1.00 78.19 339 SER A O 1
ATOM 2712 N N . ALA A 1 340 ? -51.253 -4.234 23.762 1.00 72.25 340 ALA A N 1
ATOM 2713 C CA . ALA A 1 340 ? -50.801 -4.039 22.381 1.00 72.25 340 ALA A CA 1
ATOM 2714 C C . ALA A 1 340 ? -49.653 -3.013 22.282 1.00 72.25 340 ALA A C 1
ATOM 2716 O O . ALA A 1 340 ? -48.749 -3.176 21.469 1.00 72.25 340 ALA A O 1
ATOM 2717 N N . ALA A 1 341 ? -49.636 -1.995 23.151 1.00 76.12 341 ALA A N 1
ATOM 2718 C CA . ALA A 1 341 ? -48.557 -1.009 23.207 1.00 76.12 341 ALA A CA 1
ATOM 2719 C C . ALA A 1 341 ? -47.218 -1.625 23.656 1.00 76.12 341 ALA A C 1
ATOM 2721 O O . ALA A 1 341 ? -46.169 -1.292 23.100 1.00 76.12 341 ALA A O 1
ATOM 2722 N N . SER A 1 342 ? -47.251 -2.559 24.614 1.00 72.69 342 SER A N 1
ATOM 2723 C CA . SER A 1 342 ? -46.062 -3.275 25.091 1.00 72.69 342 SER A CA 1
ATOM 2724 C C . SER A 1 342 ? -45.461 -4.162 23.994 1.00 72.69 342 SER A C 1
ATOM 2726 O O . SER A 1 342 ? -44.246 -4.160 23.804 1.00 72.69 342 SER A O 1
ATOM 2728 N N . LEU A 1 343 ? -46.306 -4.857 23.221 1.00 72.00 343 LEU A N 1
ATOM 2729 C CA . LEU A 1 343 ? -45.873 -5.663 22.072 1.00 72.00 343 LEU A CA 1
ATOM 2730 C C . LEU A 1 343 ? -45.277 -4.800 20.955 1.00 72.00 343 LEU A C 1
ATOM 2732 O O . LEU A 1 343 ? -44.197 -5.114 20.463 1.00 72.00 343 LEU A O 1
ATOM 2736 N N . THR A 1 344 ? -45.919 -3.684 20.598 1.00 77.12 344 THR A N 1
ATOM 2737 C CA . THR A 1 344 ? -45.395 -2.759 19.579 1.00 77.12 344 THR A CA 1
ATOM 2738 C C . THR A 1 344 ? -44.038 -2.176 19.986 1.00 77.12 344 THR A C 1
ATOM 2740 O O . THR A 1 344 ? -43.133 -2.082 19.158 1.00 77.12 344 THR A O 1
ATOM 2743 N N . SER A 1 345 ? -43.854 -1.835 21.268 1.00 80.19 345 SER A N 1
ATOM 2744 C CA . SER A 1 345 ? -42.562 -1.366 21.787 1.00 80.19 345 SER A CA 1
ATOM 2745 C C . SER A 1 345 ? -41.478 -2.445 21.708 1.00 80.19 345 SER A C 1
ATOM 2747 O O . SER A 1 345 ? -40.349 -2.154 21.314 1.00 80.19 345 SER A O 1
ATOM 2749 N N . LEU A 1 346 ? -41.811 -3.691 22.052 1.00 77.25 346 LEU A N 1
ATOM 2750 C CA . LEU A 1 346 ? -40.878 -4.813 21.995 1.00 77.25 346 LEU A CA 1
ATOM 2751 C C . LEU A 1 346 ? -40.457 -5.139 20.554 1.00 77.25 346 LEU A C 1
ATOM 2753 O O . LEU A 1 346 ? -39.267 -5.298 20.292 1.00 77.25 346 LEU A O 1
ATOM 2757 N N . VAL A 1 347 ? -41.418 -5.195 19.629 1.00 74.50 347 VAL A N 1
ATOM 2758 C CA . VAL A 1 347 ? -41.168 -5.419 18.198 1.00 74.50 347 VAL A CA 1
ATOM 2759 C C . VAL A 1 347 ? -40.258 -4.328 17.639 1.00 74.50 347 VAL A C 1
ATOM 2761 O O . VAL A 1 347 ? -39.237 -4.646 17.043 1.00 74.50 347 VAL A O 1
ATOM 2764 N N . SER A 1 348 ? -40.537 -3.056 17.942 1.00 79.69 348 SER A N 1
ATOM 2765 C CA . SER A 1 348 ? -39.681 -1.941 17.521 1.00 79.69 348 SER A CA 1
ATOM 2766 C C . SER A 1 348 ? -38.242 -2.063 18.042 1.00 79.69 348 SER A C 1
ATOM 2768 O O . SER A 1 348 ? -37.300 -1.808 17.295 1.00 79.69 348 SER A O 1
ATOM 2770 N N . LYS A 1 349 ? -38.046 -2.491 19.297 1.00 77.06 349 LYS A N 1
ATOM 2771 C CA . LYS A 1 349 ? -36.701 -2.717 19.856 1.00 77.06 349 LYS A CA 1
ATOM 2772 C C . LYS A 1 349 ? -35.995 -3.909 19.210 1.00 77.06 349 LYS A C 1
ATOM 2774 O O . LYS A 1 349 ? -34.780 -3.864 19.037 1.00 77.06 349 LYS A O 1
ATOM 2779 N N . ARG A 1 350 ? -36.732 -4.974 18.874 1.00 79.38 350 ARG A N 1
ATOM 2780 C CA . ARG A 1 350 ? -36.184 -6.158 18.197 1.00 79.38 350 ARG A CA 1
ATOM 2781 C C . ARG A 1 350 ? -35.728 -5.773 16.799 1.00 79.38 350 ARG A C 1
ATOM 2783 O O . ARG A 1 350 ? -34.622 -6.120 16.413 1.00 79.38 350 ARG A O 1
ATOM 2790 N N . ASP A 1 351 ? -36.557 -5.029 16.080 1.00 76.50 351 ASP A N 1
ATOM 2791 C CA . ASP A 1 351 ? -36.257 -4.584 14.724 1.00 76.50 351 ASP A CA 1
ATOM 2792 C C . ASP A 1 351 ? -35.040 -3.646 14.713 1.00 76.50 351 ASP A C 1
ATOM 2794 O O . ASP A 1 351 ? -34.172 -3.797 13.860 1.00 76.50 351 ASP A O 1
ATOM 2798 N N . ALA A 1 352 ? -34.903 -2.764 15.712 1.00 79.25 352 ALA A N 1
ATOM 2799 C CA . ALA A 1 352 ? -33.707 -1.936 15.886 1.00 79.25 352 ALA A CA 1
ATOM 2800 C C . ALA A 1 352 ? -32.440 -2.768 16.171 1.00 79.25 352 ALA A C 1
ATOM 2802 O O . ALA A 1 352 ? -31.400 -2.529 15.564 1.00 79.25 352 ALA A O 1
ATOM 2803 N N . LEU A 1 353 ? -32.522 -3.778 17.050 1.00 77.06 353 LEU A N 1
ATOM 2804 C CA . LEU A 1 353 ? -31.406 -4.703 17.296 1.00 77.06 353 LEU A CA 1
ATOM 2805 C C . LEU A 1 353 ? -31.019 -5.456 16.015 1.00 77.06 353 LEU A C 1
ATOM 2807 O O . LEU A 1 353 ? -29.837 -5.585 15.715 1.00 77.06 353 LEU A O 1
ATOM 2811 N N . LEU A 1 354 ? -32.006 -5.963 15.275 1.00 72.94 354 LEU A N 1
ATOM 2812 C CA . LEU A 1 354 ? -31.775 -6.687 14.030 1.00 72.94 354 LEU A CA 1
ATOM 2813 C C . LEU A 1 354 ? -31.132 -5.788 12.974 1.00 72.94 354 LEU A C 1
ATOM 2815 O O . LEU A 1 354 ? -30.183 -6.232 12.344 1.00 72.94 354 LEU A O 1
ATOM 2819 N N . GLN A 1 355 ? -31.573 -4.536 12.838 1.00 78.75 355 GLN A N 1
ATOM 2820 C CA . GLN A 1 355 ? -30.955 -3.561 11.934 1.00 78.75 355 GLN A CA 1
ATOM 2821 C C . GLN A 1 355 ? -29.501 -3.262 12.301 1.00 78.75 355 GLN A C 1
ATOM 2823 O O . GLN A 1 355 ? -28.651 -3.215 11.418 1.00 78.75 355 GLN A O 1
ATOM 2828 N N . GLU A 1 356 ? -29.189 -3.098 13.587 1.00 74.31 356 GLU A N 1
ATOM 2829 C CA . GLU A 1 356 ? -27.810 -2.878 14.036 1.00 74.31 356 GLU A CA 1
ATOM 2830 C C . GLU A 1 356 ? -26.933 -4.120 13.827 1.00 74.31 356 GLU A C 1
ATOM 2832 O O . GLU A 1 356 ? -25.812 -4.025 13.330 1.00 74.31 356 GLU A O 1
ATOM 2837 N N . LEU A 1 357 ? -27.440 -5.315 14.144 1.00 70.56 357 LEU A N 1
ATOM 2838 C CA . LEU A 1 357 ? -26.730 -6.566 13.866 1.00 70.56 357 LEU A CA 1
ATOM 2839 C C . LEU A 1 357 ? -26.522 -6.770 12.363 1.00 70.56 357 LEU A C 1
ATOM 2841 O O . LEU A 1 357 ? -25.438 -7.176 11.955 1.00 70.56 357 LEU A O 1
ATOM 2845 N N . GLU A 1 358 ? -27.526 -6.465 11.547 1.00 72.56 358 GLU A N 1
ATOM 2846 C CA . GLU A 1 358 ? -27.448 -6.510 10.090 1.00 72.56 358 GLU A CA 1
ATOM 2847 C C . GLU A 1 358 ? -26.446 -5.478 9.563 1.00 72.56 358 GLU A C 1
ATOM 2849 O O . GLU A 1 358 ? -25.637 -5.821 8.712 1.00 72.56 358 GLU A O 1
ATOM 2854 N N . TYR A 1 359 ? -26.379 -4.272 10.134 1.00 72.44 359 TYR A N 1
ATOM 2855 C CA . TYR A 1 359 ? -25.328 -3.298 9.832 1.00 72.44 359 TYR A CA 1
ATOM 2856 C C . TYR A 1 359 ? -23.928 -3.849 10.143 1.00 72.44 359 TYR A C 1
ATOM 2858 O O . TYR A 1 359 ? -23.044 -3.781 9.291 1.00 72.44 359 TYR A O 1
ATOM 2866 N N . PHE A 1 360 ? -23.712 -4.460 11.313 1.00 65.12 360 PHE A N 1
ATOM 2867 C CA . PHE A 1 360 ? -22.416 -5.065 11.654 1.00 65.12 360 PHE A CA 1
ATOM 2868 C C . PHE A 1 360 ? -22.072 -6.284 10.782 1.00 65.12 360 PHE A C 1
ATOM 2870 O O . PHE A 1 360 ? -20.905 -6.488 10.440 1.00 65.12 360 PHE A O 1
ATOM 2877 N N . VAL A 1 361 ? -23.067 -7.092 10.406 1.00 60.62 361 VAL A N 1
ATOM 2878 C CA . VAL A 1 361 ? -22.897 -8.247 9.512 1.00 60.62 361 VAL A CA 1
ATOM 2879 C C . VAL A 1 361 ? -22.621 -7.794 8.077 1.00 60.62 361 VAL A C 1
ATOM 2881 O O . VAL A 1 361 ? -21.737 -8.355 7.431 1.00 60.62 361 VAL A O 1
ATOM 2884 N N . ASN A 1 362 ? -23.294 -6.754 7.591 1.00 57.97 362 ASN A N 1
ATOM 2885 C CA . ASN A 1 362 ? -23.069 -6.169 6.268 1.00 57.97 362 ASN A CA 1
ATOM 2886 C C . ASN A 1 362 ? -21.719 -5.452 6.206 1.00 57.97 362 ASN A C 1
ATOM 2888 O O . ASN A 1 362 ? -20.968 -5.663 5.264 1.00 57.97 362 ASN A O 1
ATOM 2892 N N . LEU A 1 363 ? -21.293 -4.768 7.272 1.00 57.12 363 LEU A N 1
ATOM 2893 C CA . LEU A 1 363 ? -19.925 -4.248 7.380 1.00 57.12 363 LEU A CA 1
ATOM 2894 C C . LEU A 1 363 ? -18.865 -5.361 7.235 1.00 57.12 363 LEU A C 1
ATOM 2896 O O . LEU A 1 363 ? -17.791 -5.135 6.678 1.00 57.12 363 LEU A O 1
ATOM 2900 N N . ALA A 1 364 ? -19.163 -6.576 7.709 1.00 48.06 364 ALA A N 1
ATOM 2901 C CA . ALA A 1 364 ? -18.290 -7.737 7.553 1.00 48.06 364 ALA A CA 1
ATOM 2902 C C . ALA A 1 364 ? -18.409 -8.419 6.172 1.00 48.06 364 ALA A C 1
ATOM 2904 O O . ALA A 1 364 ? -17.438 -9.026 5.715 1.00 48.06 364 ALA A O 1
ATOM 2905 N N . THR A 1 365 ? -19.558 -8.325 5.495 1.00 40.53 365 THR A N 1
ATOM 2906 C CA . THR A 1 365 ? -19.876 -9.091 4.271 1.00 40.53 365 THR A CA 1
ATOM 2907 C C . THR A 1 365 ? -19.852 -8.276 2.973 1.00 40.53 365 THR A C 1
ATOM 2909 O O . THR A 1 365 ? -19.477 -8.836 1.948 1.00 40.53 365 THR A O 1
ATOM 2912 N N . ASP A 1 366 ? -20.069 -6.960 3.001 1.00 41.41 366 ASP A N 1
ATOM 2913 C CA . ASP A 1 366 ? -19.904 -6.050 1.850 1.00 41.41 366 ASP A CA 1
ATOM 2914 C C . ASP A 1 366 ? -18.428 -5.916 1.418 1.00 41.41 366 ASP A C 1
ATOM 2916 O O . ASP A 1 366 ? -18.112 -5.460 0.321 1.00 41.41 366 ASP A O 1
ATOM 2920 N N . SER A 1 367 ? -17.493 -6.394 2.248 1.00 46.22 367 SER A N 1
ATOM 2921 C CA . SER A 1 367 ? -16.083 -6.585 1.876 1.00 46.22 367 SER A CA 1
ATOM 2922 C C . SER A 1 367 ? -15.829 -7.822 0.991 1.00 46.22 367 SER A C 1
ATOM 2924 O O . SER A 1 367 ? -14.690 -8.058 0.578 1.00 46.22 367 SER A O 1
ATOM 2926 N N . ASN A 1 368 ? -16.869 -8.618 0.710 1.00 40.59 368 ASN A N 1
ATOM 2927 C CA . ASN A 1 368 ? -16.786 -9.934 0.073 1.00 40.59 368 ASN A CA 1
ATOM 2928 C C . ASN A 1 368 ? -17.393 -9.986 -1.345 1.00 40.59 368 ASN A C 1
ATOM 2930 O O . ASN A 1 368 ? -17.347 -11.038 -1.985 1.00 40.59 368 ASN A O 1
ATOM 2934 N N . GLU A 1 369 ? -17.907 -8.880 -1.892 1.00 39.31 369 GLU A N 1
ATOM 2935 C CA . GLU A 1 369 ? -18.413 -8.854 -3.273 1.00 39.31 369 GLU A CA 1
ATOM 2936 C C . GLU A 1 369 ? -17.289 -8.629 -4.292 1.00 39.31 369 GLU A C 1
ATOM 2938 O O . GLU A 1 369 ? -17.103 -7.576 -4.895 1.00 39.31 369 GLU A O 1
ATOM 2943 N N . GLY A 1 370 ? -16.514 -9.695 -4.463 1.00 36.28 370 GLY A N 1
ATOM 2944 C CA . GLY A 1 370 ? -15.523 -9.877 -5.516 1.00 36.28 370 GLY A CA 1
ATOM 2945 C C . GLY A 1 370 ? -15.213 -11.358 -5.725 1.00 36.28 370 GLY A C 1
ATOM 2946 O O . GLY A 1 370 ? -14.064 -11.725 -5.935 1.00 36.28 370 GLY A O 1
ATOM 2947 N N . GLY A 1 371 ? -16.211 -12.233 -5.583 1.00 32.50 371 GLY A N 1
ATOM 2948 C CA . GLY A 1 371 ? -16.040 -13.670 -5.772 1.00 32.50 371 GLY A CA 1
ATOM 2949 C C . GLY A 1 371 ? -17.268 -14.448 -5.324 1.00 32.50 371 GLY A C 1
ATOM 2950 O O . GLY A 1 371 ? -17.546 -14.553 -4.136 1.00 32.50 371 GLY A O 1
ATOM 2951 N N . LYS A 1 372 ? -18.009 -14.996 -6.290 1.00 42.94 372 LYS A N 1
ATOM 2952 C CA . LYS A 1 372 ? -19.157 -15.885 -6.072 1.00 42.94 372 LYS A CA 1
ATOM 2953 C C . LYS A 1 372 ? -18.836 -16.992 -5.057 1.00 42.94 372 LYS A C 1
ATOM 2955 O O . LYS A 1 372 ? -18.138 -17.943 -5.387 1.00 42.94 372 LYS A O 1
ATOM 2960 N N . SER A 1 373 ? -19.480 -16.942 -3.899 1.00 35.22 373 SER A N 1
ATOM 2961 C CA . SER A 1 373 ? -20.035 -18.130 -3.243 1.00 35.22 373 SER A CA 1
ATOM 2962 C C . SER A 1 373 ? -21.145 -17.677 -2.305 1.00 35.22 373 SER A C 1
ATOM 2964 O O . SER A 1 373 ? -20.898 -16.970 -1.330 1.00 35.22 373 SER A O 1
ATOM 2966 N N . GLY A 1 374 ? -22.376 -18.017 -2.678 1.00 34.53 374 GLY A N 1
ATOM 2967 C CA . GLY A 1 374 ? -23.585 -17.636 -1.971 1.00 34.53 374 GLY A CA 1
ATOM 2968 C C . GLY A 1 374 ? -23.748 -18.363 -0.638 1.00 34.53 374 GLY A C 1
ATOM 2969 O O . GLY A 1 374 ? -23.441 -19.542 -0.518 1.00 34.53 374 GLY A O 1
ATOM 2970 N N . SER A 1 375 ? -24.275 -17.593 0.314 1.00 44.94 375 SER A N 1
ATOM 2971 C CA . SER A 1 375 ? -25.290 -17.941 1.314 1.00 44.94 375 SER A CA 1
ATOM 2972 C C . SER A 1 375 ? -25.148 -19.227 2.134 1.00 44.94 375 SER A C 1
ATOM 2974 O O . SER A 1 375 ? -25.361 -20.318 1.622 1.00 44.94 375 SER A O 1
ATOM 2976 N N . GLU A 1 376 ? -25.076 -19.053 3.458 1.00 36.41 376 GLU A N 1
ATOM 2977 C CA . GLU A 1 376 ? -25.860 -19.903 4.377 1.00 36.41 376 GLU A CA 1
ATOM 2978 C C . GLU A 1 376 ? -26.233 -19.250 5.728 1.00 36.41 376 GLU A C 1
ATOM 2980 O O . GLU A 1 376 ? -27.011 -19.819 6.489 1.00 36.41 376 GLU A O 1
ATOM 2985 N N . LEU A 1 377 ? -25.780 -18.023 6.032 1.00 39.06 377 LEU A N 1
ATOM 2986 C CA . LEU A 1 377 ? -26.110 -17.362 7.310 1.00 39.06 377 LEU A CA 1
ATOM 2987 C C . LEU A 1 377 ? -27.275 -16.357 7.239 1.00 39.06 377 LEU A C 1
ATOM 2989 O O . LEU A 1 377 ? -27.948 -16.148 8.245 1.00 39.06 377 LEU A O 1
ATOM 2993 N N . ALA A 1 378 ? -27.601 -15.812 6.061 1.00 36.28 378 ALA A N 1
ATOM 2994 C CA . ALA A 1 378 ? -28.698 -14.845 5.901 1.00 36.28 378 ALA A CA 1
ATOM 2995 C C . ALA A 1 378 ? -30.111 -15.468 6.004 1.00 36.28 378 ALA A C 1
ATOM 2997 O O . ALA A 1 378 ? -31.099 -14.754 6.166 1.00 36.28 378 ALA A O 1
ATOM 2998 N N . GLY A 1 379 ? -30.221 -16.801 5.930 1.00 30.59 379 GLY A N 1
ATOM 2999 C CA . GLY A 1 379 ? -31.501 -17.516 5.990 1.00 30.59 379 GLY A CA 1
ATOM 3000 C C . GLY A 1 379 ? -32.023 -17.800 7.401 1.00 30.59 379 GLY A C 1
ATOM 3001 O O . GLY A 1 379 ? -33.203 -18.086 7.554 1.00 30.59 379 GLY A O 1
ATOM 3002 N N . ARG A 1 380 ? -31.188 -17.716 8.447 1.00 36.12 380 ARG A N 1
ATOM 3003 C CA . ARG A 1 380 ? -31.567 -18.192 9.796 1.00 36.12 380 ARG A CA 1
ATOM 3004 C C . ARG A 1 380 ? -32.043 -17.117 10.770 1.00 36.12 380 ARG A C 1
ATOM 3006 O O . ARG A 1 380 ? -32.508 -17.457 11.848 1.00 36.12 380 ARG A O 1
ATOM 3013 N N . VAL A 1 381 ? -31.974 -15.841 10.396 1.00 37.12 381 VAL A N 1
ATOM 3014 C CA . VAL A 1 381 ? -32.472 -14.731 11.234 1.00 37.12 381 VAL A CA 1
ATOM 3015 C C . VAL A 1 381 ? -33.944 -14.403 10.934 1.00 37.12 381 VAL A C 1
ATOM 3017 O O . VAL A 1 381 ? -34.577 -13.666 11.677 1.00 37.12 381 VAL A O 1
ATOM 3020 N N . ARG A 1 382 ? -34.526 -14.987 9.877 1.00 33.56 382 ARG A N 1
ATOM 3021 C CA . ARG A 1 382 ? -35.908 -14.711 9.449 1.00 33.56 382 ARG A CA 1
ATOM 3022 C C . ARG A 1 382 ? -36.963 -15.702 9.973 1.00 33.56 382 ARG A C 1
ATOM 3024 O O . ARG A 1 382 ? -38.134 -15.520 9.662 1.00 33.56 382 ARG A O 1
ATOM 3031 N N . GLU A 1 383 ? -36.568 -16.710 10.758 1.00 30.19 383 GLU A N 1
ATOM 3032 C CA . GLU A 1 383 ? -37.468 -17.746 11.315 1.00 30.19 383 GLU A CA 1
ATOM 3033 C C . GLU A 1 383 ? -37.435 -17.869 12.858 1.00 30.19 383 GLU A C 1
ATOM 3035 O O . GLU A 1 383 ? -37.824 -18.896 13.411 1.00 30.19 383 GLU A O 1
ATOM 3040 N N . LEU A 1 384 ? -37.027 -16.816 13.573 1.00 32.94 384 LEU A N 1
ATOM 3041 C CA . LEU A 1 384 ? -37.285 -16.641 15.014 1.00 32.94 384 LEU A CA 1
ATOM 3042 C C . LEU A 1 384 ? -38.034 -15.325 15.226 1.00 32.94 384 LEU A C 1
ATOM 3044 O O . LEU A 1 384 ? -38.922 -15.292 16.107 1.00 32.94 384 LEU A O 1
#

Radius of gyration: 31.77 Å; chains: 1; bounding box: 80×77×81 Å